Protein AF-A0A537TN59-F1 (afdb_monomer_lite)

Sequence (562 aa):
MRLLLLPARQFPRLALHDITIRAGHGGESPLGGASIAWLDLEPENGGVHLAARGALSLARDVPFELGFDYGRDDRLTGGARFMIPSAPRGRLDSLRVSVDGRVTQARGRGLIELGDSSRVTIGRLPLVLQGSLARAGPHARFALSADGVTPARLLASFPQSVLGTLRDLSLRGSFDYRLSLDLDLSAPERVDFTARVLPHGLALDSARTRLNLLALDQPFTATIHLPGGRLETRELSPANPHFRTLDQIDSMLVHAVVTNEDGGFFRHRGFNVEAVKSAIAENLRAGAYRRGAGTITMQLVRNLYLGHERTLSRKAQEVALAWVLEHLTGISKRRLLEIYLNVIEWGPGIQGADEAARYYFDRDASDLDLGEALFLSTVVPSPSKWRYRFDPLGELKPFARAQMHFIGRAMIAKGWLAPEELPPRDSIRVELRGAARAVISPPPDLTQVGVGGARRLGPRAGAAATTLVPLGASTPSRNGISLEGNRAFCRWTLTGTSRSCRSLESRPPAYECRVASRNAARASVRVESIAGSGDSAFGTRSGISGSAPRTPRRRPLRRAPA

Foldseek 3Di:
DVLVQDFLVPRDFDKDAFDFAAADPDFDDQQHGKTWRIWTWARDPFGIKIWTWTWRPFLHTWTKTWIWTQGNQQWIWTWMWIQCQDPDPRHTDIKIKIKTFGWDQPPVQQKIWGDQAIWIATQQFIKTKIWMDHPPFQKIKIKIKGPFAALVSVVNRDDCSLCPLVVLWDKDFGWMWIWIWIAGLVQLLPIDIDTDIGTGNIATDPVRRPDPLQCLQDWDWFFFADPPRDTDIDTQDVVPVQQDQLLQAALLLLLLLCLLAPVCLQPDQLFDSVLQSVQSSVCSVVVHRDDDGGHLLLVLCCGRGHHPRRDPSNSVNSSVNSNCSRPHRPDDSSSSSSSSQQAAQLADPQGHQQSLCCAFPNDGSHDDALLRSLLSSVCRVPRHCSLVQADLVRWGDLVSLVSSLVSQVSCCVVVNHPPVSRDDSVPRGGDGDHNVVCVRPNPPDPVPPPDDDDDDDDDDDDDDDDDDDDDDDDDDDDDDDDDDDDDDDDDDDDDDDDDDDDDDDDDDDDDDDDDDDDDDDPPPPDPDDPDPDPDDDDDDDDDDDDDDDDDDDDDDDDDDDD

Radius of gyration: 33.45 Å; chains: 1; bounding box: 81×98×113 Å

Secondary structure (DSSP, 8-state):
-GGGGS-GGGPPPEEEEEEE-PPPTT---TTTTEEEEEEEEEEETTEEEEEEEEEEESSSEEEEEEEEEEETTSEEEEEEEEEEEETTTTEEEEEEEEEEEEEEEEGGGTEEEE-TT-EEEETTEEEEEEEEEESSSSEEEEEEEEEEE-HHHHHTTS-HHHHGGGGG--EEEEEEEEEEEEEETTSTT--EEEEEEEEEEEEE-TTT--S--SGGGS-EEEEEE-GGG-EEEEEESTTSTT---GGGS-HHHHHHHHHHH-TTTTTSSS--HHHHHHHHHHHHHHTS-------HHHHHHHHHHS-----HHHHHHHHHHHHHHHHTS---HHHHHHHHHHHSEEETTEESHHHHHHHHHSS-TTS--HHHHHHHHHHTT-GGGGGGGB-TTSPBPHHHHHHHHHHHHHHHTTTSS-TTTS--GGG------STHHHHHSPPP-GGGS--S----PPP------------------------------------------------------PPPP--------------------------------------PPPP---

Structure (mmCIF, N/CA/C/O backbone):
data_AF-A0A537TN59-F1
#
_entry.id   AF-A0A537TN59-F1
#
loop_
_atom_site.group_PDB
_atom_site.id
_atom_site.type_symbol
_atom_site.label_atom_id
_atom_site.label_alt_id
_atom_site.label_comp_id
_atom_site.label_asym_id
_atom_site.label_entity_id
_atom_site.label_seq_id
_atom_site.pdbx_PDB_ins_code
_atom_site.Cartn_x
_atom_site.Cartn_y
_atom_site.Cartn_z
_atom_site.occupancy
_atom_site.B_iso_or_equiv
_atom_site.auth_seq_id
_atom_site.auth_comp_id
_atom_site.auth_asym_id
_atom_site.auth_atom_id
_atom_site.pdbx_PDB_model_num
ATOM 1 N N . MET A 1 1 ? 27.250 8.614 -12.138 1.00 42.84 1 MET A N 1
ATOM 2 C CA . MET A 1 1 ? 26.320 9.372 -13.011 1.00 42.84 1 MET A CA 1
ATOM 3 C C . MET A 1 1 ? 26.962 9.871 -14.305 1.00 42.84 1 MET A C 1
ATOM 5 O O . MET A 1 1 ? 26.536 9.386 -15.336 1.00 42.84 1 MET A O 1
ATOM 9 N N . ARG A 1 2 ? 27.980 10.759 -14.305 1.00 42.16 2 ARG A N 1
ATOM 10 C CA . ARG A 1 2 ? 28.532 11.368 -15.549 1.00 42.16 2 ARG A CA 1
ATOM 11 C C . ARG A 1 2 ? 28.911 10.382 -16.678 1.00 42.16 2 ARG A C 1
ATOM 13 O O . ARG A 1 2 ? 28.724 10.733 -17.834 1.00 42.16 2 ARG A O 1
ATOM 20 N N . LEU A 1 3 ? 29.382 9.172 -16.354 1.00 48.88 3 LEU A N 1
ATOM 21 C CA . LEU A 1 3 ? 29.692 8.112 -17.332 1.00 48.88 3 LEU A CA 1
ATOM 22 C C . LEU A 1 3 ? 28.469 7.645 -18.144 1.00 48.88 3 LEU A C 1
ATOM 24 O O . LEU A 1 3 ? 28.589 7.474 -19.347 1.00 48.88 3 LEU A O 1
ATOM 28 N N . LEU A 1 4 ? 27.283 7.537 -17.530 1.00 48.16 4 LEU A N 1
ATOM 29 C CA . LEU A 1 4 ? 26.032 7.117 -18.193 1.00 48.16 4 LEU A CA 1
ATOM 30 C C . LEU A 1 4 ? 25.511 8.133 -19.234 1.00 48.16 4 LEU A C 1
ATOM 32 O O . LEU A 1 4 ? 24.451 7.931 -19.812 1.00 48.16 4 LEU A O 1
ATOM 36 N N . LEU A 1 5 ? 26.215 9.254 -19.423 1.00 54.59 5 LEU A N 1
ATOM 37 C CA . LEU A 1 5 ? 25.808 10.404 -20.238 1.00 54.59 5 LEU A CA 1
ATOM 38 C C . LEU A 1 5 ? 26.793 10.671 -21.397 1.00 54.59 5 LEU A C 1
ATOM 40 O O . LEU A 1 5 ? 26.778 11.754 -21.989 1.00 54.59 5 LEU A O 1
ATOM 44 N N . LEU A 1 6 ? 27.697 9.725 -21.673 1.00 60.62 6 LEU A N 1
ATOM 45 C CA . LEU A 1 6 ? 28.621 9.761 -22.807 1.00 60.62 6 LEU A CA 1
ATOM 46 C C . LEU A 1 6 ? 27.949 9.162 -24.062 1.00 60.62 6 LEU A C 1
ATOM 48 O O . LEU A 1 6 ? 27.049 8.330 -23.937 1.00 60.62 6 LEU A O 1
ATOM 52 N N . PRO A 1 7 ? 28.355 9.544 -25.290 1.00 63.62 7 PRO A N 1
ATOM 53 C CA . PRO A 1 7 ? 28.063 8.731 -26.471 1.00 63.62 7 PRO A CA 1
ATOM 54 C C . PRO A 1 7 ? 28.741 7.372 -26.344 1.00 63.62 7 PRO A C 1
ATOM 56 O O . PRO A 1 7 ? 29.860 7.302 -25.833 1.00 63.62 7 PRO A O 1
ATOM 59 N N . ALA A 1 8 ? 28.178 6.351 -26.993 1.00 63.25 8 ALA A N 1
ATOM 60 C CA . ALA A 1 8 ? 28.849 5.068 -27.216 1.00 63.25 8 ALA A CA 1
ATOM 61 C C . ALA A 1 8 ? 30.310 5.225 -27.711 1.00 63.25 8 ALA A C 1
ATOM 63 O O . ALA A 1 8 ? 31.209 4.498 -27.315 1.00 63.25 8 ALA A O 1
ATOM 64 N N . ARG A 1 9 ? 30.593 6.258 -28.519 1.00 63.56 9 ARG A N 1
ATOM 65 C CA . ARG A 1 9 ? 31.935 6.558 -29.063 1.00 63.56 9 ARG A CA 1
ATOM 66 C C . ARG A 1 9 ? 32.966 7.099 -28.054 1.00 63.56 9 ARG A C 1
ATOM 68 O O . ARG A 1 9 ? 34.111 7.278 -28.449 1.00 63.56 9 ARG A O 1
ATOM 75 N N . GLN A 1 10 ? 32.578 7.442 -26.823 1.00 68.38 10 GLN A N 1
ATOM 76 C CA . GLN A 1 10 ? 33.465 8.066 -25.821 1.00 68.38 10 GLN A CA 1
ATOM 77 C C . GLN A 1 10 ? 33.473 7.342 -24.469 1.00 68.38 10 GLN A C 1
ATOM 79 O O . GLN A 1 10 ? 34.098 7.840 -23.532 1.00 68.38 10 GLN A O 1
ATOM 84 N N . PHE A 1 11 ? 32.801 6.195 -24.329 1.00 69.38 11 PHE A N 1
ATOM 85 C CA . PHE A 1 11 ? 32.965 5.402 -23.112 1.00 69.38 11 PHE A CA 1
ATOM 86 C C . PHE A 1 11 ? 34.416 4.911 -23.007 1.00 69.38 11 PHE A C 1
ATOM 88 O O . PHE A 1 11 ? 34.941 4.349 -23.972 1.00 69.38 11 PHE A O 1
ATOM 95 N N . PRO A 1 12 ? 35.081 5.112 -21.858 1.00 72.25 12 PRO A N 1
ATOM 96 C CA . PRO A 1 12 ? 36.358 4.469 -21.601 1.00 72.25 12 PRO A CA 1
ATOM 97 C C . PRO A 1 12 ? 36.147 2.963 -21.415 1.00 72.25 12 PRO A C 1
ATOM 99 O O . PRO A 1 12 ? 35.081 2.537 -20.966 1.00 72.25 12 PRO A O 1
ATOM 102 N N . ARG A 1 13 ? 37.199 2.171 -21.658 1.00 81.12 13 ARG A N 1
ATOM 103 C CA . ARG A 1 13 ? 37.293 0.839 -21.044 1.00 81.12 13 ARG A CA 1
ATOM 104 C C . ARG A 1 13 ? 37.270 1.015 -19.532 1.00 81.12 13 ARG A C 1
ATOM 106 O O . ARG A 1 13 ? 38.099 1.753 -18.997 1.00 81.12 13 ARG A O 1
ATOM 113 N N . LEU A 1 14 ? 36.315 0.382 -18.864 1.00 83.00 14 LEU A N 1
ATOM 114 C CA . LEU A 1 14 ? 36.148 0.499 -17.421 1.00 83.00 14 LEU A CA 1
ATOM 115 C C . LEU A 1 14 ? 35.703 -0.842 -16.843 1.00 83.00 14 LEU A C 1
ATOM 117 O O . LEU A 1 14 ? 34.551 -1.226 -17.008 1.00 83.00 14 LEU A O 1
ATOM 121 N N . ALA A 1 15 ? 36.621 -1.500 -16.141 1.00 84.00 15 ALA A N 1
ATOM 122 C CA . ALA A 1 15 ? 36.336 -2.633 -15.272 1.00 84.00 15 ALA A CA 1
ATOM 123 C C . ALA A 1 15 ? 36.254 -2.133 -13.824 1.00 84.00 15 ALA A C 1
ATOM 125 O O . ALA A 1 15 ? 37.131 -1.397 -13.357 1.00 84.00 15 ALA A O 1
ATOM 126 N N . LEU A 1 16 ? 35.189 -2.498 -13.117 1.00 83.62 16 LEU A N 1
ATOM 127 C CA . LEU A 1 16 ? 34.973 -2.193 -11.706 1.00 83.62 16 LEU A CA 1
ATOM 128 C C . LEU A 1 16 ? 34.579 -3.469 -10.969 1.00 83.62 16 LEU A C 1
ATOM 130 O O . LEU A 1 16 ? 33.694 -4.194 -11.413 1.00 83.62 16 LEU A O 1
ATOM 134 N N . HIS A 1 17 ? 35.170 -3.694 -9.799 1.00 86.00 17 HIS A N 1
ATOM 135 C CA . HIS A 1 17 ? 34.888 -4.853 -8.952 1.00 86.00 17 HIS A CA 1
ATOM 136 C C . HIS A 1 17 ? 34.494 -4.411 -7.537 1.00 86.00 17 HIS A C 1
ATOM 138 O O . HIS A 1 17 ? 34.835 -3.304 -7.111 1.00 86.00 17 HIS A O 1
ATOM 144 N N . ASP A 1 18 ? 33.766 -5.270 -6.822 1.00 81.38 18 ASP A N 1
ATOM 145 C CA . ASP A 1 18 ? 33.385 -5.103 -5.408 1.00 81.38 18 ASP A CA 1
ATOM 146 C C . ASP A 1 18 ? 32.676 -3.771 -5.061 1.00 81.38 18 ASP A C 1
ATOM 148 O O . ASP A 1 18 ? 32.818 -3.216 -3.964 1.00 81.38 18 ASP A O 1
ATOM 152 N N . ILE A 1 19 ? 31.862 -3.238 -5.980 1.00 78.88 19 ILE A N 1
ATOM 153 C CA . ILE A 1 19 ? 31.116 -1.997 -5.742 1.00 78.88 19 ILE A CA 1
ATOM 154 C C . ILE A 1 19 ? 29.967 -2.281 -4.769 1.00 78.88 19 ILE A C 1
ATOM 156 O O . ILE A 1 19 ? 29.056 -3.045 -5.075 1.00 78.88 19 ILE A O 1
ATOM 160 N N . THR A 1 20 ? 29.945 -1.615 -3.615 1.00 72.19 20 THR A N 1
ATOM 161 C CA . THR A 1 20 ? 28.793 -1.654 -2.696 1.00 72.19 20 THR A CA 1
ATOM 162 C C . THR A 1 20 ? 28.051 -0.322 -2.716 1.00 72.19 20 THR A C 1
ATOM 164 O O . THR A 1 20 ? 28.573 0.690 -2.245 1.00 72.19 20 THR A O 1
ATOM 167 N N . ILE A 1 21 ? 26.811 -0.315 -3.206 1.00 68.00 21 ILE A N 1
ATOM 168 C CA . ILE A 1 21 ? 25.934 0.858 -3.181 1.00 68.00 21 ILE A CA 1
ATOM 169 C C . ILE A 1 21 ? 25.283 0.944 -1.799 1.00 68.00 21 ILE A C 1
ATOM 171 O O . ILE A 1 21 ? 24.337 0.225 -1.485 1.00 68.00 21 ILE A O 1
ATOM 175 N N . ARG A 1 22 ? 25.788 1.842 -0.952 1.00 59.75 22 ARG A N 1
ATOM 176 C CA . ARG A 1 22 ? 25.180 2.150 0.350 1.00 59.75 22 ARG A CA 1
ATOM 177 C C . ARG A 1 22 ? 24.172 3.287 0.199 1.00 59.75 22 ARG A C 1
ATOM 179 O O . ARG A 1 22 ? 24.479 4.297 -0.429 1.00 59.75 22 ARG A O 1
ATOM 186 N N . ALA A 1 23 ? 22.995 3.146 0.807 1.00 55.19 23 ALA A N 1
ATOM 187 C CA . ALA A 1 23 ? 22.112 4.291 1.018 1.00 55.19 23 ALA A CA 1
ATOM 188 C C . ALA A 1 23 ? 22.781 5.310 1.956 1.00 55.19 23 ALA A C 1
ATOM 190 O O . ALA A 1 23 ? 23.548 4.934 2.847 1.00 55.19 23 ALA A O 1
ATOM 191 N N . GLY A 1 24 ? 22.461 6.595 1.776 1.00 44.62 24 GLY A N 1
ATOM 192 C CA . GLY A 1 24 ? 22.799 7.630 2.753 1.00 44.62 24 GLY A CA 1
ATOM 193 C C . GLY A 1 24 ? 22.156 7.342 4.115 1.00 44.62 24 GLY A C 1
ATOM 194 O O . GLY A 1 24 ? 21.151 6.631 4.202 1.00 44.62 24 GLY A O 1
ATOM 195 N N . HIS A 1 25 ? 22.744 7.874 5.190 1.00 36.84 25 HIS A N 1
ATOM 196 C CA . HIS A 1 25 ? 22.285 7.601 6.554 1.00 36.84 25 HIS A CA 1
ATOM 197 C C . HIS A 1 25 ? 20.785 7.898 6.740 1.00 36.84 25 HIS A C 1
ATOM 199 O O . HIS A 1 25 ? 20.349 9.038 6.610 1.00 36.84 25 HIS A O 1
ATOM 205 N N . GLY A 1 26 ? 20.020 6.866 7.115 1.00 41.66 26 GLY A N 1
ATOM 206 C CA . GLY A 1 26 ? 18.653 7.001 7.628 1.00 41.66 26 GLY A CA 1
ATOM 207 C C . GLY A 1 26 ? 17.497 6.679 6.672 1.00 41.66 26 GLY A C 1
ATOM 208 O O . GLY A 1 26 ? 16.358 6.838 7.097 1.00 41.66 26 GLY A O 1
ATOM 209 N N . GLY A 1 27 ? 17.735 6.223 5.434 1.00 41.38 27 GLY A N 1
ATOM 210 C CA . GLY A 1 27 ? 16.658 5.895 4.481 1.00 41.38 27 GLY A CA 1
ATOM 211 C C . GLY A 1 27 ? 16.693 4.466 3.922 1.00 41.38 27 GLY A C 1
ATOM 212 O O . GLY A 1 27 ? 17.728 4.016 3.433 1.00 41.38 27 GLY A O 1
ATOM 213 N N . GLU A 1 28 ? 15.540 3.786 3.906 1.00 46.12 28 GLU A N 1
ATOM 214 C CA . GLU A 1 28 ? 15.316 2.563 3.113 1.00 46.12 28 GLU A CA 1
ATOM 215 C C . GLU A 1 28 ? 15.258 2.928 1.611 1.00 46.12 28 GLU A C 1
ATOM 217 O O . GLU A 1 28 ? 14.203 3.258 1.076 1.00 46.12 28 GLU A O 1
ATOM 222 N N . SER A 1 29 ? 16.393 2.899 0.904 1.00 45.19 29 SER A N 1
ATOM 223 C CA . SER A 1 29 ? 16.399 2.981 -0.567 1.00 45.19 29 SER A CA 1
ATOM 224 C C . SER A 1 29 ? 16.258 1.577 -1.169 1.00 45.19 29 SER A C 1
ATOM 226 O O . SER A 1 29 ? 17.010 0.697 -0.757 1.00 45.19 29 SER A O 1
ATOM 228 N N . PRO A 1 30 ? 15.407 1.345 -2.189 1.00 43.19 30 PRO A N 1
ATOM 229 C CA . PRO A 1 30 ? 15.309 0.042 -2.861 1.00 43.19 30 PRO A CA 1
ATOM 230 C C . PRO A 1 30 ? 16.574 -0.353 -3.651 1.00 43.19 30 PRO A C 1
ATOM 232 O O . PRO A 1 30 ? 16.675 -1.488 -4.106 1.00 43.19 30 PRO A O 1
ATOM 235 N N . LEU A 1 31 ? 17.537 0.566 -3.810 1.00 43.75 31 LEU A N 1
ATOM 236 C CA . LEU A 1 31 ? 18.887 0.302 -4.334 1.00 43.75 31 LEU A CA 1
ATOM 237 C C . LEU A 1 31 ? 19.976 0.381 -3.243 1.00 43.75 31 LEU A C 1
ATOM 239 O O . LEU A 1 31 ? 21.154 0.153 -3.516 1.00 43.75 31 LEU A O 1
ATOM 243 N N . GLY A 1 32 ? 19.601 0.725 -2.009 1.00 48.34 32 GLY A N 1
ATOM 244 C CA . GLY A 1 32 ? 20.500 0.781 -0.863 1.00 48.34 32 GLY A CA 1
ATOM 245 C C . GLY A 1 32 ? 20.800 -0.619 -0.353 1.00 48.34 32 GLY A C 1
ATOM 246 O O . GLY A 1 32 ? 19.954 -1.221 0.294 1.00 48.34 32 GLY A O 1
ATOM 247 N N . GLY A 1 33 ? 22.003 -1.115 -0.627 1.00 56.84 33 GLY A N 1
ATOM 248 C CA . GLY A 1 33 ? 22.390 -2.505 -0.386 1.00 56.84 33 GLY A CA 1
ATOM 249 C C . GLY A 1 33 ? 22.675 -3.294 -1.666 1.00 56.84 33 GLY A C 1
ATOM 250 O O . GLY A 1 33 ? 23.077 -4.449 -1.576 1.00 56.84 33 GLY A O 1
ATOM 251 N N . ALA A 1 34 ? 22.521 -2.708 -2.858 1.00 64.06 34 ALA A N 1
ATOM 252 C CA . ALA A 1 34 ? 22.965 -3.366 -4.083 1.00 64.06 34 ALA A CA 1
ATOM 253 C C . ALA A 1 34 ? 24.498 -3.523 -4.087 1.00 64.06 34 ALA A C 1
ATOM 255 O O . ALA A 1 34 ? 25.236 -2.539 -3.989 1.00 64.06 34 ALA A O 1
ATOM 256 N N . SER A 1 35 ? 24.978 -4.757 -4.219 1.00 73.31 35 SER A N 1
ATOM 257 C CA . SER A 1 35 ? 26.377 -5.071 -4.493 1.00 73.31 35 SER A CA 1
ATOM 258 C C . SER A 1 35 ? 26.542 -5.411 -5.972 1.00 73.31 35 SER A C 1
ATOM 260 O O . SER A 1 35 ? 25.712 -6.090 -6.574 1.00 73.31 35 SER A O 1
ATOM 262 N N . ILE A 1 36 ? 27.616 -4.920 -6.578 1.00 78.19 36 ILE A N 1
ATOM 263 C CA . ILE A 1 36 ? 28.020 -5.238 -7.943 1.00 78.19 36 ILE A CA 1
ATOM 264 C C . ILE A 1 36 ? 29.385 -5.904 -7.812 1.00 78.19 36 ILE A C 1
ATOM 266 O O . ILE A 1 36 ? 30.369 -5.247 -7.476 1.00 78.19 36 ILE A O 1
ATOM 270 N N . ALA A 1 37 ? 29.417 -7.221 -8.004 1.00 76.25 37 ALA A N 1
ATOM 271 C CA . ALA A 1 37 ? 30.632 -8.019 -7.886 1.00 76.25 37 ALA A CA 1
ATOM 272 C C . ALA A 1 37 ? 31.620 -7.646 -8.997 1.00 76.25 37 ALA A C 1
ATOM 274 O O . ALA A 1 37 ? 32.805 -7.455 -8.737 1.00 76.25 37 ALA A O 1
ATOM 275 N N . TRP A 1 38 ? 31.107 -7.47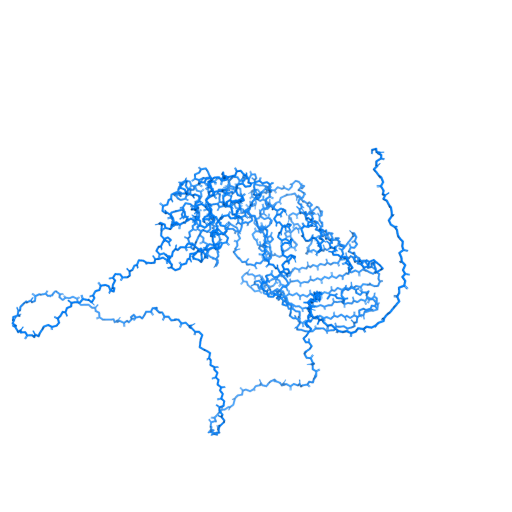0 -10.217 1.00 85.69 38 TRP A N 1
ATOM 276 C CA . TRP A 1 38 ? 31.849 -6.898 -11.333 1.00 85.69 38 TRP A CA 1
ATOM 277 C C . TRP A 1 38 ? 30.923 -6.135 -12.289 1.00 85.69 38 TRP A C 1
ATOM 279 O O . TRP A 1 38 ? 29.745 -6.473 -12.436 1.00 85.69 38 TRP A O 1
ATOM 289 N N . LEU A 1 39 ? 31.464 -5.090 -12.910 1.00 85.75 39 LEU A N 1
ATOM 290 C CA . LEU A 1 39 ? 30.870 -4.321 -13.997 1.00 85.75 39 LEU A CA 1
ATOM 291 C C . LEU A 1 39 ? 31.976 -3.989 -14.986 1.00 85.75 39 LEU A C 1
ATOM 293 O O . LEU A 1 39 ? 32.925 -3.293 -14.626 1.00 85.75 39 LEU A O 1
ATOM 297 N N . ASP A 1 40 ? 31.792 -4.434 -16.221 1.00 83.75 40 ASP A N 1
ATOM 298 C CA . ASP A 1 40 ? 32.706 -4.207 -17.326 1.00 83.75 40 ASP A CA 1
ATOM 299 C C . ASP A 1 40 ? 32.008 -3.388 -18.417 1.00 83.75 40 ASP A C 1
ATOM 301 O O . ASP A 1 40 ? 30.851 -3.616 -18.779 1.00 83.75 40 ASP A O 1
ATOM 305 N N . LEU A 1 41 ? 32.728 -2.385 -18.909 1.00 83.00 41 LEU A N 1
ATOM 306 C CA . LEU A 1 41 ? 32.361 -1.526 -20.027 1.00 83.00 41 LEU A CA 1
ATOM 307 C C . LEU A 1 41 ? 33.441 -1.663 -21.093 1.00 83.00 41 LEU A C 1
ATOM 309 O O . LEU A 1 41 ? 34.552 -1.145 -20.932 1.00 83.00 41 LEU A O 1
ATOM 313 N N . GLU A 1 42 ? 33.104 -2.344 -22.182 1.00 83.69 42 GLU A N 1
ATOM 314 C CA . GLU A 1 42 ? 34.009 -2.631 -23.287 1.00 83.69 42 GLU A CA 1
ATOM 315 C C . GLU A 1 42 ? 33.560 -1.887 -24.555 1.00 83.69 42 GLU A C 1
ATOM 317 O O . GLU A 1 42 ? 32.477 -2.137 -25.083 1.00 83.69 42 GLU A O 1
ATOM 322 N N . PRO A 1 43 ? 34.362 -0.942 -25.079 1.00 80.94 43 PRO A N 1
ATOM 323 C CA . PRO A 1 43 ? 34.126 -0.348 -26.387 1.00 80.94 43 PRO A CA 1
ATOM 324 C C . PRO A 1 43 ? 34.363 -1.387 -27.486 1.00 80.94 43 PRO A C 1
ATOM 326 O O . PRO A 1 43 ? 35.473 -1.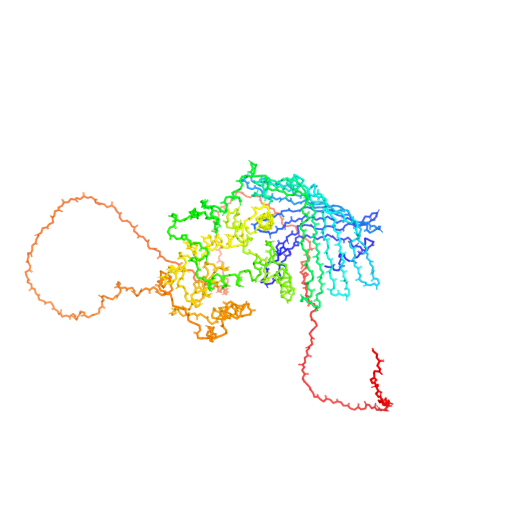912 -27.622 1.00 80.94 43 PRO A O 1
ATOM 329 N N . GLU A 1 44 ? 33.336 -1.624 -28.296 1.00 79.88 44 GLU A N 1
ATOM 330 C CA . GLU A 1 44 ? 33.351 -2.567 -29.415 1.00 79.88 44 GLU A CA 1
ATOM 331 C C . GLU A 1 44 ? 33.333 -1.846 -30.776 1.00 79.88 44 GLU A C 1
ATOM 333 O O . GLU A 1 44 ? 33.103 -0.633 -30.881 1.00 79.88 44 GLU A O 1
ATOM 338 N N . ASN A 1 45 ? 33.527 -2.609 -31.858 1.00 67.00 45 ASN A N 1
ATOM 339 C CA . ASN A 1 45 ? 33.479 -2.140 -33.249 1.00 67.00 45 ASN A CA 1
ATOM 340 C C . ASN A 1 45 ? 32.048 -1.799 -33.715 1.00 67.00 45 ASN A C 1
ATOM 342 O O . ASN A 1 45 ? 31.523 -2.363 -34.668 1.00 67.00 45 ASN A O 1
ATOM 346 N N . GLY A 1 46 ? 31.412 -0.839 -33.047 1.00 73.12 46 GLY A N 1
ATOM 347 C CA . GLY A 1 46 ? 30.028 -0.447 -33.307 1.00 73.12 46 GLY A CA 1
ATOM 348 C C . GLY A 1 46 ? 29.360 0.298 -32.155 1.00 73.12 46 GLY A C 1
ATOM 349 O O . GLY A 1 46 ? 28.356 0.968 -32.387 1.00 73.12 46 GLY A O 1
ATOM 350 N N . GLY A 1 47 ? 29.929 0.265 -30.946 1.00 83.94 47 GLY A N 1
ATOM 351 C CA . GLY A 1 47 ? 29.283 0.806 -29.755 1.00 83.94 47 GLY A CA 1
ATOM 352 C C . GLY A 1 47 ? 30.045 0.493 -28.470 1.00 83.94 47 GLY A C 1
ATOM 353 O O . GLY A 1 47 ? 31.274 0.546 -28.448 1.00 83.94 47 GLY A O 1
ATOM 354 N N . VAL A 1 48 ? 29.300 0.181 -27.413 1.00 86.25 48 VAL A N 1
ATOM 355 C CA . VAL A 1 48 ? 29.810 -0.228 -26.098 1.00 86.25 48 VAL A CA 1
ATOM 356 C C . VAL A 1 48 ? 28.993 -1.410 -25.612 1.00 86.25 48 VAL A C 1
ATOM 358 O O . VAL A 1 48 ? 27.767 -1.306 -25.559 1.00 86.25 48 VAL A O 1
ATOM 361 N N . HIS A 1 49 ? 29.670 -2.476 -25.205 1.00 88.56 49 HIS A N 1
ATOM 362 C CA . HIS A 1 49 ? 29.083 -3.540 -24.413 1.00 88.56 49 HIS A CA 1
ATOM 363 C C . HIS A 1 49 ? 29.216 -3.195 -22.922 1.00 88.56 49 HIS A C 1
ATOM 365 O O . HIS A 1 49 ? 30.293 -2.828 -22.449 1.00 88.56 49 HIS A O 1
ATOM 371 N N . LEU A 1 50 ? 28.117 -3.280 -22.178 1.00 88.75 50 LEU A N 1
ATOM 372 C CA . LEU A 1 50 ? 28.064 -3.136 -20.725 1.00 88.75 50 LEU A CA 1
ATOM 373 C C . LEU A 1 50 ? 27.580 -4.458 -20.145 1.00 88.75 50 LEU A C 1
ATOM 375 O O . LEU A 1 50 ? 26.403 -4.788 -20.277 1.00 88.75 50 LEU A O 1
ATOM 379 N N . ALA A 1 51 ? 28.451 -5.166 -19.437 1.00 90.44 51 ALA A N 1
ATOM 380 C CA . ALA A 1 51 ? 28.091 -6.358 -18.686 1.00 90.44 51 ALA A CA 1
ATOM 381 C C . ALA A 1 51 ? 28.281 -6.121 -17.183 1.00 90.44 51 ALA A C 1
ATOM 383 O O . ALA A 1 51 ? 29.194 -5.413 -16.763 1.00 90.44 51 ALA A O 1
ATOM 384 N N . ALA A 1 52 ? 27.411 -6.685 -16.347 1.00 88.50 52 ALA A N 1
ATOM 385 C CA . ALA A 1 52 ? 27.611 -6.662 -14.900 1.00 88.50 52 ALA A CA 1
ATOM 386 C C . ALA A 1 52 ? 26.948 -7.849 -14.204 1.00 88.50 52 ALA A C 1
ATOM 388 O O . ALA A 1 52 ? 25.903 -8.351 -14.627 1.00 88.50 52 ALA A O 1
ATOM 389 N N . ARG A 1 53 ? 27.507 -8.235 -13.059 1.00 91.44 53 ARG A N 1
ATOM 390 C CA . ARG A 1 53 ? 26.921 -9.218 -12.146 1.00 91.44 53 ARG A CA 1
ATOM 391 C C . ARG A 1 53 ? 26.987 -8.707 -10.717 1.00 91.44 53 ARG A C 1
ATOM 393 O O . ARG A 1 53 ? 27.975 -8.111 -10.291 1.00 91.44 53 ARG A O 1
ATOM 400 N N . GLY A 1 54 ? 25.942 -8.973 -9.949 1.00 88.38 54 GLY A N 1
ATOM 401 C CA . GLY A 1 54 ? 25.839 -8.505 -8.573 1.00 88.38 54 GLY A CA 1
ATOM 402 C C . GLY A 1 54 ? 24.718 -9.179 -7.803 1.00 88.38 54 GLY A C 1
ATOM 403 O O . GLY A 1 54 ? 24.197 -10.213 -8.225 1.00 88.38 54 GLY A O 1
ATOM 404 N N . ALA A 1 55 ? 24.337 -8.580 -6.680 1.00 84.69 55 ALA A N 1
ATOM 405 C CA . ALA A 1 55 ? 23.147 -8.936 -5.928 1.00 84.69 55 ALA A CA 1
ATOM 406 C C . ALA A 1 55 ? 22.427 -7.683 -5.420 1.00 84.69 55 ALA A C 1
ATOM 408 O O . ALA A 1 55 ? 23.037 -6.717 -4.967 1.00 84.69 55 ALA A O 1
ATOM 409 N N . LEU A 1 56 ? 21.099 -7.706 -5.477 1.00 79.38 56 LEU A N 1
ATOM 410 C CA . LEU A 1 56 ? 20.259 -6.731 -4.794 1.00 79.38 56 LEU A CA 1
ATOM 411 C C . LEU A 1 56 ? 20.018 -7.239 -3.374 1.00 79.38 56 LEU A C 1
ATOM 413 O O . LEU A 1 56 ? 19.299 -8.227 -3.203 1.00 79.38 56 LEU A O 1
ATOM 417 N N . SER A 1 57 ? 20.602 -6.585 -2.367 1.00 69.69 57 SER A N 1
ATOM 418 C CA . SER A 1 57 ? 20.314 -6.923 -0.972 1.00 69.69 57 SER A CA 1
ATOM 419 C C . SER A 1 57 ? 18.956 -6.347 -0.571 1.00 69.69 57 SER A C 1
ATOM 421 O O . SER A 1 57 ? 18.808 -5.163 -0.271 1.00 69.69 57 SER A O 1
ATOM 423 N N . LEU A 1 58 ? 17.936 -7.200 -0.673 1.00 66.94 58 LEU A N 1
ATOM 424 C CA . LEU A 1 58 ? 16.568 -6.963 -0.213 1.00 66.94 58 LEU A CA 1
ATOM 425 C C . LEU A 1 58 ? 16.366 -7.749 1.102 1.00 66.94 58 LEU A C 1
ATOM 427 O O . LEU A 1 58 ? 17.323 -8.028 1.815 1.00 66.94 58 LEU A O 1
ATOM 431 N N . ALA A 1 59 ? 15.142 -8.180 1.435 1.00 63.16 59 ALA A N 1
ATOM 432 C CA . ALA A 1 59 ? 14.932 -9.116 2.555 1.00 63.16 59 ALA A CA 1
ATOM 433 C C . ALA A 1 59 ? 15.635 -10.483 2.367 1.00 63.16 59 ALA A C 1
ATOM 435 O O . ALA A 1 59 ? 15.819 -11.226 3.327 1.00 63.16 59 ALA A O 1
ATOM 436 N N . ARG A 1 60 ? 16.008 -10.816 1.127 1.00 70.56 60 ARG A N 1
ATOM 437 C CA . ARG A 1 60 ? 16.965 -11.863 0.751 1.00 70.56 60 ARG A CA 1
ATOM 438 C C . ARG A 1 60 ? 17.802 -11.298 -0.393 1.00 70.56 60 ARG A C 1
ATOM 440 O O . ARG A 1 60 ? 17.263 -10.536 -1.198 1.00 70.56 60 ARG A O 1
ATOM 447 N N . ASP A 1 61 ? 19.068 -11.684 -0.490 1.00 77.38 61 ASP A N 1
ATOM 448 C CA . ASP A 1 61 ? 19.888 -11.299 -1.637 1.00 77.38 61 ASP A CA 1
ATOM 449 C C . ASP A 1 61 ? 19.304 -11.910 -2.919 1.00 77.38 61 ASP A C 1
ATOM 451 O O . ASP A 1 61 ? 19.032 -13.112 -2.990 1.00 77.38 61 ASP A O 1
ATOM 455 N N . VAL A 1 62 ? 19.092 -11.069 -3.931 1.00 83.38 62 VAL A N 1
ATOM 456 C CA . VAL A 1 62 ? 18.643 -11.469 -5.270 1.00 83.38 62 VAL A CA 1
ATOM 457 C C . VAL A 1 62 ? 19.804 -11.238 -6.233 1.00 83.38 62 VAL A C 1
ATOM 459 O O . VAL A 1 62 ? 20.019 -10.096 -6.653 1.00 83.38 62 VAL A O 1
ATOM 462 N N . PRO A 1 63 ? 20.585 -12.279 -6.578 1.00 88.56 63 PRO A N 1
ATOM 463 C CA . PRO A 1 63 ? 21.638 -12.152 -7.570 1.00 88.56 63 PRO A CA 1
ATOM 464 C C . PRO A 1 63 ? 21.074 -11.704 -8.919 1.00 88.56 63 PRO A C 1
ATOM 466 O O . PRO A 1 63 ? 19.949 -12.057 -9.288 1.00 88.56 63 PRO A O 1
ATOM 469 N N . PHE A 1 64 ? 21.869 -10.964 -9.683 1.00 91.25 64 PHE A N 1
ATOM 470 C CA . PHE A 1 64 ? 21.532 -10.565 -11.042 1.00 91.25 64 PHE A CA 1
ATOM 471 C C . PHE A 1 64 ? 22.741 -10.643 -11.971 1.00 91.25 64 PHE A C 1
ATOM 473 O O . PHE A 1 64 ? 23.881 -10.455 -11.551 1.00 91.25 64 PHE A O 1
ATOM 480 N N . GLU A 1 65 ? 22.458 -10.879 -13.245 1.00 92.44 65 GLU A N 1
ATOM 481 C CA . GLU A 1 65 ? 23.384 -10.770 -14.373 1.00 92.44 65 GLU A CA 1
ATOM 482 C C . GLU A 1 65 ? 22.737 -9.855 -15.410 1.00 92.44 65 GLU A C 1
ATOM 484 O O . GLU A 1 65 ? 21.544 -9.993 -15.678 1.00 92.44 65 GLU A O 1
ATOM 489 N N . LEU A 1 66 ? 23.482 -8.919 -15.987 1.00 93.62 66 LEU A N 1
ATOM 490 C CA . LEU A 1 66 ? 22.994 -8.032 -17.038 1.00 93.62 66 LEU A CA 1
ATOM 491 C C . LEU A 1 66 ? 24.038 -7.839 -18.135 1.00 93.62 66 LEU A C 1
ATOM 493 O O . LEU A 1 66 ? 25.236 -7.919 -17.875 1.00 93.62 66 LEU A O 1
ATOM 497 N N . GLY A 1 67 ? 23.552 -7.595 -19.348 1.00 92.06 67 GLY A N 1
ATOM 498 C CA . GLY A 1 67 ? 24.338 -7.327 -20.546 1.00 92.06 67 GLY A CA 1
ATOM 499 C C . GLY A 1 67 ? 23.546 -6.399 -21.461 1.00 92.06 67 GLY A C 1
ATOM 500 O O . GLY A 1 67 ? 22.394 -6.702 -21.781 1.00 92.06 67 GLY A O 1
ATOM 501 N N . PHE A 1 68 ? 24.128 -5.266 -21.842 1.00 90.81 68 PHE A N 1
ATOM 502 C CA . PHE A 1 68 ? 23.511 -4.262 -22.704 1.00 90.81 68 PHE A CA 1
ATOM 503 C C . PHE A 1 68 ? 24.504 -3.730 -23.733 1.00 90.81 68 PHE A C 1
ATOM 505 O O . PHE A 1 68 ? 25.599 -3.302 -23.383 1.00 90.81 68 PHE A O 1
ATOM 512 N N . ASP A 1 69 ? 24.065 -3.668 -24.981 1.00 89.12 69 ASP A N 1
ATOM 513 C CA . ASP A 1 69 ? 24.785 -3.077 -26.098 1.00 89.12 69 ASP A CA 1
ATOM 514 C C . ASP A 1 69 ? 24.220 -1.684 -26.370 1.00 89.12 69 ASP A C 1
ATOM 516 O O . ASP A 1 69 ? 23.015 -1.525 -26.591 1.00 89.12 69 ASP A O 1
ATOM 520 N N . TYR A 1 70 ? 25.081 -0.668 -26.364 1.00 87.50 70 TYR A N 1
ATOM 521 C CA . TYR A 1 70 ? 24.730 0.696 -26.757 1.00 87.50 70 TYR A CA 1
ATOM 522 C C . TYR A 1 70 ? 25.471 1.078 -28.042 1.00 87.50 70 TYR A C 1
ATOM 524 O O . TYR A 1 70 ? 26.682 1.316 -28.043 1.00 87.50 70 TYR A O 1
ATOM 532 N N . GLY A 1 71 ? 24.736 1.099 -29.153 1.00 85.75 71 GLY A N 1
ATOM 533 C CA . GLY A 1 71 ? 25.249 1.305 -30.503 1.00 85.75 71 GLY A CA 1
ATOM 534 C C . GLY A 1 71 ? 25.566 2.762 -30.856 1.00 85.75 71 GLY A C 1
ATOM 535 O O . GLY A 1 71 ? 25.086 3.722 -30.252 1.00 85.75 71 GLY A O 1
ATOM 536 N N . ARG A 1 72 ? 26.375 2.946 -31.906 1.00 81.62 72 ARG A N 1
ATOM 537 C CA . ARG A 1 72 ? 26.692 4.252 -32.523 1.00 81.62 72 ARG A CA 1
ATOM 538 C C . ARG A 1 72 ? 25.507 4.925 -33.230 1.00 81.62 72 ARG A C 1
ATOM 540 O O . ARG A 1 72 ? 25.662 6.078 -33.636 1.00 81.62 72 ARG A O 1
ATOM 547 N N . ASP A 1 73 ? 24.403 4.205 -33.400 1.00 83.12 73 ASP A N 1
ATOM 548 C CA . ASP A 1 73 ? 23.090 4.621 -33.914 1.00 83.12 73 ASP A CA 1
ATOM 549 C C . ASP A 1 73 ? 22.099 4.989 -32.786 1.00 83.12 73 ASP A C 1
ATOM 551 O O . ASP A 1 73 ? 20.891 5.107 -33.014 1.00 83.12 73 ASP A O 1
ATOM 555 N N . ASP A 1 74 ? 22.623 5.142 -31.564 1.00 82.12 74 ASP A N 1
ATOM 556 C CA . ASP A 1 74 ? 21.899 5.401 -30.320 1.00 82.12 74 ASP A CA 1
ATOM 557 C C . ASP A 1 74 ? 20.899 4.296 -29.913 1.00 82.12 74 ASP A C 1
ATOM 559 O O . ASP A 1 74 ? 20.048 4.511 -29.047 1.00 82.12 74 ASP A O 1
ATOM 563 N N . ARG A 1 75 ? 20.993 3.093 -30.493 1.00 87.06 75 ARG A N 1
ATOM 564 C CA . ARG A 1 75 ? 20.172 1.935 -30.114 1.00 87.06 75 ARG A CA 1
ATOM 565 C C . ARG A 1 75 ? 20.723 1.273 -28.850 1.00 87.06 75 ARG A C 1
ATOM 567 O O . ARG A 1 75 ? 21.919 1.016 -28.753 1.00 87.06 75 ARG A O 1
ATOM 574 N N . LEU A 1 76 ? 19.843 1.007 -27.887 1.00 88.00 76 LEU A N 1
ATOM 575 C CA . LEU A 1 76 ? 20.132 0.276 -26.653 1.00 88.00 76 LEU A CA 1
ATOM 576 C C . LEU A 1 76 ? 19.394 -1.064 -26.699 1.00 88.00 76 LEU A C 1
ATOM 578 O O . LEU A 1 76 ? 18.161 -1.092 -26.676 1.00 88.00 76 LEU A O 1
ATOM 582 N N . THR A 1 77 ? 20.141 -2.162 -26.743 1.00 91.62 77 THR A N 1
ATOM 583 C CA . THR A 1 77 ? 19.608 -3.532 -26.725 1.00 91.62 77 THR A CA 1
ATOM 584 C C . THR A 1 77 ? 20.221 -4.344 -25.594 1.00 91.62 77 THR A C 1
ATOM 586 O O . THR A 1 77 ? 21.308 -4.032 -25.128 1.00 91.62 77 THR A O 1
ATOM 589 N N . GLY A 1 78 ? 19.535 -5.388 -25.131 1.00 92.94 78 GLY A N 1
ATOM 590 C CA . GLY A 1 78 ? 20.090 -6.343 -24.169 1.00 92.94 78 GLY A CA 1
ATOM 591 C C . GLY A 1 78 ? 19.093 -6.736 -23.089 1.00 92.94 78 GLY A C 1
ATOM 592 O O . GLY A 1 78 ? 17.881 -6.768 -23.322 1.00 92.94 78 GLY A O 1
ATOM 593 N N . GLY A 1 79 ? 19.579 -7.045 -21.891 1.00 93.94 79 GLY A N 1
ATOM 594 C CA . GLY A 1 79 ? 18.718 -7.403 -20.775 1.00 93.94 79 GLY A CA 1
ATOM 595 C C . GLY A 1 79 ? 19.428 -7.764 -19.478 1.00 93.94 79 GLY A C 1
ATOM 596 O O . GLY A 1 79 ? 20.649 -7.787 -19.372 1.00 93.94 79 GLY A O 1
ATOM 597 N N . ALA A 1 80 ? 18.608 -8.090 -18.486 1.00 93.44 80 ALA A N 1
ATOM 598 C CA . ALA A 1 80 ? 19.000 -8.576 -17.178 1.00 93.44 80 ALA A CA 1
ATOM 599 C C . ALA A 1 80 ? 18.268 -9.883 -16.836 1.00 93.44 80 ALA A C 1
ATOM 601 O O . ALA A 1 80 ? 17.125 -10.123 -17.239 1.00 93.44 80 ALA A O 1
ATOM 602 N N . ARG A 1 81 ? 18.924 -10.727 -16.048 1.00 93.25 81 ARG A N 1
ATOM 603 C CA . ARG A 1 81 ? 18.391 -11.940 -15.437 1.00 93.25 81 ARG A CA 1
ATOM 604 C C . ARG A 1 81 ? 18.537 -11.806 -13.929 1.00 93.25 81 ARG A C 1
ATOM 606 O O . ARG A 1 81 ? 19.647 -11.668 -13.430 1.00 93.25 81 ARG A O 1
ATOM 613 N N . PHE A 1 82 ? 17.422 -11.883 -13.215 1.00 90.00 82 PHE A N 1
ATOM 614 C CA . PHE A 1 82 ? 17.380 -11.875 -11.756 1.00 90.00 82 PHE A CA 1
ATOM 615 C C . PHE A 1 82 ? 17.113 -13.296 -11.261 1.00 90.00 82 PHE A C 1
ATOM 617 O O . PHE A 1 82 ? 16.142 -13.924 -11.690 1.00 90.00 82 PHE A O 1
ATOM 624 N N . MET A 1 83 ? 17.966 -13.803 -10.375 1.00 89.00 83 MET A N 1
ATOM 625 C CA . MET A 1 83 ? 17.843 -15.123 -9.758 1.00 89.00 83 MET A CA 1
ATOM 626 C C . MET A 1 83 ? 17.080 -14.969 -8.442 1.00 89.00 83 MET A C 1
ATOM 628 O O . MET A 1 83 ? 17.640 -14.559 -7.430 1.00 89.00 83 MET A O 1
ATOM 632 N N . ILE A 1 84 ? 15.784 -15.268 -8.462 1.00 83.19 84 ILE A N 1
ATOM 633 C CA . ILE A 1 84 ? 14.864 -15.025 -7.352 1.00 83.19 84 ILE A CA 1
ATOM 634 C C . ILE A 1 84 ? 14.776 -16.286 -6.472 1.00 83.19 84 ILE A C 1
ATOM 636 O O . ILE A 1 84 ? 14.342 -17.338 -6.958 1.00 83.19 84 ILE A O 1
ATOM 640 N N . PRO A 1 85 ? 15.160 -16.215 -5.181 1.00 75.00 85 PRO A N 1
ATOM 641 C CA . PRO A 1 85 ? 15.057 -17.346 -4.262 1.00 75.00 85 PRO A CA 1
ATOM 642 C C . PRO A 1 85 ? 13.613 -17.813 -4.078 1.00 75.00 85 PRO A C 1
ATOM 644 O O . PRO A 1 85 ? 12.737 -17.025 -3.723 1.00 75.00 85 PRO A O 1
ATOM 647 N N . SER A 1 86 ? 13.375 -19.111 -4.265 1.00 69.88 86 SER A N 1
ATOM 648 C CA . SER A 1 86 ? 12.057 -19.728 -4.094 1.00 69.88 86 SER A CA 1
ATOM 649 C C . SER A 1 86 ? 12.048 -20.675 -2.894 1.00 69.88 86 SER A C 1
ATOM 651 O O . SER A 1 86 ? 12.817 -21.639 -2.824 1.00 69.88 86 SER A O 1
ATOM 653 N N . ALA A 1 87 ? 11.152 -20.416 -1.941 1.00 64.81 87 ALA A N 1
ATOM 654 C CA . ALA A 1 87 ? 10.851 -21.348 -0.858 1.00 64.81 87 ALA A CA 1
ATOM 655 C C . ALA A 1 87 ? 9.978 -22.514 -1.383 1.00 64.81 87 ALA A C 1
ATOM 657 O O . ALA A 1 87 ? 9.180 -22.293 -2.296 1.00 64.81 87 ALA A O 1
ATOM 658 N N . PRO A 1 88 ? 10.109 -23.748 -0.851 1.00 52.53 88 PRO A N 1
ATOM 659 C CA . PRO A 1 88 ? 10.912 -24.139 0.311 1.00 52.53 88 PRO A CA 1
ATOM 660 C C . PRO A 1 88 ? 12.251 -24.832 -0.023 1.00 52.53 88 PRO A C 1
ATOM 662 O O . PRO A 1 88 ? 12.974 -25.199 0.894 1.00 52.53 88 PRO A O 1
ATOM 665 N N . ARG A 1 89 ? 12.599 -25.049 -1.302 1.00 56.22 89 ARG A N 1
ATOM 666 C CA . ARG A 1 89 ? 13.686 -25.973 -1.713 1.00 56.22 89 ARG A CA 1
ATOM 667 C C . ARG A 1 89 ? 14.905 -25.315 -2.377 1.00 56.22 89 ARG A C 1
ATOM 669 O O . ARG A 1 89 ? 15.485 -25.894 -3.287 1.00 56.22 89 ARG A O 1
ATOM 676 N N . GLY A 1 90 ? 15.270 -24.095 -1.978 1.00 58.91 90 GLY A N 1
ATOM 677 C CA . GLY A 1 90 ? 16.502 -23.428 -2.440 1.00 58.91 90 GLY A CA 1
ATOM 678 C C . GLY A 1 90 ? 16.603 -23.181 -3.954 1.00 58.91 90 GLY A C 1
ATOM 679 O O . GLY A 1 90 ? 17.669 -22.818 -4.446 1.00 58.91 90 GLY A O 1
ATOM 680 N N . ARG A 1 91 ? 15.514 -23.376 -4.709 1.00 68.50 91 ARG A N 1
ATOM 681 C CA . ARG A 1 91 ? 15.506 -23.230 -6.164 1.00 68.50 91 ARG A CA 1
ATOM 682 C C . ARG A 1 91 ? 15.502 -21.747 -6.518 1.00 68.50 91 ARG A C 1
ATOM 684 O O . ARG A 1 91 ? 14.650 -20.995 -6.045 1.00 68.50 91 ARG A O 1
ATOM 691 N N . LEU A 1 92 ? 16.437 -21.335 -7.365 1.00 73.69 92 LEU A N 1
ATOM 692 C CA . LEU A 1 92 ? 16.435 -20.005 -7.960 1.00 73.69 92 LEU A CA 1
ATOM 693 C C . LEU A 1 92 ? 15.537 -20.046 -9.199 1.00 73.69 92 LEU A C 1
ATOM 695 O O . LEU A 1 92 ? 15.854 -20.723 -10.175 1.00 73.69 92 LEU A O 1
ATOM 699 N N . ASP A 1 93 ? 14.416 -19.333 -9.151 1.00 83.56 93 ASP A N 1
ATOM 700 C CA . ASP A 1 93 ? 13.614 -19.066 -10.344 1.00 83.56 93 ASP A CA 1
ATOM 701 C C . ASP A 1 93 ? 14.216 -17.840 -11.052 1.00 83.56 93 ASP A C 1
ATOM 703 O O . ASP A 1 93 ? 14.647 -16.896 -10.392 1.00 83.56 93 ASP A O 1
ATOM 707 N N . SER A 1 94 ? 14.254 -17.812 -12.386 1.00 86.94 94 SER A N 1
ATOM 708 C CA . SER A 1 94 ? 14.821 -16.673 -13.123 1.00 86.94 94 SER A CA 1
ATOM 709 C C . SER A 1 94 ? 13.742 -15.737 -13.666 1.00 86.94 94 SER A C 1
ATOM 711 O O . SER A 1 94 ? 12.881 -16.177 -14.431 1.00 86.94 94 SER A O 1
ATOM 713 N N . LEU A 1 95 ? 13.843 -14.440 -13.375 1.00 90.19 95 LEU A N 1
ATOM 714 C CA . LEU A 1 95 ? 13.084 -13.393 -14.061 1.00 90.19 95 LEU A CA 1
ATOM 715 C C . LEU A 1 95 ? 13.981 -12.726 -15.109 1.00 90.19 95 LEU A C 1
ATOM 717 O O . LEU A 1 95 ? 15.029 -12.180 -14.769 1.00 90.19 95 LEU A O 1
ATOM 721 N N . ARG A 1 96 ? 13.577 -12.764 -16.382 1.00 92.94 96 ARG A N 1
ATOM 722 C CA . ARG A 1 96 ? 14.265 -12.056 -17.470 1.00 92.94 96 ARG A CA 1
ATOM 723 C C . ARG A 1 96 ? 13.595 -10.708 -17.713 1.00 92.94 96 ARG A C 1
ATOM 725 O O . ARG A 1 96 ? 12.375 -10.650 -17.833 1.00 92.94 96 ARG A O 1
ATOM 732 N N . VAL A 1 97 ? 14.396 -9.662 -17.846 1.00 93.62 97 VAL A N 1
ATOM 733 C CA . VAL A 1 97 ? 13.996 -8.363 -18.389 1.00 93.62 97 VAL A CA 1
ATOM 734 C C . VAL A 1 97 ? 14.853 -8.116 -19.624 1.00 93.62 97 VAL A C 1
ATOM 736 O O . VAL A 1 97 ? 16.061 -8.300 -19.551 1.00 93.62 97 VAL A O 1
ATOM 739 N N . SER A 1 98 ? 14.274 -7.722 -20.751 1.00 94.44 98 SER A N 1
ATOM 740 C CA . SER A 1 98 ? 15.031 -7.293 -21.933 1.00 94.44 98 SER A CA 1
ATOM 741 C C . SER A 1 98 ? 14.600 -5.906 -22.384 1.00 94.44 98 SER A C 1
ATOM 743 O O . SER A 1 98 ? 13.448 -5.522 -22.189 1.00 94.44 98 SER A O 1
ATOM 745 N N . VAL A 1 99 ? 15.526 -5.166 -22.982 1.00 92.62 99 VAL A N 1
ATOM 746 C CA . VAL A 1 99 ? 15.321 -3.810 -23.497 1.00 92.62 99 VAL A CA 1
ATOM 747 C C . VAL A 1 99 ? 15.710 -3.789 -24.971 1.00 92.62 99 VAL A C 1
ATOM 749 O O . VAL A 1 99 ? 16.720 -4.376 -25.355 1.00 92.62 99 VAL A O 1
ATOM 752 N N . ASP A 1 100 ? 14.898 -3.122 -25.781 1.00 92.44 100 ASP A N 1
ATOM 753 C CA . ASP A 1 100 ? 15.186 -2.755 -27.165 1.00 92.44 100 ASP A CA 1
ATOM 754 C C . ASP A 1 100 ? 14.596 -1.358 -27.405 1.00 92.44 100 ASP A C 1
ATOM 756 O O . ASP A 1 100 ? 13.377 -1.196 -27.460 1.00 92.44 100 ASP A O 1
ATOM 760 N N . GLY A 1 101 ? 15.446 -0.337 -27.499 1.00 89.25 101 GLY A N 1
ATOM 761 C CA . GLY A 1 101 ? 15.010 1.045 -27.681 1.00 89.25 101 GLY A CA 1
ATOM 762 C C . GLY A 1 101 ? 16.075 1.949 -28.285 1.00 89.25 101 GLY A C 1
ATOM 763 O O . GLY A 1 101 ? 17.154 1.498 -28.671 1.00 89.25 101 GLY A O 1
ATOM 764 N N . ARG A 1 102 ? 15.773 3.247 -28.365 1.00 85.81 102 ARG A N 1
ATOM 765 C CA . ARG A 1 102 ? 16.707 4.284 -28.830 1.00 85.81 102 ARG A CA 1
ATOM 766 C C . ARG A 1 102 ? 16.847 5.369 -27.765 1.00 85.81 102 ARG A C 1
ATOM 768 O O . ARG A 1 102 ? 15.846 5.837 -27.233 1.00 85.81 102 ARG A O 1
ATOM 775 N N . VAL A 1 103 ? 18.084 5.767 -27.478 1.00 83.19 103 VAL A N 1
ATOM 776 C CA . VAL A 1 103 ? 18.449 6.745 -26.443 1.00 83.19 103 VAL A CA 1
ATOM 777 C C . VAL A 1 103 ? 19.033 7.993 -27.105 1.00 83.19 103 VAL A C 1
ATOM 779 O O . VAL A 1 103 ? 20.242 8.095 -27.310 1.00 83.19 103 VAL A O 1
ATOM 782 N N . THR A 1 104 ? 18.189 8.957 -27.462 1.00 78.81 104 THR A N 1
ATOM 783 C CA . THR A 1 104 ? 18.630 10.197 -28.113 1.00 78.81 104 THR A CA 1
ATOM 784 C C . THR A 1 104 ? 19.246 11.168 -27.102 1.00 78.81 104 THR A C 1
ATOM 786 O O . THR A 1 104 ? 18.648 11.502 -26.080 1.00 78.81 104 THR A O 1
ATOM 789 N N . GLN A 1 105 ? 20.460 11.655 -27.387 1.00 72.38 105 GLN A N 1
ATOM 790 C CA . GLN A 1 105 ? 21.180 12.611 -26.532 1.00 72.38 105 GLN A CA 1
ATOM 791 C C . GLN A 1 105 ? 21.285 13.999 -27.192 1.00 72.38 105 GLN A C 1
ATOM 793 O O . GLN A 1 105 ? 22.265 14.310 -27.876 1.00 72.38 105 GLN A O 1
ATOM 798 N N . ALA A 1 106 ? 20.325 14.889 -26.937 1.00 69.44 106 ALA A N 1
ATOM 799 C CA . ALA A 1 106 ? 20.351 16.274 -27.412 1.00 69.44 106 ALA A CA 1
ATOM 800 C C . ALA A 1 106 ? 21.332 17.141 -26.588 1.00 69.44 106 ALA A C 1
ATOM 802 O O . ALA A 1 106 ? 20.947 17.957 -25.745 1.00 69.44 106 ALA A O 1
ATOM 803 N N . ARG A 1 107 ? 22.642 16.968 -26.827 1.00 59.59 107 ARG A N 1
ATOM 804 C CA . ARG A 1 107 ? 23.720 17.543 -25.992 1.00 59.59 107 ARG A CA 1
ATOM 805 C C . ARG A 1 107 ? 23.712 19.064 -25.873 1.00 59.59 107 ARG A C 1
ATOM 807 O O . ARG A 1 107 ? 23.954 19.554 -24.777 1.00 59.59 107 ARG A O 1
ATOM 814 N N . GLY A 1 108 ? 23.399 19.793 -26.946 1.00 61.03 108 GLY A N 1
ATOM 815 C CA . GLY A 1 108 ? 23.328 21.263 -26.924 1.00 61.03 108 GLY A CA 1
ATOM 816 C C . GLY A 1 108 ? 22.218 21.822 -26.023 1.00 61.03 108 GLY A C 1
ATOM 817 O O . GLY A 1 108 ? 22.308 22.959 -25.579 1.00 61.03 108 GLY A O 1
ATOM 818 N N . ARG A 1 109 ? 21.198 21.010 -25.712 1.00 64.69 109 ARG A N 1
ATOM 819 C CA . ARG A 1 109 ? 20.130 21.323 -24.744 1.00 64.69 109 ARG A CA 1
ATOM 820 C C . ARG A 1 109 ? 20.315 20.601 -23.408 1.00 64.69 109 ARG A C 1
ATOM 822 O O . ARG A 1 109 ? 19.525 20.793 -22.493 1.00 64.69 109 ARG A O 1
ATOM 829 N N . GLY A 1 110 ? 21.336 19.746 -23.306 1.00 69.00 110 GLY A N 1
ATOM 830 C CA . GLY A 1 110 ? 21.534 18.852 -22.176 1.00 69.00 110 GLY A CA 1
ATOM 831 C C . GLY A 1 110 ? 20.293 18.008 -21.889 1.00 69.00 110 GLY A C 1
ATOM 832 O O . GLY A 1 110 ? 19.810 18.042 -20.768 1.00 69.00 110 GLY A O 1
ATOM 833 N N . LEU A 1 111 ? 19.760 17.284 -22.872 1.00 75.81 111 LEU A N 1
ATOM 834 C CA . LEU A 1 111 ? 18.576 16.436 -22.698 1.00 75.81 111 LEU A CA 1
ATOM 835 C C . LEU A 1 111 ? 18.877 15.008 -23.170 1.00 75.81 111 LEU A C 1
ATOM 837 O O . LEU A 1 111 ? 19.552 14.824 -24.185 1.00 75.81 111 LEU A O 1
ATOM 841 N N . ILE A 1 112 ? 18.416 14.014 -22.413 1.00 78.19 112 ILE A N 1
ATOM 842 C CA . ILE A 1 112 ? 18.451 12.594 -22.783 1.00 78.19 112 ILE A CA 1
ATOM 843 C C . ILE A 1 112 ? 17.014 12.106 -22.871 1.00 78.19 112 ILE A C 1
ATOM 845 O O . ILE A 1 112 ? 16.254 12.307 -21.928 1.00 78.19 112 ILE A O 1
ATOM 849 N N . GLU A 1 113 ? 16.661 11.451 -23.968 1.00 81.69 113 GLU A N 1
ATOM 850 C CA . GLU A 1 113 ? 15.323 10.924 -24.226 1.00 81.69 113 GLU A CA 1
ATOM 851 C C . GLU A 1 113 ? 15.402 9.428 -24.544 1.00 81.69 113 GLU A C 1
ATOM 853 O O . GLU A 1 113 ? 16.230 8.979 -25.336 1.00 81.69 113 GLU A O 1
ATOM 858 N N . LEU A 1 114 ? 14.528 8.651 -23.910 1.00 80.94 114 LEU A N 1
ATOM 859 C CA . LEU A 1 114 ? 14.174 7.297 -24.318 1.00 80.94 114 LEU A CA 1
ATOM 860 C C . LEU A 1 114 ? 13.063 7.441 -25.355 1.00 80.94 114 LEU A C 1
ATOM 862 O O . LEU A 1 114 ? 11.937 7.793 -25.001 1.00 80.94 114 LEU A O 1
ATOM 866 N N . GLY A 1 115 ? 13.409 7.219 -26.623 1.00 69.12 115 GLY A N 1
ATOM 867 C CA . GLY A 1 115 ? 12.525 7.472 -27.755 1.00 69.12 115 GLY A CA 1
ATOM 868 C C . GLY A 1 115 ? 11.258 6.617 -27.728 1.00 69.12 115 GLY A C 1
ATOM 869 O O . GLY A 1 115 ? 11.252 5.513 -27.175 1.00 69.12 115 GLY A O 1
ATOM 870 N N . ASP A 1 116 ? 10.215 7.131 -28.381 1.00 65.75 116 ASP A N 1
ATOM 871 C CA . ASP A 1 116 ? 8.798 6.750 -28.245 1.00 65.75 116 ASP A CA 1
ATOM 872 C C . ASP A 1 116 ? 8.470 5.254 -28.386 1.00 65.75 116 ASP A C 1
ATOM 874 O O . ASP A 1 116 ? 7.416 4.804 -27.934 1.00 65.75 116 ASP A O 1
ATOM 878 N N . SER A 1 117 ? 9.356 4.482 -29.016 1.00 67.50 117 SER A N 1
ATOM 879 C CA . SER A 1 117 ? 9.204 3.059 -29.321 1.00 67.50 117 SER A CA 1
ATOM 880 C C . SER A 1 117 ? 10.088 2.131 -28.479 1.00 67.50 117 SER A C 1
ATOM 882 O O . SER A 1 117 ? 10.202 0.951 -28.811 1.00 67.50 117 SER A O 1
ATOM 884 N N . SER A 1 118 ? 10.704 2.619 -27.396 1.00 86.62 118 SER A N 1
ATOM 885 C CA . SER A 1 118 ? 11.579 1.801 -26.546 1.00 86.62 118 SER A CA 1
ATOM 886 C C . SER A 1 118 ? 10.784 0.715 -25.811 1.00 86.62 118 SER A C 1
ATOM 888 O O . SER A 1 118 ? 9.951 0.983 -24.944 1.00 86.62 118 SER A O 1
ATOM 890 N N . ARG A 1 119 ? 11.025 -0.545 -26.175 1.00 90.81 119 ARG A N 1
ATOM 891 C CA . ARG A 1 119 ? 10.332 -1.726 -25.657 1.00 90.81 119 ARG A CA 1
ATOM 892 C C . ARG A 1 119 ? 11.111 -2.333 -24.501 1.00 90.81 119 ARG A C 1
ATOM 894 O O . ARG A 1 119 ? 12.298 -2.627 -24.617 1.00 90.81 119 ARG A O 1
ATOM 901 N N . VAL A 1 120 ? 10.411 -2.599 -23.406 1.00 92.00 120 VAL A N 1
ATOM 902 C CA . VAL A 1 120 ? 10.910 -3.382 -22.274 1.00 92.00 120 VAL A CA 1
ATOM 903 C C . VAL A 1 120 ? 10.047 -4.630 -22.166 1.00 92.00 120 VAL A C 1
ATOM 905 O O . VAL A 1 120 ? 8.832 -4.528 -22.060 1.00 92.00 120 VAL A O 1
ATOM 908 N N . THR A 1 121 ? 10.639 -5.819 -22.195 1.00 93.56 121 THR A N 1
ATOM 909 C CA . THR A 1 121 ? 9.895 -7.073 -21.997 1.00 93.56 121 THR A CA 1
ATOM 910 C C . THR A 1 121 ? 10.270 -7.679 -20.658 1.00 93.56 121 THR A C 1
ATOM 912 O O . THR A 1 121 ? 11.437 -7.981 -20.426 1.00 93.56 121 THR A O 1
ATOM 915 N N . ILE A 1 122 ? 9.287 -7.883 -19.781 1.00 92.56 122 ILE A N 1
ATOM 916 C CA . ILE A 1 122 ? 9.469 -8.587 -18.507 1.00 92.56 122 ILE A CA 1
ATOM 917 C C . ILE A 1 122 ? 8.878 -9.987 -18.666 1.00 92.56 122 ILE A C 1
ATOM 919 O O . ILE A 1 122 ? 7.668 -10.140 -18.808 1.00 92.56 122 ILE A O 1
ATOM 923 N N . GLY A 1 123 ? 9.723 -11.016 -18.702 1.00 92.00 123 GLY A N 1
ATOM 924 C CA . GLY A 1 123 ? 9.320 -12.393 -18.993 1.00 92.00 123 GLY A CA 1
ATOM 925 C C . GLY A 1 123 ? 8.709 -12.538 -20.390 1.00 92.00 123 GLY A C 1
ATOM 926 O O . GLY A 1 123 ? 9.433 -12.720 -21.366 1.00 92.00 123 GLY A O 1
ATOM 927 N N . ARG A 1 124 ? 7.374 -12.477 -20.477 1.00 92.19 124 ARG A N 1
ATOM 928 C CA . ARG A 1 124 ? 6.578 -12.503 -21.722 1.00 92.19 124 ARG A CA 1
ATOM 929 C C . ARG A 1 124 ? 5.640 -11.291 -21.850 1.00 92.19 124 ARG A C 1
ATOM 931 O O . ARG A 1 124 ? 4.758 -11.288 -22.710 1.00 92.19 124 ARG A O 1
ATOM 938 N N . LEU A 1 125 ? 5.794 -10.288 -20.986 1.00 93.69 125 LEU A N 1
ATOM 939 C CA . LEU A 1 125 ? 4.970 -9.086 -20.926 1.00 93.69 125 LEU A CA 1
ATOM 940 C C . LEU A 1 125 ? 5.693 -7.938 -21.647 1.00 93.69 125 LEU A C 1
ATOM 942 O O . LEU A 1 125 ? 6.663 -7.415 -21.092 1.00 93.69 125 LEU A O 1
ATOM 946 N N . PRO A 1 126 ? 5.262 -7.551 -22.862 1.00 93.38 126 PRO A N 1
ATOM 947 C CA . PRO A 1 126 ? 5.795 -6.377 -23.534 1.00 93.38 126 PRO A CA 1
ATOM 948 C C . PRO A 1 126 ? 5.253 -5.105 -22.874 1.00 93.38 126 PRO A C 1
ATOM 950 O O . PRO A 1 126 ? 4.057 -4.986 -22.610 1.00 93.38 126 PRO A O 1
ATOM 953 N N . LEU A 1 127 ? 6.149 -4.157 -22.637 1.00 93.31 127 LEU A N 1
ATOM 954 C CA . LEU A 1 127 ? 5.889 -2.819 -22.125 1.00 93.31 127 LEU A CA 1
ATOM 955 C C . LEU A 1 127 ? 6.532 -1.814 -23.089 1.00 93.31 127 LEU A C 1
ATOM 957 O O . LEU A 1 127 ? 7.608 -2.073 -23.633 1.00 93.31 127 LEU A O 1
ATOM 961 N N . VAL A 1 128 ? 5.911 -0.654 -23.266 1.00 93.06 128 VAL A N 1
ATOM 962 C CA . VAL A 1 128 ? 6.531 0.510 -23.907 1.00 93.06 128 VAL A CA 1
ATOM 963 C C . VAL A 1 128 ? 6.961 1.471 -22.808 1.00 93.06 128 VAL A C 1
ATOM 965 O O . VAL A 1 128 ? 6.156 1.855 -21.955 1.00 93.06 128 VAL A O 1
ATOM 968 N N . LEU A 1 129 ? 8.241 1.828 -22.822 1.00 90.38 129 LEU A N 1
ATOM 969 C CA . LEU A 1 129 ? 8.867 2.768 -21.906 1.00 90.38 129 LEU A CA 1
ATOM 970 C C . LEU A 1 129 ? 9.238 4.037 -22.674 1.00 90.38 129 LEU A C 1
ATOM 972 O O . LEU A 1 129 ? 9.876 3.973 -23.718 1.00 90.38 129 LEU A O 1
ATOM 976 N N . GLN A 1 130 ? 8.883 5.185 -22.120 1.00 90.38 130 GLN A N 1
ATOM 977 C CA . GLN A 1 130 ? 9.256 6.503 -22.618 1.00 90.38 130 GLN A CA 1
ATOM 978 C C . GLN A 1 130 ? 9.778 7.331 -21.445 1.00 90.38 130 GLN A C 1
ATOM 980 O O . GLN A 1 130 ? 9.416 7.102 -20.287 1.00 90.38 130 GLN A O 1
ATOM 985 N N . GLY A 1 131 ? 10.633 8.308 -21.714 1.00 87.44 131 GLY A N 1
ATOM 986 C CA . GLY A 1 131 ? 11.116 9.188 -20.659 1.00 87.44 131 GLY A CA 1
ATOM 987 C C . GLY A 1 131 ? 12.132 10.201 -21.144 1.00 87.44 131 GLY A C 1
ATOM 988 O O . GLY A 1 131 ? 12.779 10.007 -22.168 1.00 87.44 131 GLY A O 1
ATOM 989 N N . SER A 1 132 ? 12.292 11.276 -20.383 1.00 85.56 132 SER A N 1
ATOM 990 C CA . SER A 1 132 ? 13.258 12.331 -20.676 1.00 85.56 132 SER A CA 1
ATOM 991 C C . SER A 1 132 ? 13.918 12.818 -19.394 1.00 85.56 132 SER A C 1
ATOM 993 O O . SER A 1 132 ? 13.221 13.111 -18.423 1.00 85.56 132 SER A O 1
ATOM 995 N N . LEU A 1 133 ? 15.239 12.965 -19.392 1.00 83.06 133 LEU A N 1
ATOM 996 C CA . LEU A 1 133 ? 16.007 13.506 -18.275 1.00 83.06 133 LEU A CA 1
ATOM 997 C C . LEU A 1 133 ? 16.808 14.723 -18.736 1.00 83.06 133 LEU A C 1
ATOM 999 O O . LEU A 1 133 ? 17.703 14.612 -19.581 1.00 83.06 133 LEU A O 1
ATOM 1003 N N . ALA A 1 134 ? 16.509 15.885 -18.157 1.00 77.56 134 ALA A N 1
ATOM 1004 C CA . ALA A 1 134 ? 17.314 17.079 -18.352 1.00 77.56 134 ALA A CA 1
ATOM 1005 C C . ALA A 1 134 ? 18.617 17.000 -17.527 1.00 77.56 134 ALA A C 1
ATOM 1007 O O . ALA A 1 134 ? 18.654 16.534 -16.393 1.00 77.56 134 ALA A O 1
ATOM 1008 N N . ARG A 1 135 ? 19.715 17.459 -18.129 1.00 63.88 135 ARG A N 1
ATOM 1009 C CA . ARG A 1 135 ? 21.086 17.490 -17.585 1.00 63.88 135 ARG A CA 1
ATOM 1010 C C . ARG A 1 135 ? 21.435 18.849 -16.979 1.00 63.88 135 ARG A C 1
ATOM 1012 O O . ARG A 1 135 ? 22.268 18.911 -16.081 1.00 63.88 135 ARG A O 1
ATOM 1019 N N . ALA A 1 136 ? 20.847 19.918 -17.516 1.00 59.47 136 ALA A N 1
ATOM 1020 C CA . ALA A 1 136 ? 20.988 21.293 -17.028 1.00 59.47 136 ALA A CA 1
ATOM 1021 C C . ALA A 1 136 ? 19.724 21.803 -16.313 1.00 59.47 136 ALA A C 1
ATOM 1023 O O . ALA A 1 136 ? 19.756 22.863 -15.698 1.00 59.47 136 ALA A O 1
ATOM 1024 N N . GLY A 1 137 ? 18.619 21.060 -16.413 1.00 59.94 137 GLY A N 1
ATOM 1025 C CA . GLY A 1 137 ? 17.344 21.390 -15.792 1.00 59.94 137 GLY A CA 1
ATOM 1026 C C . GLY A 1 137 ? 16.946 20.345 -14.749 1.00 59.94 137 GLY A C 1
ATOM 1027 O O . GLY A 1 137 ? 17.371 19.195 -14.848 1.00 59.94 137 GLY A O 1
ATOM 1028 N N . PRO A 1 138 ? 16.102 20.717 -13.781 1.00 72.25 138 PRO A N 1
ATOM 1029 C CA . PRO A 1 138 ? 15.635 19.839 -12.711 1.00 72.25 138 PRO A CA 1
ATOM 1030 C C . PRO A 1 138 ? 14.606 18.786 -13.165 1.00 72.25 138 PRO A C 1
ATOM 1032 O O . PRO A 1 138 ? 14.090 18.055 -12.327 1.00 72.25 138 PRO A O 1
ATOM 1035 N N . HIS A 1 139 ? 14.264 18.712 -14.454 1.00 85.12 139 HIS A N 1
ATOM 1036 C CA . HIS A 1 139 ? 13.106 17.950 -14.919 1.00 85.12 139 HIS A CA 1
ATOM 1037 C C . HIS A 1 139 ? 13.428 16.507 -15.325 1.00 85.12 139 HIS A C 1
ATOM 1039 O O . HIS A 1 139 ? 14.337 16.254 -16.124 1.00 85.12 139 HIS A O 1
ATOM 1045 N N . ALA A 1 140 ? 12.617 15.575 -14.827 1.00 88.00 140 ALA A N 1
ATOM 1046 C CA . ALA A 1 140 ? 12.632 14.166 -15.196 1.00 88.00 140 ALA A CA 1
ATOM 1047 C C . ALA A 1 140 ? 11.208 13.674 -15.496 1.00 88.00 140 ALA A C 1
ATOM 1049 O O . ALA A 1 140 ? 10.314 13.793 -14.663 1.00 88.00 140 ALA A O 1
ATOM 1050 N N . ARG A 1 141 ? 11.017 13.073 -16.673 1.00 90.19 141 ARG A N 1
ATOM 1051 C CA . ARG A 1 141 ? 9.764 12.442 -17.102 1.00 90.19 141 ARG A CA 1
ATOM 1052 C C . ARG A 1 141 ? 9.955 10.958 -17.323 1.00 90.19 141 ARG A C 1
ATOM 1054 O O . ARG A 1 141 ? 10.965 10.535 -17.885 1.00 90.19 141 ARG A O 1
ATOM 1061 N N . PHE A 1 142 ? 8.949 10.189 -16.944 1.00 91.19 142 PHE A N 1
ATOM 1062 C CA . PHE A 1 142 ? 8.886 8.747 -17.123 1.00 91.19 142 PHE A CA 1
ATOM 1063 C C . PHE A 1 142 ? 7.448 8.349 -17.451 1.00 91.19 142 PHE A C 1
ATOM 1065 O O . PHE A 1 142 ? 6.518 8.738 -16.744 1.00 91.19 142 PHE A O 1
ATOM 1072 N N . ALA A 1 143 ? 7.258 7.558 -18.501 1.00 92.56 143 ALA A N 1
ATOM 1073 C CA . ALA A 1 143 ? 5.973 6.967 -18.837 1.00 92.56 143 ALA A CA 1
ATOM 1074 C C . ALA A 1 143 ? 6.146 5.488 -19.191 1.00 92.56 143 ALA A C 1
ATOM 1076 O O . ALA A 1 143 ? 7.040 5.109 -19.943 1.00 92.56 143 ALA A O 1
ATOM 1077 N N . LEU A 1 144 ? 5.275 4.648 -18.640 1.00 93.38 144 LEU A N 1
ATOM 1078 C CA . LEU A 1 144 ? 5.247 3.210 -18.873 1.00 93.38 144 LEU A CA 1
ATOM 1079 C C . LEU A 1 144 ? 3.845 2.813 -19.324 1.00 93.38 144 LEU A C 1
ATOM 1081 O O . LEU A 1 144 ? 2.850 3.200 -18.709 1.00 93.38 144 LEU A O 1
ATOM 1085 N N . SER A 1 145 ? 3.755 2.014 -20.380 1.00 95.31 145 SER A N 1
ATOM 1086 C CA . SER A 1 145 ? 2.478 1.545 -20.910 1.00 95.31 145 SER A CA 1
ATOM 1087 C C . SER A 1 145 ? 2.533 0.090 -21.362 1.00 95.31 145 SER A C 1
ATOM 1089 O O . SER A 1 145 ? 3.597 -0.443 -21.673 1.00 95.31 145 SER A O 1
ATOM 1091 N N . ALA A 1 146 ? 1.380 -0.569 -21.349 1.00 95.38 146 ALA A N 1
ATOM 1092 C CA . ALA A 1 146 ? 1.194 -1.925 -21.850 1.00 95.38 146 ALA A CA 1
ATOM 1093 C C . ALA A 1 146 ? -0.235 -2.066 -22.376 1.00 95.38 146 ALA A C 1
ATOM 1095 O O . ALA A 1 146 ? -1.152 -1.555 -21.736 1.00 95.38 146 ALA A O 1
ATOM 1096 N N . ASP A 1 147 ? -0.417 -2.772 -23.490 1.00 95.19 147 ASP A N 1
ATOM 1097 C CA . ASP A 1 147 ? -1.716 -2.926 -24.153 1.00 95.19 147 ASP A CA 1
ATOM 1098 C C . ASP A 1 147 ? -2.137 -4.394 -24.236 1.00 95.19 147 ASP A C 1
ATOM 1100 O O . ASP A 1 147 ? -1.303 -5.291 -24.415 1.00 95.19 147 ASP A O 1
ATOM 1104 N N . GLY A 1 148 ? -3.441 -4.646 -24.105 1.00 95.81 148 GLY A N 1
ATOM 1105 C CA . GLY A 1 148 ? -4.029 -5.978 -24.227 1.00 95.81 148 GLY A CA 1
ATOM 1106 C C . GLY A 1 148 ? -3.419 -6.999 -23.260 1.00 95.81 148 GLY A C 1
ATOM 1107 O O . GLY A 1 148 ? -3.217 -8.164 -23.622 1.00 95.81 148 GLY A O 1
ATOM 1108 N N . VAL A 1 149 ? -3.075 -6.579 -22.039 1.00 96.31 149 VAL A N 1
ATOM 1109 C CA . VAL A 1 149 ? -2.484 -7.454 -21.024 1.00 96.31 149 VAL A CA 1
ATOM 1110 C C . VAL A 1 149 ? -3.544 -8.439 -20.548 1.00 96.31 149 VAL A C 1
ATOM 1112 O O . VAL A 1 149 ? -4.533 -8.065 -19.924 1.00 96.31 149 VAL A O 1
ATOM 1115 N N . THR A 1 150 ? -3.344 -9.724 -20.839 1.00 95.94 150 THR A N 1
ATOM 1116 C CA . THR A 1 150 ? -4.203 -10.791 -20.317 1.00 95.94 150 THR A CA 1
ATOM 1117 C C . THR A 1 150 ? -3.660 -11.307 -18.981 1.00 95.94 150 THR A C 1
ATOM 1119 O O . THR A 1 150 ? -2.437 -11.407 -18.816 1.00 95.94 150 THR A O 1
ATOM 1122 N N . PRO A 1 151 ? -4.527 -11.725 -18.040 1.00 93.25 151 PRO A N 1
ATOM 1123 C CA . PRO A 1 151 ? -4.100 -12.369 -16.797 1.00 93.25 151 PRO A CA 1
ATOM 1124 C C . PRO A 1 151 ? -3.186 -13.577 -17.039 1.00 93.25 151 PRO A C 1
ATOM 1126 O O . PRO A 1 151 ? -2.167 -13.724 -16.373 1.00 93.25 151 PRO A O 1
ATOM 1129 N N . ALA A 1 152 ? -3.478 -14.389 -18.061 1.00 92.75 152 ALA A N 1
ATOM 1130 C CA . ALA A 1 152 ? -2.638 -15.520 -18.451 1.00 92.75 152 ALA A CA 1
ATOM 1131 C C . ALA A 1 152 ? -1.223 -15.095 -18.897 1.00 92.75 152 ALA A C 1
ATOM 1133 O O . ALA A 1 152 ? -0.246 -15.724 -18.493 1.00 92.75 152 ALA A O 1
ATOM 1134 N N . ARG A 1 153 ? -1.081 -14.012 -19.682 1.00 94.50 153 ARG A N 1
ATOM 1135 C CA . ARG A 1 153 ? 0.237 -13.481 -20.077 1.00 94.50 153 ARG A CA 1
ATOM 1136 C C . ARG A 1 153 ? 0.994 -12.928 -18.871 1.00 94.50 153 ARG A C 1
ATOM 1138 O O . ARG A 1 153 ? 2.192 -13.178 -18.762 1.00 94.50 153 ARG A O 1
ATOM 1145 N N . LEU A 1 154 ? 0.313 -12.227 -17.963 1.00 92.69 154 LEU A N 1
ATOM 1146 C CA . LEU A 1 154 ? 0.911 -11.705 -16.732 1.00 92.69 154 LEU A CA 1
ATOM 1147 C C . LEU A 1 154 ? 1.424 -12.849 -15.844 1.00 92.69 154 LEU A C 1
ATOM 1149 O O . LEU A 1 154 ? 2.606 -12.873 -15.509 1.00 92.69 154 LEU A O 1
ATOM 1153 N N . LEU A 1 155 ? 0.588 -13.847 -15.545 1.00 91.81 155 LEU A N 1
ATOM 1154 C CA . LEU A 1 155 ? 0.978 -15.018 -14.749 1.00 91.81 155 LEU A CA 1
ATOM 1155 C C . LEU A 1 155 ? 2.097 -15.843 -15.414 1.00 91.81 155 LEU A C 1
ATOM 1157 O O . LEU A 1 155 ? 2.945 -16.392 -14.721 1.00 91.81 155 LEU A O 1
ATOM 1161 N N . ALA A 1 156 ? 2.154 -15.904 -16.748 1.00 92.00 156 ALA A N 1
ATOM 1162 C CA . ALA A 1 156 ? 3.235 -16.574 -17.480 1.00 92.00 156 ALA A CA 1
ATOM 1163 C C . ALA A 1 156 ? 4.537 -15.749 -17.593 1.00 92.00 156 ALA A C 1
ATOM 1165 O O . ALA A 1 156 ? 5.519 -16.243 -18.152 1.00 92.00 156 ALA A O 1
ATOM 1166 N N . SER A 1 157 ? 4.550 -14.499 -17.117 1.00 92.69 157 SER A N 1
ATOM 1167 C CA . SER A 1 157 ? 5.698 -13.582 -17.220 1.00 92.69 157 SER A CA 1
ATOM 1168 C C . SER A 1 157 ? 6.530 -13.475 -15.944 1.00 92.69 157 SER A C 1
ATOM 1170 O O . SER A 1 157 ? 7.685 -13.059 -16.010 1.00 92.69 157 SER A O 1
ATOM 1172 N N . PHE A 1 158 ? 5.974 -13.862 -14.796 1.00 91.50 158 PHE A N 1
ATOM 1173 C CA . PHE A 1 158 ? 6.633 -13.767 -13.495 1.00 91.50 158 PHE A CA 1
ATOM 1174 C C . PHE A 1 158 ? 6.744 -15.149 -12.832 1.00 91.50 158 PHE A C 1
ATOM 1176 O O . PHE A 1 158 ? 5.832 -15.965 -12.967 1.00 91.50 158 PHE A O 1
ATOM 1183 N N . PRO A 1 159 ? 7.835 -15.437 -12.101 1.00 89.25 159 PRO A N 1
ATOM 1184 C CA . PRO A 1 159 ? 7.979 -16.699 -11.384 1.00 89.25 159 PRO A CA 1
ATOM 1185 C C . PRO A 1 159 ? 7.040 -16.784 -10.173 1.00 89.25 159 PRO A C 1
ATOM 1187 O O . PRO A 1 159 ? 6.545 -15.773 -9.665 1.00 89.25 159 PRO A O 1
ATOM 1190 N N . GLN A 1 160 ? 6.824 -18.000 -9.664 1.00 84.94 160 GLN A N 1
ATOM 1191 C CA . GLN A 1 160 ? 5.897 -18.239 -8.552 1.00 84.94 160 GLN A CA 1
ATOM 1192 C C . GLN A 1 160 ? 6.308 -17.487 -7.277 1.00 84.94 160 GLN A C 1
ATOM 1194 O O . GLN A 1 160 ? 5.441 -16.981 -6.569 1.00 84.94 160 GLN A O 1
ATOM 1199 N N . SER A 1 161 ? 7.611 -17.351 -7.024 1.00 81.38 161 SER A N 1
ATOM 1200 C CA . SER A 1 161 ? 8.178 -16.570 -5.914 1.00 81.38 161 SER A CA 1
ATOM 1201 C C . SER A 1 161 ? 7.875 -15.064 -5.981 1.00 81.38 161 SER A C 1
ATOM 1203 O O . SER A 1 161 ? 7.896 -14.390 -4.953 1.00 81.38 161 SER A O 1
ATOM 1205 N N . VAL A 1 162 ? 7.549 -14.526 -7.163 1.00 85.06 162 VAL A N 1
ATOM 1206 C CA . VAL A 1 162 ? 7.103 -13.131 -7.334 1.00 85.06 162 VAL A CA 1
ATOM 1207 C C . VAL A 1 162 ? 5.585 -13.013 -7.264 1.00 85.06 162 VAL A C 1
ATOM 1209 O O . VAL A 1 162 ? 5.083 -12.086 -6.630 1.00 85.06 162 VAL A O 1
ATOM 1212 N N . LEU A 1 163 ? 4.860 -13.938 -7.898 1.00 88.00 163 LEU A N 1
ATOM 1213 C CA . LEU A 1 163 ? 3.397 -13.903 -7.970 1.00 88.00 163 LEU A CA 1
ATOM 1214 C C . LEU A 1 163 ? 2.724 -14.215 -6.632 1.00 88.00 163 LEU A C 1
ATOM 1216 O O . LEU A 1 163 ? 1.713 -13.592 -6.317 1.00 88.00 163 LEU A O 1
ATOM 1220 N N . GLY A 1 164 ? 3.269 -15.167 -5.865 1.00 87.81 164 GLY A N 1
ATOM 1221 C CA . GLY A 1 164 ? 2.704 -15.611 -4.591 1.00 87.81 164 GLY A CA 1
ATOM 1222 C C . GLY A 1 164 ? 1.202 -15.880 -4.688 1.00 87.81 164 GLY A C 1
ATOM 1223 O O . GLY A 1 164 ? 0.745 -16.603 -5.578 1.00 87.81 164 GLY A O 1
ATOM 1224 N N . THR A 1 165 ? 0.449 -15.229 -3.804 1.00 88.75 165 THR A N 1
ATOM 1225 C CA . THR A 1 165 ? -1.005 -15.356 -3.652 1.00 88.75 165 THR A CA 1
ATOM 1226 C C . THR A 1 165 ? -1.791 -14.940 -4.910 1.00 88.75 165 THR A C 1
ATOM 1228 O O . THR A 1 165 ? -2.917 -15.385 -5.110 1.00 88.75 165 THR A O 1
ATOM 1231 N N . LEU A 1 166 ? -1.207 -14.164 -5.837 1.00 90.44 166 LEU A N 1
ATOM 1232 C CA . LEU A 1 166 ? -1.874 -13.798 -7.101 1.00 90.44 166 LEU A CA 1
ATOM 1233 C C . LEU A 1 166 ? -2.162 -14.998 -8.016 1.00 90.44 166 LEU A C 1
ATOM 1235 O O . LEU A 1 166 ? -2.986 -14.876 -8.918 1.00 90.44 166 LEU A O 1
ATOM 1239 N N . ARG A 1 167 ? -1.510 -16.152 -7.811 1.00 90.19 167 ARG A N 1
ATOM 1240 C CA . ARG A 1 167 ? -1.815 -17.380 -8.570 1.00 90.19 167 ARG A CA 1
ATOM 1241 C C . ARG A 1 167 ? -3.159 -18.009 -8.204 1.00 90.19 167 ARG A C 1
ATOM 1243 O O . ARG A 1 167 ? -3.669 -18.806 -8.987 1.00 90.19 167 ARG A O 1
ATOM 1250 N N . ASP A 1 168 ? -3.706 -17.659 -7.046 1.00 91.25 168 ASP A N 1
ATOM 1251 C CA . ASP A 1 168 ? -4.992 -18.147 -6.550 1.00 91.25 168 ASP A CA 1
ATOM 1252 C C . ASP A 1 168 ? -6.164 -17.226 -6.957 1.00 91.25 168 ASP A C 1
ATOM 1254 O O . ASP A 1 168 ? -7.325 -17.524 -6.669 1.00 91.25 168 ASP A O 1
ATOM 1258 N N . LEU A 1 169 ? -5.871 -16.146 -7.698 1.00 91.75 169 LEU A N 1
ATOM 1259 C CA . LEU A 1 169 ? -6.841 -15.367 -8.469 1.00 91.75 169 LEU A CA 1
ATOM 1260 C C . LEU A 1 169 ? -7.066 -15.988 -9.848 1.00 91.75 169 LEU A C 1
ATOM 1262 O O . LEU A 1 169 ? -6.117 -16.203 -10.605 1.00 91.75 169 LEU A O 1
ATOM 1266 N N . SER A 1 170 ? -8.330 -16.157 -10.232 1.00 92.88 170 SER A N 1
ATOM 1267 C CA . SER A 1 170 ? -8.702 -16.422 -11.619 1.00 92.88 170 SER A CA 1
ATOM 1268 C C . SER A 1 170 ? -9.393 -15.192 -12.202 1.00 92.88 170 SER A C 1
ATOM 1270 O O . SER A 1 170 ? -10.450 -14.779 -11.736 1.00 92.88 170 SER A O 1
ATOM 1272 N N . LEU A 1 171 ? -8.774 -14.575 -13.209 1.00 93.75 171 LEU A N 1
ATOM 1273 C CA . LEU A 1 171 ? -9.294 -13.394 -13.900 1.00 93.75 171 LEU A CA 1
ATOM 1274 C C . LEU A 1 171 ? -9.510 -13.715 -15.385 1.00 93.75 171 LEU A C 1
ATOM 1276 O O . LEU A 1 171 ? -8.671 -14.370 -16.012 1.00 93.75 171 LEU A O 1
ATOM 1280 N N . ARG A 1 172 ? -10.601 -13.203 -15.960 1.00 95.06 172 ARG A N 1
ATOM 1281 C CA . ARG A 1 172 ? -10.919 -13.262 -17.400 1.00 95.06 172 ARG A CA 1
ATOM 1282 C C . ARG A 1 172 ? -10.905 -11.863 -18.017 1.00 95.06 172 ARG A C 1
ATOM 1284 O O . ARG A 1 172 ? -11.072 -10.897 -17.286 1.00 95.06 172 ARG A O 1
ATOM 1291 N N . GLY A 1 173 ? -10.746 -11.765 -19.338 1.00 96.12 173 GLY A N 1
ATOM 1292 C CA . GLY A 1 173 ? -10.629 -10.492 -20.067 1.00 96.12 173 GLY A CA 1
ATOM 1293 C C . GLY A 1 173 ? -9.178 -10.019 -20.225 1.00 96.12 173 GLY A C 1
ATOM 1294 O O . GLY A 1 173 ? -8.236 -10.809 -20.098 1.00 96.12 173 GLY A O 1
ATOM 1295 N N . SER A 1 174 ? -8.995 -8.733 -20.510 1.00 96.94 174 SER A N 1
ATOM 1296 C CA . SER A 1 174 ? -7.685 -8.075 -20.607 1.00 96.94 174 SER A CA 1
ATOM 1297 C C . SER A 1 174 ? -7.733 -6.661 -20.023 1.00 96.94 174 SER A C 1
ATOM 1299 O O . SER A 1 174 ? -8.778 -6.203 -19.563 1.00 96.94 174 SER A O 1
ATOM 1301 N N . PHE A 1 175 ? -6.599 -5.969 -19.985 1.00 96.88 175 PHE A N 1
ATOM 1302 C CA . PHE A 1 175 ? -6.530 -4.557 -19.620 1.00 96.88 175 PHE A CA 1
ATOM 1303 C C . PHE A 1 175 ? -5.336 -3.871 -20.277 1.00 96.88 175 PHE A C 1
ATOM 1305 O O . PHE A 1 175 ? -4.325 -4.516 -20.561 1.00 96.88 175 PHE A O 1
ATOM 1312 N N . ASP A 1 176 ? -5.427 -2.556 -20.436 1.00 97.06 176 ASP A N 1
ATOM 1313 C CA . ASP A 1 176 ? -4.260 -1.724 -20.712 1.00 97.06 176 ASP A CA 1
ATOM 1314 C C . ASP A 1 176 ? -3.751 -1.107 -19.407 1.00 97.06 176 ASP A C 1
ATOM 1316 O O . ASP A 1 176 ? -4.512 -0.830 -18.474 1.00 97.06 176 ASP A O 1
ATOM 1320 N N . TYR A 1 177 ? -2.447 -0.873 -19.336 1.00 95.00 177 TYR A N 1
ATOM 1321 C CA . TYR A 1 177 ? -1.801 -0.178 -18.233 1.00 95.00 177 TYR A CA 1
ATOM 1322 C C . TYR A 1 177 ? -1.176 1.122 -18.726 1.00 95.00 177 TYR A C 1
ATOM 1324 O O . TYR A 1 177 ? -0.578 1.168 -19.806 1.00 95.00 177 TYR A O 1
ATOM 1332 N N . ARG A 1 178 ? -1.306 2.183 -17.931 1.00 95.25 178 ARG A N 1
ATOM 1333 C CA . ARG A 1 178 ? -0.668 3.483 -18.154 1.00 95.25 178 ARG A CA 1
ATOM 1334 C C . ARG A 1 178 ? -0.133 4.002 -16.827 1.00 95.25 178 ARG A C 1
ATOM 1336 O O . ARG A 1 178 ? -0.886 4.097 -15.862 1.00 95.25 178 ARG A O 1
ATOM 1343 N N . LEU A 1 179 ? 1.137 4.374 -16.789 1.00 94.38 179 LEU A N 1
ATOM 1344 C CA . LEU A 1 179 ? 1.754 5.096 -15.685 1.00 94.38 179 LEU A CA 1
ATOM 1345 C C . LEU A 1 179 ? 2.537 6.276 -16.254 1.00 94.38 179 LEU A C 1
ATOM 1347 O O . LEU A 1 179 ? 3.273 6.110 -17.223 1.00 94.38 179 LEU A O 1
ATOM 1351 N N . SER A 1 180 ? 2.392 7.449 -15.644 1.00 94.62 180 SER A N 1
ATOM 1352 C CA . SER A 1 180 ? 3.189 8.641 -15.937 1.00 94.62 180 SER A CA 1
ATOM 1353 C C . SER A 1 180 ? 3.718 9.262 -14.650 1.00 94.62 180 SER A C 1
ATOM 1355 O O . SER A 1 180 ? 3.079 9.186 -13.600 1.00 94.62 180 SER A O 1
ATOM 1357 N N . LEU A 1 181 ? 4.891 9.877 -14.742 1.00 94.00 181 LEU A N 1
ATOM 1358 C CA . LEU A 1 181 ? 5.552 10.615 -13.677 1.00 94.00 181 LEU A CA 1
ATOM 1359 C C . LEU A 1 181 ? 6.309 11.789 -14.314 1.00 94.00 181 LEU A C 1
ATOM 1361 O O . LEU A 1 181 ? 7.197 11.560 -15.136 1.00 94.00 181 LEU A O 1
ATOM 1365 N N . ASP A 1 182 ? 5.958 13.020 -13.947 1.00 92.44 182 ASP A N 1
ATOM 1366 C CA . ASP A 1 182 ? 6.708 14.241 -14.269 1.00 92.44 182 ASP A CA 1
ATOM 1367 C C . ASP A 1 182 ? 7.192 14.856 -12.950 1.00 92.44 182 ASP A C 1
ATOM 1369 O O . ASP A 1 182 ? 6.422 15.019 -11.997 1.00 92.44 182 ASP A O 1
ATOM 1373 N N . LEU A 1 183 ? 8.492 15.125 -12.875 1.00 90.00 183 LEU A N 1
ATOM 1374 C CA . LEU A 1 183 ? 9.185 15.601 -11.687 1.00 90.00 183 LEU A CA 1
ATOM 1375 C C . LEU A 1 183 ? 9.988 16.847 -12.010 1.00 90.00 183 LEU A C 1
ATOM 1377 O O . LEU A 1 183 ? 10.904 16.798 -12.825 1.00 90.00 183 LEU A O 1
ATOM 1381 N N . ASP A 1 184 ? 9.716 17.923 -11.281 1.00 86.81 184 ASP A N 1
ATOM 1382 C CA . ASP A 1 184 ? 10.600 19.076 -11.157 1.00 86.81 184 ASP A CA 1
ATOM 1383 C C . ASP A 1 184 ? 11.384 18.973 -9.838 1.00 86.81 184 ASP A C 1
ATOM 1385 O O . ASP A 1 184 ? 10.854 19.200 -8.752 1.00 86.81 184 ASP A O 1
ATOM 1389 N N . LEU A 1 185 ? 12.669 18.625 -9.919 1.00 80.75 185 LEU A N 1
ATOM 1390 C CA . LEU A 1 185 ? 13.573 18.554 -8.766 1.00 80.75 185 LEU A CA 1
ATOM 1391 C C . LEU A 1 185 ? 13.853 19.925 -8.112 1.00 80.75 185 LEU A C 1
ATOM 1393 O O . LEU A 1 185 ? 14.383 19.952 -7.003 1.00 80.75 185 LEU A O 1
ATOM 1397 N N . SER A 1 186 ? 13.519 21.050 -8.760 1.00 82.81 186 SER A N 1
ATOM 1398 C CA . SER A 1 186 ? 13.615 22.399 -8.180 1.00 82.81 186 SER A CA 1
ATOM 1399 C C . SER A 1 186 ? 12.330 22.839 -7.483 1.00 82.81 186 SER A C 1
ATOM 1401 O O . SER A 1 186 ? 12.391 23.655 -6.565 1.00 82.81 186 SER A O 1
ATOM 1403 N N . ALA A 1 187 ? 11.197 22.240 -7.855 1.00 85.75 187 ALA A N 1
ATOM 1404 C CA . ALA A 1 187 ? 9.901 22.415 -7.214 1.00 85.75 187 ALA A CA 1
ATOM 1405 C C . ALA A 1 187 ? 9.310 21.048 -6.806 1.00 85.75 187 ALA A C 1
ATOM 1407 O O . ALA A 1 187 ? 8.334 20.604 -7.417 1.00 85.75 187 ALA A O 1
ATOM 1408 N N . PRO A 1 188 ? 9.862 20.344 -5.788 1.00 82.00 188 PRO A N 1
ATOM 1409 C CA . PRO A 1 188 ? 9.478 18.962 -5.478 1.00 82.00 188 PRO A CA 1
ATOM 1410 C C . PRO A 1 188 ? 8.008 18.758 -5.086 1.00 82.00 188 PRO A C 1
ATOM 1412 O O . PRO A 1 188 ? 7.557 17.625 -5.028 1.00 82.00 188 PRO A O 1
ATOM 1415 N N . GLU A 1 189 ? 7.248 19.816 -4.792 1.00 85.19 189 GLU A N 1
ATOM 1416 C CA . GLU A 1 189 ? 5.779 19.795 -4.657 1.00 85.19 189 GLU A CA 1
ATOM 1417 C C . GLU A 1 189 ? 5.042 19.545 -5.977 1.00 85.19 189 GLU A C 1
ATOM 1419 O O . GLU A 1 189 ? 3.928 19.026 -5.955 1.00 85.19 189 GLU A O 1
ATOM 1424 N N . ARG A 1 190 ? 5.638 19.888 -7.122 1.00 87.94 190 ARG A N 1
ATOM 1425 C CA . ARG A 1 190 ? 5.040 19.767 -8.458 1.00 87.94 190 ARG A CA 1
ATOM 1426 C C . ARG A 1 190 ? 5.261 18.375 -9.053 1.00 87.94 190 ARG A C 1
ATOM 1428 O O . ARG A 1 190 ? 5.715 18.240 -10.184 1.00 87.94 190 ARG A O 1
ATOM 1435 N N . VAL A 1 191 ? 4.940 17.338 -8.280 1.00 89.44 191 VAL A N 1
ATOM 1436 C CA . VAL A 1 191 ? 4.897 15.958 -8.781 1.00 89.44 191 VAL A CA 1
ATOM 1437 C C . VAL A 1 191 ? 3.591 15.761 -9.540 1.00 89.44 191 VAL A C 1
ATOM 1439 O O . VAL A 1 191 ? 2.526 15.709 -8.918 1.00 89.44 191 VAL A O 1
ATOM 1442 N N . ASP A 1 192 ? 3.660 15.585 -10.859 1.00 92.25 192 ASP A N 1
ATOM 1443 C CA . ASP A 1 192 ? 2.560 14.936 -11.568 1.00 92.25 192 ASP A CA 1
ATOM 1444 C C . ASP A 1 192 ? 2.810 13.429 -11.615 1.00 92.25 192 ASP A C 1
ATOM 1446 O O . ASP A 1 192 ? 3.907 12.960 -11.911 1.00 92.25 192 ASP A O 1
ATOM 1450 N N . PHE A 1 193 ? 1.784 12.661 -11.280 1.00 93.38 193 PHE A N 1
ATOM 1451 C CA . PHE A 1 193 ? 1.843 11.211 -11.235 1.00 93.38 193 PHE A CA 1
ATOM 1452 C C . PHE A 1 193 ? 0.467 10.648 -11.549 1.00 93.38 193 PHE A C 1
ATOM 1454 O O . PHE A 1 193 ? -0.523 10.994 -10.896 1.00 93.38 193 PHE A O 1
ATOM 1461 N N . THR A 1 194 ? 0.414 9.728 -12.507 1.00 92.94 194 THR A N 1
ATOM 1462 C CA . THR A 1 194 ? -0.785 8.944 -12.787 1.00 92.94 194 THR A CA 1
ATOM 1463 C C . THR A 1 194 ? -0.436 7.467 -12.890 1.00 92.94 194 THR A C 1
ATOM 1465 O O . THR A 1 194 ? 0.618 7.093 -13.396 1.00 92.94 194 THR A O 1
ATOM 1468 N N . ALA A 1 195 ? -1.342 6.614 -12.422 1.00 91.94 195 ALA A N 1
ATOM 1469 C CA . ALA A 1 195 ? -1.315 5.180 -12.666 1.00 91.94 195 ALA A CA 1
ATOM 1470 C C . ALA A 1 195 ? -2.755 4.724 -12.918 1.00 91.94 195 ALA A C 1
ATOM 1472 O O . ALA A 1 195 ? -3.647 5.003 -12.115 1.00 91.94 195 ALA A O 1
ATOM 1473 N N . ARG A 1 196 ? -2.999 4.076 -14.057 1.00 92.12 196 ARG A N 1
ATOM 1474 C CA . ARG A 1 196 ? -4.327 3.665 -14.522 1.00 92.12 196 ARG A CA 1
ATOM 1475 C C . ARG A 1 196 ? -4.276 2.246 -15.078 1.00 92.12 196 ARG A C 1
ATOM 1477 O O . ARG A 1 196 ? -3.390 1.902 -15.858 1.00 92.12 196 ARG A O 1
ATOM 1484 N N . VAL A 1 197 ? -5.274 1.460 -14.694 1.00 93.94 197 VAL A N 1
ATOM 1485 C CA . VAL A 1 197 ? -5.644 0.191 -15.325 1.00 93.94 197 VAL A CA 1
ATOM 1486 C C . VAL A 1 197 ? -6.926 0.468 -16.102 1.00 93.94 197 VAL A C 1
ATOM 1488 O O . VAL A 1 197 ? -7.882 0.984 -15.524 1.00 93.94 197 VAL A O 1
ATOM 1491 N N . LEU A 1 198 ? -6.936 0.168 -17.398 1.00 95.44 198 LEU A N 1
ATOM 1492 C CA . LEU A 1 198 ? -8.082 0.340 -18.290 1.00 95.44 198 LEU A CA 1
ATOM 1493 C C . LEU A 1 198 ? -8.631 -1.060 -18.617 1.00 95.44 198 LEU A C 1
ATOM 1495 O O . LEU A 1 198 ? -8.043 -1.752 -19.448 1.00 95.44 198 LEU A O 1
ATOM 1499 N N . PRO A 1 199 ? -9.670 -1.543 -17.910 1.00 95.69 199 PRO A N 1
ATOM 1500 C CA . PRO A 1 199 ? -10.148 -2.914 -18.051 1.00 95.69 199 PRO A CA 1
ATOM 1501 C C . PRO A 1 199 ? -10.974 -3.121 -19.327 1.00 95.69 199 PRO A C 1
ATOM 1503 O O . PRO A 1 199 ? -11.925 -2.389 -19.590 1.00 95.69 199 PRO A O 1
ATOM 1506 N N . HIS A 1 200 ? -10.678 -4.202 -20.047 1.00 96.62 200 HIS A N 1
ATOM 1507 C CA . HIS A 1 200 ? -11.377 -4.653 -21.253 1.00 96.62 200 HIS A CA 1
ATOM 1508 C C . HIS A 1 200 ? -12.069 -5.986 -20.962 1.00 96.62 200 HIS A C 1
ATOM 1510 O O . HIS A 1 200 ? -11.485 -7.066 -21.092 1.00 96.62 200 HIS A O 1
ATOM 1516 N N . GLY A 1 201 ? -13.302 -5.910 -20.453 1.00 94.75 201 GLY A N 1
ATOM 1517 C CA . GLY A 1 201 ? -14.041 -7.085 -19.971 1.00 94.75 201 GLY A CA 1
ATOM 1518 C C . GLY A 1 201 ? -13.363 -7.809 -18.797 1.00 94.75 201 GLY A C 1
ATOM 1519 O O . GLY A 1 201 ? -13.637 -8.989 -18.571 1.00 94.75 201 GLY A O 1
ATOM 1520 N N . LEU A 1 202 ? -12.456 -7.130 -18.079 1.00 95.06 202 LEU A N 1
ATOM 1521 C CA . LEU A 1 202 ? -11.723 -7.706 -16.954 1.00 95.06 202 LEU A CA 1
ATOM 1522 C C . LEU A 1 202 ? -12.685 -8.012 -15.802 1.00 95.06 202 LEU A C 1
ATOM 1524 O O . LEU A 1 202 ? -13.335 -7.109 -15.281 1.00 95.06 202 LEU A O 1
ATOM 1528 N N . ALA A 1 203 ? -12.761 -9.276 -15.396 1.00 94.00 203 ALA A N 1
ATOM 1529 C CA . ALA A 1 203 ? -13.650 -9.724 -14.329 1.00 94.00 203 ALA A CA 1
ATOM 1530 C C . ALA A 1 203 ? -13.032 -10.872 -13.524 1.00 94.00 203 ALA A C 1
ATOM 1532 O O . ALA A 1 203 ? -12.240 -11.659 -14.053 1.00 94.00 203 ALA A O 1
ATOM 1533 N N . LEU A 1 204 ? -13.434 -10.981 -12.256 1.00 92.88 204 LEU A N 1
ATOM 1534 C CA . LEU A 1 204 ? -13.110 -12.122 -11.407 1.00 92.88 204 LEU A CA 1
ATOM 1535 C C . LEU A 1 204 ? -13.932 -13.344 -11.838 1.00 92.88 204 LEU A C 1
ATOM 1537 O O . LEU A 1 204 ? -15.137 -13.251 -12.067 1.00 92.88 204 LEU A O 1
ATOM 1541 N N . ASP A 1 205 ? -13.272 -14.489 -11.955 1.00 91.50 205 ASP A N 1
ATOM 1542 C CA . ASP A 1 205 ? -13.913 -15.788 -12.121 1.00 91.50 205 ASP A CA 1
ATOM 1543 C C . ASP A 1 205 ? -14.077 -16.406 -10.729 1.00 91.50 205 ASP A C 1
ATOM 1545 O O . ASP A 1 205 ? -13.116 -16.893 -10.126 1.00 91.50 205 ASP A O 1
ATOM 1549 N N . SER A 1 206 ? -15.292 -16.306 -10.189 1.00 83.94 206 SER A N 1
ATOM 1550 C CA . SER A 1 206 ? -15.633 -16.743 -8.832 1.00 83.94 206 SER A CA 1
ATOM 1551 C C . SER A 1 206 ? -15.489 -18.251 -8.634 1.00 83.94 206 SER A C 1
ATOM 1553 O O . SER A 1 206 ? -15.094 -18.679 -7.556 1.00 83.94 206 SER A O 1
ATOM 1555 N N . ALA A 1 207 ? -15.756 -19.053 -9.668 1.00 85.50 207 ALA A N 1
ATOM 1556 C CA . ALA A 1 207 ? -15.706 -20.512 -9.595 1.00 85.50 207 ALA A CA 1
ATOM 1557 C C . ALA A 1 207 ? -14.269 -21.063 -9.592 1.00 85.50 207 ALA A C 1
ATOM 1559 O O . ALA A 1 207 ? -14.030 -22.162 -9.093 1.00 85.50 207 ALA A O 1
ATOM 1560 N N . ARG A 1 208 ? -13.306 -20.322 -10.160 1.00 88.19 208 ARG A N 1
ATOM 1561 C CA . ARG A 1 208 ? -11.889 -20.732 -10.231 1.00 88.19 208 ARG A CA 1
ATOM 1562 C C . ARG A 1 208 ? -10.956 -19.963 -9.295 1.00 88.19 208 ARG A C 1
ATOM 1564 O O . ARG A 1 208 ? -9.811 -20.378 -9.120 1.00 88.19 208 ARG A O 1
ATOM 1571 N N . THR A 1 209 ? -11.409 -18.859 -8.708 1.00 88.06 209 THR A N 1
ATOM 1572 C CA . THR A 1 209 ? -10.653 -18.118 -7.689 1.00 88.06 209 THR A CA 1
ATOM 1573 C C . THR A 1 209 ? -10.691 -18.871 -6.363 1.00 88.06 209 THR A C 1
ATOM 1575 O O . THR A 1 209 ? -11.759 -19.213 -5.870 1.00 88.06 209 THR A O 1
ATOM 1578 N N . ARG A 1 210 ? -9.521 -19.119 -5.767 1.00 87.44 210 ARG A N 1
ATOM 1579 C CA . ARG A 1 210 ? -9.389 -19.812 -4.470 1.00 87.44 210 ARG A CA 1
ATOM 1580 C C . ARG A 1 210 ? -9.263 -18.856 -3.288 1.00 87.44 210 ARG A C 1
ATOM 1582 O O . ARG A 1 210 ? -9.365 -19.281 -2.142 1.00 87.44 210 ARG A O 1
ATOM 1589 N N . LEU A 1 211 ? -9.010 -17.576 -3.552 1.00 85.44 211 LEU A N 1
ATOM 1590 C CA . LEU A 1 211 ? -9.007 -16.546 -2.520 1.00 85.44 211 LEU A CA 1
ATOM 1591 C C . LEU A 1 211 ? -10.431 -16.166 -2.150 1.00 85.44 211 LEU A C 1
ATOM 1593 O O . LEU A 1 211 ? -11.254 -15.886 -3.022 1.00 85.44 211 LEU A O 1
ATOM 1597 N N . ASN A 1 212 ? -10.688 -16.060 -0.850 1.00 83.62 212 ASN A N 1
ATOM 1598 C CA . ASN A 1 212 ? -11.985 -15.654 -0.334 1.00 83.62 212 ASN A CA 1
ATOM 1599 C C . ASN A 1 212 ? -12.209 -14.131 -0.460 1.00 83.62 212 ASN A C 1
ATOM 1601 O O . ASN A 1 212 ? -12.419 -13.446 0.535 1.00 83.62 212 ASN A O 1
ATOM 1605 N N . LEU A 1 213 ? -12.084 -13.585 -1.676 1.00 82.50 213 LEU A N 1
ATOM 1606 C CA . LEU A 1 213 ? -12.305 -12.164 -1.961 1.00 82.50 213 LEU A CA 1
ATOM 1607 C C . LEU A 1 213 ? -13.789 -11.795 -2.006 1.00 82.50 213 LEU A C 1
ATOM 1609 O O . LEU A 1 213 ? -14.118 -10.640 -1.776 1.00 82.50 213 LEU A O 1
ATOM 1613 N N . LEU A 1 214 ? -14.667 -12.741 -2.352 1.00 75.88 214 LEU A N 1
ATOM 1614 C CA . LEU A 1 214 ? -16.085 -12.466 -2.603 1.00 75.88 214 LEU A CA 1
ATOM 1615 C C . LEU A 1 214 ? -16.967 -12.639 -1.361 1.00 75.88 214 LEU A C 1
ATOM 1617 O O . LEU A 1 214 ? -17.923 -11.887 -1.213 1.00 75.88 214 LEU A O 1
ATOM 1621 N N . ALA A 1 215 ? -16.645 -13.554 -0.436 1.00 78.12 215 ALA A N 1
ATOM 1622 C CA . ALA A 1 215 ? -17.433 -13.701 0.795 1.00 78.12 215 ALA A CA 1
ATOM 1623 C C . ALA A 1 215 ? -17.092 -12.657 1.873 1.00 78.12 215 ALA A C 1
ATOM 1625 O O . ALA A 1 215 ? -17.678 -12.685 2.948 1.00 78.12 215 ALA A O 1
ATOM 1626 N N . LEU A 1 216 ? -16.189 -11.707 1.595 1.00 87.88 216 LEU A N 1
ATOM 1627 C CA . LEU A 1 216 ? -15.907 -10.582 2.494 1.00 87.88 216 LEU A CA 1
ATOM 1628 C C . LEU A 1 216 ? -17.152 -9.727 2.783 1.00 87.88 216 LEU A C 1
ATOM 1630 O O . LEU A 1 216 ? -17.207 -9.085 3.827 1.00 87.88 216 LEU A O 1
ATOM 1634 N N . ASP A 1 217 ? -18.149 -9.717 1.895 1.00 86.44 217 ASP A N 1
ATOM 1635 C CA . ASP A 1 217 ? -19.421 -9.001 2.090 1.00 86.44 217 ASP A CA 1
ATOM 1636 C C . ASP A 1 217 ? -20.410 -9.744 3.015 1.00 86.44 217 ASP A C 1
ATOM 1638 O O . ASP A 1 217 ? -21.461 -9.220 3.360 1.00 86.44 217 ASP A O 1
ATOM 1642 N N . GLN A 1 218 ? -20.072 -10.966 3.437 1.00 88.50 218 GLN A N 1
ATOM 1643 C CA . GLN A 1 218 ? -20.868 -11.820 4.323 1.00 88.50 218 GLN A CA 1
ATOM 1644 C C . GLN A 1 218 ? -20.078 -12.157 5.600 1.00 88.50 218 GLN A C 1
ATOM 1646 O O . GLN A 1 218 ? -18.883 -11.863 5.670 1.00 88.50 218 GLN A O 1
ATOM 1651 N N . PRO A 1 219 ? -20.697 -12.747 6.639 1.00 92.56 219 PRO A N 1
ATOM 1652 C CA . PRO A 1 219 ? -19.962 -13.290 7.778 1.00 92.56 219 PRO A CA 1
ATOM 1653 C C . PRO A 1 219 ? -18.944 -14.354 7.342 1.00 92.56 219 PRO A C 1
ATOM 1655 O O . PRO A 1 219 ? -19.277 -15.258 6.576 1.00 92.56 219 PRO A O 1
ATOM 1658 N N . PHE A 1 220 ? -17.700 -14.254 7.817 1.00 93.81 220 PHE A N 1
ATOM 1659 C CA . PHE A 1 220 ? -16.634 -15.196 7.457 1.00 93.81 220 PHE A CA 1
ATOM 1660 C C . PHE A 1 220 ? -15.568 -15.318 8.549 1.00 93.81 220 PHE A C 1
ATOM 1662 O O . PHE A 1 220 ? -15.391 -14.423 9.374 1.00 93.81 220 PHE A O 1
ATOM 1669 N N . THR A 1 221 ? -14.809 -16.412 8.520 1.00 93.38 221 THR A N 1
ATOM 1670 C CA . THR A 1 221 ? -13.601 -16.573 9.336 1.00 93.38 221 THR A CA 1
ATOM 1671 C C . THR A 1 221 ? -12.379 -16.097 8.550 1.00 93.38 221 THR A C 1
ATOM 1673 O O . THR A 1 221 ? -12.083 -16.614 7.471 1.00 93.38 221 THR A O 1
ATOM 1676 N N . ALA A 1 222 ? -11.668 -15.106 9.080 1.00 92.19 222 ALA A N 1
ATOM 1677 C CA . ALA A 1 222 ? -10.423 -14.587 8.531 1.00 92.19 222 ALA A CA 1
ATOM 1678 C C . ALA A 1 222 ? -9.208 -15.316 9.123 1.00 92.19 222 ALA A C 1
ATOM 1680 O O . ALA A 1 222 ? -9.132 -15.514 10.336 1.00 92.19 222 ALA A O 1
ATOM 1681 N N . THR A 1 223 ? -8.219 -15.619 8.281 1.00 92.44 223 THR A N 1
ATOM 1682 C CA . THR A 1 223 ? -6.852 -15.922 8.727 1.00 92.44 223 THR A CA 1
ATOM 1683 C C . THR A 1 223 ? -6.026 -14.649 8.602 1.00 92.44 223 THR A C 1
ATOM 1685 O O . THR A 1 223 ? -5.785 -14.159 7.500 1.00 92.44 223 THR A O 1
ATOM 1688 N N . ILE A 1 224 ? -5.616 -14.095 9.735 1.00 92.50 224 ILE A N 1
ATOM 1689 C CA . ILE A 1 224 ? -4.909 -12.823 9.840 1.00 92.50 224 ILE A CA 1
ATOM 1690 C C . ILE A 1 224 ? -3.410 -13.104 9.926 1.00 92.50 224 ILE A C 1
ATOM 1692 O O . ILE A 1 224 ? -2.916 -13.748 10.853 1.00 92.50 224 ILE A O 1
ATOM 1696 N N . HIS A 1 225 ? -2.675 -12.609 8.937 1.00 91.50 225 HIS A N 1
ATOM 1697 C CA . HIS A 1 225 ? -1.225 -12.678 8.861 1.00 91.50 225 HIS A CA 1
ATOM 1698 C C . HIS A 1 225 ? -0.601 -11.536 9.664 1.00 91.50 225 HIS A C 1
ATOM 1700 O O . HIS A 1 225 ? -0.706 -10.369 9.288 1.00 91.50 225 HIS A O 1
ATOM 1706 N N . LEU A 1 226 ? 0.122 -11.864 10.732 1.00 87.81 226 LEU A N 1
ATOM 1707 C CA . LEU A 1 226 ? 0.734 -10.898 11.643 1.00 87.81 226 LEU A CA 1
ATOM 1708 C C . LEU A 1 226 ? 2.257 -10.752 11.440 1.00 87.81 226 LEU A C 1
ATOM 1710 O O . LEU A 1 226 ? 2.902 -11.572 10.769 1.00 87.81 226 LEU A O 1
ATOM 1714 N N . PRO A 1 227 ? 2.882 -9.717 12.036 1.00 83.00 227 PRO A N 1
ATOM 1715 C CA . PRO A 1 227 ? 4.334 -9.610 12.124 1.00 83.00 227 PRO A CA 1
ATOM 1716 C C . PRO A 1 227 ? 4.984 -10.858 12.745 1.00 83.00 227 PRO A C 1
ATOM 1718 O O . PRO A 1 227 ? 4.446 -11.489 13.653 1.00 83.00 227 PRO A O 1
ATOM 1721 N N . GLY A 1 228 ? 6.173 -11.216 12.251 1.00 81.75 228 GLY A N 1
ATOM 1722 C CA . GLY A 1 228 ? 6.911 -12.401 12.710 1.00 81.75 228 GLY A CA 1
ATOM 1723 C C . GLY A 1 228 ? 6.400 -13.739 12.160 1.00 81.75 228 GLY A C 1
ATOM 1724 O O . GLY A 1 228 ? 6.893 -14.777 12.581 1.00 81.75 228 GLY A O 1
ATOM 1725 N N . GLY A 1 229 ? 5.437 -13.737 11.229 1.00 83.50 229 GLY A N 1
ATOM 1726 C CA . GLY A 1 229 ? 4.884 -14.966 10.644 1.00 83.50 229 GLY A CA 1
ATOM 1727 C C . GLY A 1 229 ? 3.830 -15.656 11.515 1.00 83.50 229 GLY A C 1
ATOM 1728 O O . GLY A 1 229 ? 3.370 -16.738 11.160 1.00 83.50 229 GLY A O 1
ATOM 1729 N N . ARG A 1 230 ? 3.426 -15.022 12.625 1.00 87.75 230 ARG A N 1
ATOM 1730 C CA . ARG A 1 230 ? 2.242 -15.401 13.404 1.00 87.75 230 ARG A CA 1
ATOM 1731 C C . ARG A 1 230 ? 1.010 -15.398 12.489 1.00 87.75 230 ARG A C 1
ATOM 1733 O O . ARG A 1 230 ? 0.845 -14.488 11.676 1.00 87.75 230 ARG A O 1
ATOM 1740 N N . LEU A 1 231 ? 0.154 -16.400 12.652 1.00 91.81 231 LEU A N 1
ATOM 1741 C CA . LEU A 1 231 ? -1.178 -16.457 12.058 1.00 91.81 231 LEU A CA 1
ATOM 1742 C C . LEU A 1 231 ? -2.190 -16.479 13.198 1.00 91.81 231 LEU A C 1
ATOM 1744 O O . LEU A 1 231 ? -1.958 -17.151 14.202 1.00 91.81 231 LEU A O 1
ATOM 1748 N N . GLU A 1 232 ? -3.293 -15.766 13.034 1.00 91.62 232 GLU A N 1
ATOM 1749 C CA . GLU A 1 232 ? -4.397 -15.755 13.990 1.00 91.62 232 GLU A CA 1
ATOM 1750 C C . GLU A 1 232 ? -5.710 -15.943 13.233 1.00 91.62 232 GLU A C 1
ATOM 1752 O O . GLU A 1 232 ? -5.864 -15.429 12.127 1.00 91.62 232 GLU A O 1
ATOM 1757 N N . THR A 1 233 ? -6.644 -16.702 13.795 1.00 93.12 233 THR A N 1
ATOM 1758 C CA . THR A 1 233 ? -7.927 -16.993 13.149 1.00 93.12 233 THR A CA 1
ATOM 1759 C C . THR A 1 233 ? -9.017 -16.227 13.879 1.00 93.12 233 THR A C 1
ATOM 1761 O O . THR A 1 233 ? -9.190 -16.418 15.080 1.00 93.12 233 THR A O 1
ATOM 1764 N N . ARG A 1 234 ? -9.754 -15.371 13.167 1.00 91.94 234 ARG A N 1
ATOM 1765 C CA . ARG A 1 234 ? -10.781 -14.496 13.745 1.00 91.94 234 ARG A CA 1
ATOM 1766 C C . ARG A 1 234 ? -12.092 -14.635 12.992 1.00 91.94 234 ARG A C 1
ATOM 1768 O O . ARG A 1 234 ? -12.125 -14.505 11.771 1.00 91.94 234 ARG A O 1
ATOM 1775 N N . GLU A 1 235 ? -13.182 -14.861 13.712 1.00 94.31 235 GLU A N 1
ATOM 1776 C CA . GLU A 1 235 ? -14.515 -14.813 13.118 1.00 94.31 235 GLU A CA 1
ATOM 1777 C C . GLU A 1 235 ? -15.007 -13.363 13.015 1.00 94.31 235 GLU A C 1
ATOM 1779 O O . GLU A 1 235 ? -14.917 -12.589 13.971 1.00 94.31 235 GLU A O 1
ATOM 1784 N N . LEU A 1 236 ? -15.503 -12.991 11.835 1.00 94.75 236 LEU A N 1
ATOM 1785 C CA . LEU A 1 236 ? -16.052 -11.675 11.514 1.00 94.75 236 LEU A CA 1
ATOM 1786 C C . LEU A 1 236 ? -17.558 -11.807 11.294 1.00 94.75 236 LEU A C 1
ATOM 1788 O O . LEU A 1 236 ? -18.076 -11.666 10.183 1.00 94.75 236 LEU A O 1
ATOM 1792 N N . SER A 1 237 ? -18.234 -12.150 12.385 1.00 94.38 237 SER A N 1
ATOM 1793 C CA . SER A 1 237 ? -19.674 -12.343 12.494 1.00 94.38 237 SER A CA 1
ATOM 1794 C C . SER A 1 237 ? -20.146 -11.859 13.874 1.00 94.38 237 SER A C 1
ATOM 1796 O O . SER A 1 237 ? -19.326 -11.755 14.789 1.00 94.38 237 SER A O 1
ATOM 1798 N N . PRO A 1 238 ? -21.459 -11.649 14.080 1.00 93.75 238 PRO A N 1
ATOM 1799 C CA . PRO A 1 238 ? -22.024 -11.399 15.408 1.00 93.75 238 PRO A CA 1
ATOM 1800 C C . PRO A 1 238 ? -21.815 -12.524 16.442 1.00 93.75 238 PRO A C 1
ATOM 1802 O O . PRO A 1 238 ? -22.104 -12.305 17.614 1.00 93.75 238 PRO A O 1
ATOM 1805 N N . ALA A 1 239 ? -21.340 -13.715 16.049 1.00 94.38 239 ALA A N 1
ATOM 1806 C CA . ALA A 1 239 ? -20.998 -14.784 16.994 1.00 94.38 239 ALA A CA 1
ATOM 1807 C C . ALA A 1 239 ? -19.675 -14.515 17.736 1.00 94.38 239 ALA A C 1
ATOM 1809 O O . ALA A 1 239 ? -19.457 -15.051 18.822 1.00 94.38 239 ALA A O 1
ATOM 1810 N N . ASN A 1 240 ? -18.809 -13.653 17.190 1.00 95.69 240 ASN A N 1
ATOM 1811 C CA . ASN A 1 240 ? -17.659 -13.120 17.909 1.00 95.69 240 ASN A CA 1
ATOM 1812 C C . ASN A 1 240 ? -18.110 -11.923 18.776 1.00 95.69 240 ASN A C 1
ATOM 1814 O O . ASN A 1 240 ? -18.483 -10.890 18.215 1.00 95.69 240 ASN A O 1
ATOM 1818 N N . PRO A 1 241 ? -18.033 -11.991 20.121 1.00 95.44 241 PRO A N 1
ATOM 1819 C CA . PRO A 1 241 ? -18.482 -10.904 20.999 1.00 95.44 241 PRO A CA 1
ATOM 1820 C C . PRO A 1 241 ? -17.669 -9.607 20.845 1.00 95.44 241 PRO A C 1
ATOM 1822 O O . PRO A 1 241 ? -18.142 -8.540 21.239 1.00 95.44 241 PRO A O 1
ATOM 1825 N N . HIS A 1 242 ? -16.477 -9.680 20.241 1.00 96.25 242 HIS A N 1
ATOM 1826 C CA . HIS A 1 242 ? -15.595 -8.548 19.939 1.00 96.25 242 HIS A CA 1
ATOM 1827 C C . HIS A 1 242 ? -15.629 -8.121 18.462 1.00 96.25 242 HIS A C 1
ATOM 1829 O O . HIS A 1 242 ? -14.797 -7.320 18.026 1.00 96.25 242 HIS A O 1
ATOM 1835 N N . PHE A 1 243 ? -16.561 -8.652 17.665 1.00 97.00 243 PHE A N 1
ATOM 1836 C CA . PHE A 1 243 ? -16.871 -8.095 16.352 1.00 97.00 243 PHE A CA 1
ATOM 1837 C C . PHE A 1 243 ? -17.798 -6.884 16.508 1.00 97.00 243 PHE A C 1
ATOM 1839 O O . PHE A 1 243 ? -18.760 -6.910 17.280 1.00 97.00 243 PHE A O 1
ATOM 1846 N N . ARG A 1 244 ? -17.519 -5.810 15.770 1.00 97.25 244 ARG A N 1
ATOM 1847 C CA . ARG A 1 244 ? -18.373 -4.616 15.691 1.00 97.25 244 ARG A CA 1
ATOM 1848 C C . ARG A 1 244 ? -18.615 -4.277 14.228 1.00 97.25 244 ARG A C 1
ATOM 1850 O O . ARG A 1 244 ? -17.657 -4.194 13.455 1.00 97.25 244 ARG A O 1
ATOM 1857 N N . THR A 1 245 ? -19.868 -4.053 13.841 1.00 97.12 245 THR A N 1
ATOM 1858 C CA . THR A 1 245 ? -20.150 -3.396 12.557 1.00 97.12 245 THR A CA 1
ATOM 1859 C C . THR A 1 245 ? -19.664 -1.946 12.602 1.00 97.12 245 THR A C 1
ATOM 1861 O O . THR A 1 245 ? -19.413 -1.400 13.676 1.00 97.12 245 THR A O 1
ATOM 1864 N N . LEU A 1 246 ? -19.505 -1.296 11.449 1.00 97.19 246 LEU A N 1
ATOM 1865 C CA . LEU A 1 246 ? -18.912 0.043 11.377 1.00 97.19 246 LEU A CA 1
ATOM 1866 C C . LEU A 1 246 ? -19.716 1.086 12.166 1.00 97.19 246 LEU A C 1
ATOM 1868 O O . LEU A 1 246 ? -19.129 2.018 12.701 1.00 97.19 246 LEU A O 1
ATOM 1872 N N . ASP A 1 247 ? -21.035 0.907 12.256 1.00 96.94 247 ASP A N 1
ATOM 1873 C CA . ASP A 1 247 ? -21.943 1.784 13.007 1.00 96.94 247 ASP A CA 1
ATOM 1874 C C . ASP A 1 247 ? -22.000 1.449 14.514 1.00 96.94 247 ASP A C 1
ATOM 1876 O O . ASP A 1 247 ? -22.649 2.155 15.279 1.00 96.94 247 ASP A O 1
ATOM 1880 N N . GLN A 1 248 ? -21.313 0.384 14.947 1.00 97.25 248 GLN A N 1
ATOM 1881 C CA . GLN A 1 248 ? -21.072 0.023 16.352 1.00 97.25 248 GLN A CA 1
ATOM 1882 C C . GLN A 1 248 ? -19.645 0.384 16.811 1.00 97.25 248 GLN A C 1
ATOM 1884 O O . GLN A 1 248 ? -19.227 -0.004 17.899 1.00 97.25 248 GLN A O 1
ATOM 1889 N N . ILE A 1 249 ? -18.876 1.091 15.981 1.00 98.12 249 ILE A N 1
ATOM 1890 C CA . ILE A 1 249 ? -17.579 1.668 16.343 1.00 98.12 249 ILE A CA 1
ATOM 1891 C C . ILE A 1 249 ? -17.777 3.178 16.417 1.00 98.12 249 ILE A C 1
ATOM 1893 O O . ILE A 1 249 ? -18.410 3.756 15.533 1.00 98.12 249 ILE A O 1
ATOM 1897 N N . ASP A 1 250 ? -17.231 3.821 17.448 1.00 97.62 250 ASP A N 1
ATOM 1898 C CA . ASP A 1 250 ? -17.315 5.269 17.595 1.00 97.62 250 ASP A CA 1
ATOM 1899 C C . ASP A 1 250 ? -16.832 5.987 16.318 1.00 97.62 250 ASP A C 1
ATOM 1901 O O . ASP A 1 250 ? -15.754 5.726 15.766 1.00 97.62 250 ASP A O 1
ATOM 1905 N N . SER A 1 251 ? -17.656 6.925 15.852 1.00 96.62 251 SER A N 1
ATOM 1906 C CA . SER A 1 251 ? -17.411 7.673 14.622 1.00 96.62 251 SER A CA 1
ATOM 1907 C C . SER A 1 251 ? -16.124 8.498 14.686 1.00 96.62 251 SER A C 1
ATOM 1909 O O . SER A 1 251 ? -15.459 8.682 13.662 1.00 96.62 251 SER A O 1
ATOM 1911 N N . MET A 1 252 ? -15.723 8.952 15.876 1.00 96.50 252 MET A N 1
ATOM 1912 C CA . MET A 1 252 ? -14.523 9.754 16.077 1.00 96.50 252 MET A CA 1
ATOM 1913 C C . MET A 1 252 ? -13.260 8.891 15.943 1.00 96.50 252 MET A C 1
ATOM 1915 O O . MET A 1 252 ? -12.314 9.315 15.272 1.00 96.50 252 MET A O 1
ATOM 1919 N N . LEU A 1 253 ? -13.272 7.642 16.429 1.00 98.25 253 LEU A N 1
ATOM 1920 C CA . LEU A 1 253 ? -12.243 6.636 16.141 1.00 98.25 253 LEU A CA 1
ATOM 1921 C C . LEU A 1 253 ? -12.165 6.332 14.639 1.00 98.25 253 LEU A C 1
ATOM 1923 O O . LEU A 1 253 ? -11.071 6.357 14.067 1.00 98.25 253 LEU A O 1
ATOM 1927 N N . VAL A 1 254 ? -13.303 6.092 13.978 1.00 98.12 254 VAL A N 1
ATOM 1928 C CA . VAL A 1 254 ? -13.351 5.829 12.526 1.00 98.12 254 VAL A CA 1
ATOM 1929 C C . VAL A 1 254 ? -12.728 6.998 11.744 1.00 98.12 254 VAL A C 1
ATOM 1931 O O . VAL A 1 254 ? -11.849 6.793 10.900 1.00 98.12 254 VAL A O 1
ATOM 1934 N N . HIS A 1 255 ? -13.119 8.236 12.055 1.00 97.69 255 HIS A N 1
ATOM 1935 C CA . HIS A 1 255 ? -12.587 9.450 11.431 1.00 97.69 255 HIS A CA 1
ATOM 1936 C C . HIS A 1 255 ? -11.101 9.691 11.736 1.00 97.69 255 HIS A C 1
ATOM 1938 O O . HIS A 1 255 ? -10.363 10.131 10.844 1.00 97.69 255 HIS A O 1
ATOM 1944 N N . ALA A 1 256 ? -10.638 9.385 12.950 1.00 97.81 256 ALA A N 1
ATOM 1945 C CA . ALA A 1 256 ? -9.239 9.515 13.347 1.00 97.81 256 ALA A CA 1
ATOM 1946 C C . ALA A 1 256 ? -8.346 8.500 12.614 1.00 97.81 256 ALA A C 1
ATOM 1948 O O . ALA A 1 256 ? -7.340 8.892 12.017 1.00 97.81 256 ALA A O 1
ATOM 1949 N N . VAL A 1 257 ? -8.744 7.221 12.560 1.00 97.94 257 VAL A N 1
ATOM 1950 C CA . VAL A 1 257 ? -8.024 6.164 11.821 1.00 97.94 257 VAL A CA 1
ATOM 1951 C C . VAL A 1 257 ? -7.965 6.484 10.334 1.00 97.94 257 VAL A C 1
ATOM 1953 O O . VAL A 1 257 ? -6.877 6.499 9.759 1.00 97.94 257 VAL A O 1
ATOM 1956 N N . VAL A 1 258 ? -9.100 6.819 9.707 1.00 97.31 258 VAL A N 1
ATOM 1957 C CA . VAL A 1 258 ? -9.112 7.223 8.292 1.00 97.31 258 VAL A CA 1
ATOM 1958 C C . VAL A 1 258 ? -8.244 8.463 8.082 1.00 97.31 258 VAL A C 1
ATOM 1960 O O . VAL A 1 258 ? -7.558 8.563 7.074 1.00 97.31 258 VAL A O 1
ATOM 1963 N N . THR A 1 259 ? -8.200 9.412 9.018 1.00 95.75 259 THR A N 1
ATOM 1964 C CA . THR A 1 259 ? -7.341 10.598 8.883 1.00 95.75 259 THR A CA 1
ATOM 1965 C C . THR A 1 259 ? -5.850 10.291 8.993 1.00 95.75 259 THR A C 1
ATOM 1967 O O . THR A 1 259 ? -5.084 10.864 8.216 1.00 95.75 259 THR A O 1
ATOM 1970 N N . ASN A 1 260 ? -5.444 9.404 9.902 1.00 94.88 260 ASN A N 1
ATOM 1971 C CA . ASN A 1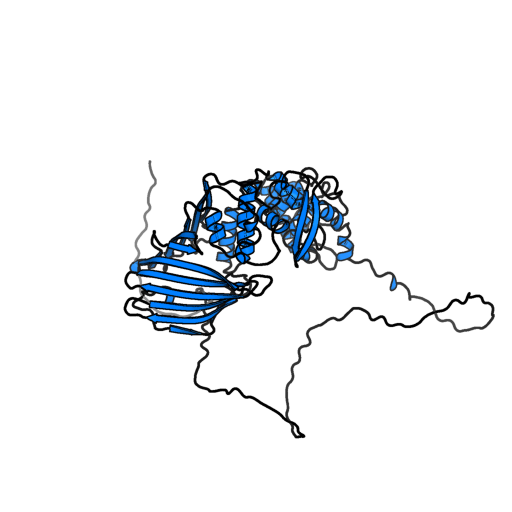 260 ? -4.041 9.052 10.113 1.00 94.88 260 ASN A CA 1
ATOM 1972 C C . ASN A 1 260 ? -3.498 8.086 9.043 1.00 94.88 260 ASN A C 1
ATOM 1974 O O . ASN A 1 260 ? -2.409 8.314 8.519 1.00 94.88 260 ASN A O 1
ATOM 1978 N N . GLU A 1 261 ? -4.255 7.040 8.696 1.00 94.44 261 GLU A N 1
ATOM 1979 C CA . GLU A 1 261 ? -3.804 5.981 7.781 1.00 94.44 261 GLU A CA 1
ATOM 1980 C C . GLU A 1 261 ? -4.023 6.324 6.305 1.00 94.44 261 GLU A C 1
ATOM 1982 O O . GLU A 1 261 ? -3.153 6.065 5.474 1.00 94.44 261 GLU A O 1
ATOM 1987 N N . ASP A 1 262 ? -5.186 6.883 5.954 1.00 95.06 262 ASP A N 1
ATOM 1988 C CA . ASP A 1 262 ? -5.575 7.084 4.557 1.00 95.06 262 ASP A CA 1
ATOM 1989 C C . ASP A 1 262 ? -6.624 8.195 4.402 1.00 95.06 262 ASP A C 1
ATOM 1991 O O . ASP A 1 262 ? -7.807 7.963 4.142 1.00 95.06 262 ASP A O 1
ATOM 1995 N N . GLY A 1 263 ? -6.191 9.450 4.557 1.00 92.38 263 GLY A N 1
ATOM 1996 C CA . GLY A 1 263 ? -7.087 10.615 4.594 1.00 92.38 263 GLY A CA 1
ATOM 1997 C C . GLY A 1 263 ? -7.909 10.876 3.319 1.00 92.38 263 GLY A C 1
ATOM 1998 O O . GLY A 1 263 ? -8.699 11.828 3.285 1.00 92.38 263 GLY A O 1
ATOM 1999 N N . GLY A 1 264 ? -7.714 10.064 2.275 1.00 92.06 264 GLY A N 1
ATOM 2000 C CA . GLY A 1 264 ? -8.486 10.042 1.036 1.00 92.06 264 GLY A CA 1
ATOM 2001 C C . GLY A 1 264 ? -9.328 8.783 0.818 1.00 92.06 264 GLY A C 1
ATOM 2002 O O . GLY A 1 264 ? -9.939 8.697 -0.244 1.00 92.06 264 GLY A O 1
ATOM 2003 N N . PHE A 1 265 ? -9.398 7.856 1.782 1.00 96.19 265 PHE A N 1
ATOM 2004 C CA . PHE A 1 265 ? -9.941 6.499 1.631 1.00 96.19 265 PHE A CA 1
ATOM 2005 C C . PHE A 1 265 ? -11.253 6.409 0.840 1.00 96.19 265 PHE A C 1
ATOM 2007 O O . PHE A 1 265 ? -11.356 5.627 -0.102 1.00 96.19 265 PHE A O 1
ATOM 2014 N N . PHE A 1 266 ? -12.252 7.230 1.179 1.00 95.25 266 PHE A N 1
ATOM 2015 C CA . PHE A 1 266 ? -13.565 7.220 0.520 1.00 95.25 266 PHE A CA 1
ATOM 2016 C C . PHE A 1 266 ? -13.580 7.842 -0.891 1.00 95.25 266 PHE A C 1
ATOM 2018 O O . PHE A 1 266 ? -14.546 7.652 -1.623 1.00 95.25 266 PHE A O 1
ATOM 2025 N N . ARG A 1 267 ? -12.532 8.580 -1.292 1.00 94.06 267 ARG A N 1
ATOM 2026 C CA . ARG A 1 267 ? -12.446 9.290 -2.585 1.00 94.06 267 ARG A CA 1
ATOM 2027 C C . ARG A 1 267 ? -11.702 8.519 -3.679 1.00 94.06 267 ARG A C 1
ATOM 2029 O O . ARG A 1 267 ? -11.907 8.811 -4.852 1.00 94.06 267 ARG A O 1
ATOM 2036 N N . HIS A 1 268 ? -10.840 7.562 -3.332 1.00 94.25 268 HIS A N 1
ATOM 2037 C CA . HIS A 1 268 ? -10.103 6.750 -4.311 1.00 94.25 268 HIS A CA 1
ATOM 2038 C C . HIS A 1 268 ? -10.537 5.285 -4.298 1.00 94.25 268 HIS A C 1
ATOM 2040 O O . HIS A 1 268 ? -11.162 4.821 -3.352 1.00 94.25 268 HIS A O 1
ATOM 2046 N N . ARG A 1 269 ? -10.126 4.518 -5.312 1.00 92.00 269 ARG A N 1
ATOM 2047 C CA . ARG A 1 269 ? -10.344 3.066 -5.406 1.00 92.00 269 ARG A CA 1
ATOM 2048 C C . ARG A 1 269 ? -8.998 2.347 -5.306 1.00 92.00 269 ARG A C 1
ATOM 2050 O O . ARG A 1 269 ? -8.239 2.305 -6.268 1.00 92.00 269 ARG A O 1
ATOM 2057 N N . GLY A 1 270 ? -8.630 1.897 -4.109 1.00 88.69 270 GLY A N 1
ATOM 2058 C CA . GLY A 1 270 ? -7.382 1.173 -3.827 1.00 88.69 270 GLY A CA 1
ATOM 2059 C C . GLY A 1 270 ? -6.117 2.033 -3.723 1.00 88.69 270 GLY A C 1
ATOM 2060 O O . GLY A 1 270 ? -5.308 1.786 -2.832 1.00 88.69 270 GLY A O 1
ATOM 2061 N N . PHE A 1 271 ? -5.955 3.067 -4.560 1.00 89.88 271 PHE A N 1
ATOM 2062 C CA . PHE A 1 271 ? -4.732 3.886 -4.614 1.00 89.88 271 PHE A CA 1
ATOM 2063 C C . PHE A 1 271 ? -4.963 5.377 -4.390 1.00 89.88 271 PHE A C 1
ATOM 2065 O O . PHE A 1 271 ? -5.685 6.029 -5.141 1.00 89.88 271 PHE A O 1
ATOM 2072 N N . ASN A 1 272 ? -4.253 5.941 -3.417 1.00 91.38 272 ASN A N 1
ATOM 2073 C CA . ASN A 1 272 ? -4.288 7.362 -3.111 1.00 91.38 272 ASN A CA 1
ATOM 2074 C C . ASN A 1 272 ? -3.179 8.104 -3.885 1.00 91.38 272 ASN A C 1
ATOM 2076 O O . ASN A 1 272 ? -2.046 8.221 -3.420 1.00 91.38 272 ASN A O 1
ATOM 2080 N N . VAL A 1 273 ? -3.502 8.577 -5.095 1.00 89.88 273 VAL A N 1
ATOM 2081 C CA . VAL A 1 273 ? -2.562 9.269 -6.006 1.00 89.88 273 VAL A CA 1
ATOM 2082 C C . VAL A 1 273 ? -1.908 10.483 -5.344 1.00 89.88 273 VAL A C 1
ATOM 2084 O O . VAL A 1 273 ? -0.698 10.668 -5.465 1.00 89.88 273 VAL A O 1
ATOM 2087 N N . GLU A 1 274 ? -2.672 11.269 -4.587 1.00 90.12 274 GLU A N 1
ATOM 2088 C CA . GLU A 1 274 ? -2.147 12.452 -3.900 1.00 90.12 274 GLU A CA 1
ATOM 2089 C C . GLU A 1 274 ? -1.218 12.075 -2.736 1.00 90.12 274 GLU A C 1
ATOM 2091 O O . GLU A 1 274 ? -0.211 12.750 -2.513 1.00 90.12 274 GLU A O 1
ATOM 2096 N N . ALA A 1 275 ? -1.458 10.947 -2.054 1.00 90.12 275 ALA A N 1
ATOM 2097 C CA . ALA A 1 275 ? -0.503 10.408 -1.084 1.00 90.12 275 ALA A CA 1
ATOM 2098 C C . ALA A 1 275 ? 0.797 9.927 -1.755 1.00 90.12 275 ALA A C 1
ATOM 2100 O O . ALA A 1 275 ? 1.871 10.128 -1.191 1.00 90.12 275 ALA A O 1
ATOM 2101 N N . VAL A 1 276 ? 0.730 9.348 -2.964 1.00 90.56 276 VAL A N 1
ATOM 2102 C CA . VAL A 1 276 ? 1.925 8.966 -3.744 1.00 90.56 276 VAL A CA 1
ATOM 2103 C C . VAL A 1 276 ? 2.731 10.203 -4.140 1.00 90.56 276 VAL A C 1
ATOM 2105 O O . VAL A 1 276 ? 3.923 10.256 -3.842 1.00 90.56 276 VAL A O 1
ATOM 2108 N N . LYS A 1 277 ? 2.090 11.223 -4.727 1.00 91.56 277 LYS A N 1
ATOM 2109 C CA . LYS A 1 277 ? 2.727 12.516 -5.038 1.00 91.56 277 LYS A CA 1
ATOM 2110 C C . LYS A 1 277 ? 3.375 13.142 -3.802 1.00 91.56 277 LYS A C 1
ATOM 2112 O O . LYS A 1 277 ? 4.555 13.482 -3.841 1.00 91.56 277 LYS A O 1
ATOM 2117 N N . SER A 1 278 ? 2.644 13.214 -2.687 1.00 90.06 278 SER A N 1
ATOM 2118 C CA . SER A 1 278 ? 3.154 13.762 -1.420 1.00 90.06 278 SER A CA 1
ATOM 2119 C C . SER A 1 278 ? 4.362 12.983 -0.899 1.00 90.06 278 SER A C 1
ATOM 2121 O O . SER A 1 278 ? 5.366 13.584 -0.524 1.00 90.06 278 SER A O 1
ATOM 2123 N N . ALA A 1 279 ? 4.311 11.648 -0.926 1.00 89.94 279 ALA A N 1
ATOM 2124 C CA . ALA A 1 279 ? 5.422 10.811 -0.488 1.00 89.94 279 ALA A CA 1
ATOM 2125 C C . ALA A 1 279 ? 6.662 10.980 -1.381 1.00 89.94 279 ALA A C 1
ATOM 2127 O O . ALA A 1 279 ? 7.776 11.062 -0.866 1.00 89.94 279 ALA A O 1
ATOM 2128 N N . ILE A 1 280 ? 6.489 11.085 -2.705 1.00 88.50 280 ILE A N 1
ATOM 2129 C CA . ILE A 1 280 ? 7.589 11.381 -3.634 1.00 88.50 280 ILE A CA 1
ATOM 2130 C C . ILE A 1 280 ? 8.192 12.756 -3.310 1.00 88.50 280 ILE A C 1
ATOM 2132 O O . ILE A 1 280 ? 9.401 12.855 -3.108 1.00 88.50 280 ILE A O 1
ATOM 2136 N N . ALA A 1 281 ? 7.358 13.789 -3.169 1.00 89.00 281 ALA A N 1
ATOM 2137 C CA . ALA A 1 281 ? 7.770 15.150 -2.833 1.00 89.00 281 ALA A CA 1
ATOM 2138 C C . ALA A 1 281 ? 8.553 15.233 -1.507 1.00 89.00 281 ALA A C 1
ATOM 2140 O O . ALA A 1 281 ? 9.589 15.896 -1.420 1.00 89.00 281 ALA A O 1
ATOM 2141 N N . GLU A 1 282 ? 8.076 14.566 -0.453 1.00 86.94 282 GLU A N 1
ATOM 2142 C CA . GLU A 1 282 ? 8.756 14.498 0.846 1.00 86.94 282 GLU A CA 1
ATOM 2143 C C . GLU A 1 282 ? 10.096 13.755 0.761 1.00 86.94 282 GLU A C 1
ATOM 2145 O O . GLU A 1 282 ? 11.101 14.250 1.274 1.00 86.94 282 GLU A O 1
ATOM 2150 N N . ASN A 1 283 ? 10.138 12.604 0.081 1.00 84.50 283 ASN A N 1
ATOM 2151 C CA . ASN A 1 283 ? 11.355 11.802 -0.066 1.00 84.50 283 ASN A CA 1
ATOM 2152 C C . ASN A 1 283 ? 12.427 12.520 -0.908 1.00 84.50 283 ASN A C 1
ATOM 2154 O O . ASN A 1 283 ? 13.612 12.445 -0.578 1.00 84.50 283 ASN A O 1
ATOM 2158 N N . LEU A 1 284 ? 12.021 13.260 -1.949 1.00 84.00 284 LEU A N 1
ATOM 2159 C CA . LEU A 1 284 ? 12.918 14.098 -2.753 1.00 84.00 284 LEU A CA 1
ATOM 2160 C C . LEU A 1 284 ? 13.528 15.230 -1.917 1.00 84.00 284 LEU A C 1
ATOM 2162 O O . LEU A 1 284 ? 14.750 15.359 -1.885 1.00 84.00 284 LEU A O 1
ATOM 2166 N N . ARG A 1 285 ? 12.714 15.995 -1.169 1.00 85.06 285 ARG A N 1
ATOM 2167 C CA . ARG A 1 285 ? 13.224 17.051 -0.265 1.00 85.06 285 ARG A CA 1
ATOM 2168 C C . ARG A 1 285 ? 14.129 16.508 0.837 1.00 85.06 285 ARG A C 1
ATOM 2170 O O . ARG A 1 285 ? 15.059 17.184 1.261 1.00 85.06 285 ARG A O 1
ATOM 2177 N N . ALA A 1 286 ? 13.846 15.303 1.323 1.00 83.44 286 ALA A N 1
ATOM 2178 C CA . ALA A 1 286 ? 14.637 14.651 2.355 1.00 83.44 286 ALA A CA 1
ATOM 2179 C C . ALA A 1 286 ? 15.961 14.055 1.849 1.00 83.44 286 ALA A C 1
ATOM 2181 O O . ALA A 1 286 ? 16.802 13.706 2.678 1.00 83.44 286 ALA A O 1
ATOM 2182 N N . GLY A 1 287 ? 16.120 13.859 0.532 1.00 78.38 287 GLY A N 1
ATOM 2183 C CA . GLY A 1 287 ? 17.218 13.082 -0.058 1.00 78.38 287 GLY A CA 1
ATOM 2184 C C . GLY A 1 287 ? 17.241 11.603 0.363 1.00 78.38 287 GLY A C 1
ATOM 2185 O O . GLY A 1 287 ? 18.229 10.907 0.135 1.00 78.38 287 GLY A O 1
ATOM 2186 N N . ALA A 1 288 ? 16.179 11.125 1.016 1.00 74.38 288 ALA A N 1
ATOM 2187 C CA . ALA A 1 288 ? 16.096 9.827 1.673 1.00 74.38 288 ALA A CA 1
ATOM 2188 C C . ALA A 1 288 ? 14.631 9.401 1.828 1.00 74.38 288 ALA A C 1
ATOM 2190 O O . ALA A 1 288 ? 13.736 10.238 1.949 1.00 74.38 288 ALA A O 1
ATOM 2191 N N . TYR A 1 289 ? 14.384 8.092 1.880 1.00 74.31 289 TYR A N 1
ATOM 2192 C CA . TYR A 1 289 ? 13.052 7.559 2.150 1.00 74.31 289 TYR A CA 1
ATOM 2193 C C . TYR A 1 289 ? 12.616 7.880 3.587 1.00 74.31 289 TYR A C 1
ATOM 2195 O O . TYR A 1 289 ? 13.185 7.356 4.545 1.00 74.31 289 TYR A O 1
ATOM 2203 N N . ARG A 1 290 ? 11.603 8.742 3.722 1.00 75.94 290 ARG A N 1
ATOM 2204 C CA . ARG A 1 290 ? 10.932 9.097 4.982 1.00 75.94 290 ARG A CA 1
ATOM 2205 C C . ARG A 1 290 ? 9.477 8.642 5.031 1.00 75.94 290 ARG A C 1
ATOM 2207 O O . ARG A 1 290 ? 8.992 8.322 6.113 1.00 75.94 290 ARG A O 1
ATOM 2214 N N . ARG A 1 291 ? 8.780 8.628 3.889 1.00 77.81 291 ARG A N 1
ATOM 2215 C CA . ARG A 1 291 ? 7.336 8.369 3.815 1.00 77.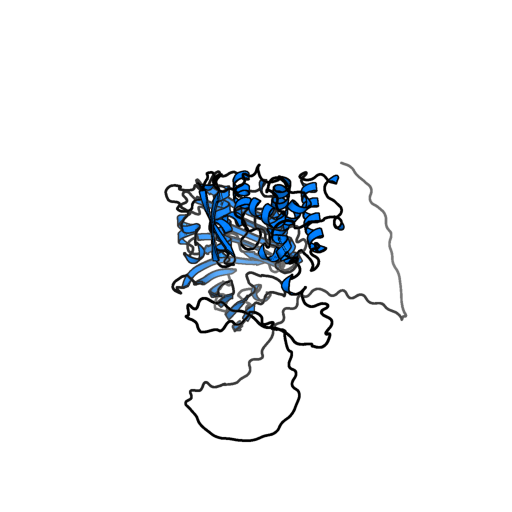81 291 ARG A CA 1
ATOM 2216 C C . ARG A 1 291 ? 6.975 7.444 2.655 1.00 77.81 291 ARG A C 1
ATOM 2218 O O . ARG A 1 291 ? 7.517 7.554 1.558 1.00 77.81 291 ARG A O 1
ATOM 2225 N N . GLY A 1 292 ? 6.021 6.550 2.905 1.00 82.12 292 GLY A N 1
ATOM 2226 C CA . GLY A 1 292 ? 5.362 5.726 1.891 1.00 82.12 292 GLY A CA 1
ATOM 2227 C C . GLY A 1 292 ? 3.909 6.152 1.659 1.00 82.12 292 GLY A C 1
ATOM 2228 O O . GLY A 1 292 ? 3.359 6.951 2.412 1.00 82.12 292 GLY A O 1
ATOM 2229 N N . ALA A 1 293 ? 3.280 5.576 0.635 1.00 85.81 293 ALA A N 1
ATOM 2230 C CA . ALA A 1 293 ? 1.901 5.862 0.230 1.00 85.81 293 ALA A CA 1
ATOM 2231 C C . ALA A 1 293 ? 1.037 4.585 0.233 1.00 85.81 293 ALA A C 1
ATOM 2233 O O . ALA A 1 293 ? 0.539 4.141 -0.800 1.00 85.81 293 ALA A O 1
ATOM 2234 N N . GLY A 1 294 ? 0.941 3.930 1.394 1.00 90.62 294 GLY A N 1
ATOM 2235 C CA . GLY A 1 294 ? -0.013 2.837 1.599 1.00 90.62 294 GLY A CA 1
ATOM 2236 C C . GLY A 1 294 ? -1.433 3.369 1.803 1.00 90.62 294 GLY A C 1
ATOM 2237 O O . GLY A 1 294 ? -1.603 4.480 2.288 1.00 90.62 294 GLY A O 1
ATOM 2238 N N . THR A 1 295 ? -2.431 2.565 1.446 1.00 95.19 295 THR A N 1
ATOM 2239 C CA . THR A 1 295 ? -3.861 2.835 1.676 1.00 95.19 295 THR A CA 1
ATOM 2240 C C . THR A 1 295 ? -4.450 1.793 2.617 1.00 95.19 295 THR A C 1
ATOM 2242 O O . THR A 1 295 ? -3.897 0.694 2.731 1.00 95.19 295 THR A O 1
ATOM 2245 N N . ILE A 1 296 ? -5.590 2.085 3.250 1.00 97.25 296 ILE A N 1
ATOM 2246 C CA . ILE A 1 296 ? -6.277 1.129 4.144 1.00 97.25 296 ILE A CA 1
ATOM 2247 C C . ILE A 1 296 ? -6.524 -0.210 3.431 1.00 97.25 296 ILE A C 1
ATOM 2249 O O . ILE A 1 296 ? -6.208 -1.264 3.977 1.00 97.25 296 ILE A O 1
ATOM 2253 N N . THR A 1 297 ? -6.953 -0.187 2.167 1.00 97.12 297 THR A N 1
ATOM 2254 C CA . THR A 1 297 ? -7.178 -1.406 1.373 1.00 97.12 297 THR A CA 1
ATOM 2255 C C . THR A 1 297 ? -5.893 -2.204 1.130 1.00 97.12 297 THR A C 1
ATOM 2257 O O . THR A 1 297 ? -5.910 -3.430 1.223 1.00 97.12 297 THR A O 1
ATOM 2260 N N . MET A 1 298 ? -4.755 -1.545 0.874 1.00 95.56 298 MET A N 1
ATOM 2261 C CA . MET A 1 298 ? -3.458 -2.232 0.751 1.00 95.56 298 MET A CA 1
ATOM 2262 C C . MET A 1 298 ? -3.014 -2.880 2.069 1.00 95.56 298 MET A C 1
ATOM 2264 O O . MET A 1 298 ? -2.371 -3.929 2.057 1.00 95.56 298 MET A O 1
ATOM 2268 N N . GLN A 1 299 ? -3.351 -2.270 3.207 1.00 94.69 299 GLN A N 1
ATOM 2269 C CA . GLN A 1 299 ? -3.087 -2.847 4.525 1.00 94.69 299 GLN A CA 1
ATOM 2270 C C . GLN A 1 299 ? -4.030 -4.014 4.838 1.00 94.69 299 GLN A C 1
ATOM 2272 O O . GLN A 1 299 ? -3.585 -5.029 5.365 1.00 94.69 299 GLN A O 1
ATOM 2277 N N . LEU A 1 300 ? -5.300 -3.910 4.445 1.00 95.69 300 LEU A N 1
ATOM 2278 C CA . LEU A 1 300 ? -6.291 -4.972 4.576 1.00 95.69 300 LEU A CA 1
ATOM 2279 C C . LEU A 1 300 ? -5.884 -6.228 3.793 1.00 95.69 300 LEU A C 1
ATOM 2281 O O . LEU A 1 300 ? -5.817 -7.309 4.373 1.00 95.69 300 LEU A O 1
ATOM 2285 N N . VAL A 1 301 ? -5.534 -6.101 2.504 1.00 95.50 301 VAL A N 1
ATOM 2286 C CA . VAL A 1 301 ? -5.081 -7.266 1.715 1.00 95.50 301 VAL A CA 1
ATOM 2287 C C . VAL A 1 301 ? -3.748 -7.820 2.210 1.00 95.50 301 VAL A C 1
ATOM 2289 O O . VAL A 1 301 ? -3.516 -9.021 2.096 1.00 95.50 301 VAL A O 1
ATOM 2292 N N . ARG A 1 302 ? -2.889 -6.974 2.802 1.00 93.31 302 ARG A N 1
ATOM 2293 C CA . ARG A 1 302 ? -1.686 -7.447 3.490 1.00 93.31 302 ARG A CA 1
ATOM 2294 C C . ARG A 1 302 ? -2.064 -8.344 4.664 1.00 93.31 302 ARG A C 1
ATOM 2296 O O . ARG A 1 302 ? -1.556 -9.448 4.736 1.00 93.31 302 ARG A O 1
ATOM 2303 N N . ASN A 1 303 ? -2.965 -7.907 5.537 1.00 93.44 303 ASN A N 1
ATOM 2304 C CA . ASN A 1 303 ? -3.325 -8.671 6.730 1.00 93.44 303 ASN A CA 1
ATOM 2305 C C . ASN A 1 303 ? -4.145 -9.937 6.412 1.00 93.44 303 ASN A C 1
ATOM 2307 O O . ASN A 1 303 ? -3.979 -10.930 7.108 1.00 93.44 303 ASN A O 1
ATOM 2311 N N . LEU A 1 304 ? -4.994 -9.935 5.378 1.00 93.25 304 LEU A N 1
ATOM 2312 C CA . LEU A 1 304 ? -5.867 -11.076 5.050 1.00 93.25 304 LEU A CA 1
ATOM 2313 C C . LEU A 1 304 ? -5.254 -12.130 4.112 1.00 93.25 304 LEU A C 1
ATOM 2315 O O . LEU A 1 304 ? -5.718 -13.267 4.114 1.00 93.25 304 LEU A O 1
ATOM 2319 N N . TYR A 1 305 ? -4.274 -11.770 3.273 1.00 92.25 305 TYR A N 1
ATOM 2320 C CA . TYR A 1 305 ? -3.837 -12.640 2.164 1.00 92.25 305 TYR A CA 1
ATOM 2321 C C . TYR A 1 305 ? -2.316 -12.735 1.959 1.00 92.25 305 TYR A C 1
ATOM 2323 O O . TYR A 1 305 ? -1.869 -13.498 1.096 1.00 92.25 305 TYR A O 1
ATOM 2331 N N . LEU A 1 306 ? -1.505 -11.946 2.676 1.00 89.62 306 LEU A N 1
ATOM 2332 C CA . LEU A 1 306 ? -0.063 -11.835 2.430 1.00 89.62 306 LEU A CA 1
ATOM 2333 C C . LEU A 1 306 ? 0.747 -11.924 3.732 1.00 89.62 306 LEU A C 1
ATOM 2335 O O . LEU A 1 306 ? 0.363 -11.423 4.779 1.00 89.62 306 LEU A O 1
ATOM 2339 N N . GLY A 1 307 ? 1.946 -12.500 3.667 1.00 80.56 307 GLY A N 1
ATOM 2340 C CA . GLY A 1 307 ? 2.877 -12.451 4.798 1.00 80.56 307 GLY A CA 1
ATOM 2341 C C . GLY A 1 307 ? 3.437 -11.042 5.036 1.00 80.56 307 GLY A C 1
ATOM 2342 O O . GLY A 1 307 ? 3.532 -10.230 4.120 1.00 80.56 307 GLY A O 1
ATOM 2343 N N . HIS A 1 308 ? 3.927 -10.765 6.245 1.00 76.56 308 HIS A N 1
ATOM 2344 C CA . HIS A 1 308 ? 4.574 -9.487 6.584 1.00 76.56 308 HIS A CA 1
ATOM 2345 C C . HIS A 1 308 ? 6.021 -9.322 6.032 1.00 76.56 308 HIS A C 1
ATOM 2347 O O . HIS A 1 308 ? 6.714 -8.361 6.376 1.00 76.56 308 HIS A O 1
ATOM 2353 N N . GLU A 1 309 ? 6.487 -10.207 5.137 1.00 74.88 309 GLU A N 1
ATOM 2354 C CA . GLU A 1 309 ? 7.841 -10.190 4.547 1.00 74.88 309 GLU A CA 1
ATOM 2355 C C . GLU A 1 309 ? 8.130 -8.902 3.758 1.00 74.88 309 GLU A C 1
ATOM 2357 O O . GLU A 1 309 ? 7.390 -8.560 2.838 1.00 74.88 309 GLU A O 1
ATOM 2362 N N . ARG A 1 310 ? 9.209 -8.171 4.068 1.00 72.88 310 ARG A N 1
ATOM 2363 C CA . ARG A 1 310 ? 9.538 -6.883 3.419 1.00 72.88 310 ARG A CA 1
ATOM 2364 C C . ARG A 1 310 ? 10.165 -7.055 2.024 1.00 72.88 310 ARG A C 1
ATOM 2366 O O . ARG A 1 310 ? 11.341 -6.768 1.826 1.00 72.88 310 ARG A O 1
ATOM 2373 N N . THR A 1 311 ? 9.383 -7.517 1.051 1.00 76.81 311 THR A N 1
ATOM 2374 C CA . THR A 1 311 ? 9.821 -7.712 -0.343 1.00 76.81 311 THR A CA 1
ATOM 2375 C C . THR A 1 311 ? 9.074 -6.806 -1.325 1.00 76.81 311 THR A C 1
ATOM 2377 O O . THR A 1 311 ? 7.904 -6.465 -1.137 1.00 76.81 311 THR A O 1
ATOM 2380 N N . LEU A 1 312 ? 9.746 -6.439 -2.424 1.00 78.25 312 LEU A N 1
ATOM 2381 C CA . LEU A 1 312 ? 9.124 -5.703 -3.533 1.00 78.25 312 LEU A CA 1
ATOM 2382 C C . LEU A 1 312 ? 8.026 -6.533 -4.222 1.00 78.25 312 LEU A C 1
ATOM 2384 O O . LEU A 1 312 ? 7.011 -5.975 -4.633 1.00 78.25 312 LEU A O 1
ATOM 2388 N N . SER A 1 313 ? 8.184 -7.862 -4.288 1.00 81.88 313 SER A N 1
ATOM 2389 C CA . SER A 1 313 ? 7.155 -8.774 -4.802 1.00 81.88 313 SER A CA 1
ATOM 2390 C C . SER A 1 313 ? 5.892 -8.744 -3.944 1.00 81.88 313 SER A C 1
ATOM 2392 O O . SER A 1 313 ? 4.818 -8.509 -4.491 1.00 81.88 313 SER A O 1
ATOM 2394 N N . ARG A 1 314 ? 5.996 -8.860 -2.609 1.00 86.88 314 ARG A N 1
ATOM 2395 C CA . ARG A 1 314 ? 4.836 -8.689 -1.714 1.00 86.88 314 ARG A CA 1
ATOM 2396 C C . ARG A 1 314 ? 4.182 -7.324 -1.923 1.00 86.88 314 ARG A C 1
ATOM 2398 O O . ARG A 1 314 ? 2.960 -7.247 -2.005 1.00 86.88 314 ARG A O 1
ATOM 2405 N N . LYS A 1 315 ? 4.965 -6.249 -2.074 1.00 88.00 315 LYS A N 1
ATOM 2406 C CA . LYS A 1 315 ? 4.395 -4.913 -2.310 1.00 88.00 315 LYS A CA 1
ATOM 2407 C C . LYS A 1 315 ? 3.634 -4.817 -3.639 1.00 88.00 315 LYS A C 1
ATOM 2409 O O . LYS A 1 315 ? 2.588 -4.178 -3.681 1.00 88.00 315 LYS A O 1
ATOM 2414 N N . ALA A 1 316 ? 4.099 -5.483 -4.696 1.00 88.00 316 ALA A N 1
ATOM 2415 C CA . ALA A 1 316 ? 3.359 -5.598 -5.954 1.00 88.00 316 ALA A CA 1
ATOM 2416 C C . ALA A 1 316 ? 2.076 -6.445 -5.809 1.00 88.00 316 ALA A C 1
ATOM 2418 O O . ALA A 1 316 ? 1.054 -6.105 -6.404 1.00 88.00 316 ALA A O 1
ATOM 2419 N N . GLN A 1 317 ? 2.094 -7.494 -4.978 1.00 92.06 317 GLN A N 1
ATOM 2420 C CA . GLN A 1 317 ? 0.896 -8.279 -4.648 1.00 92.06 317 GLN A CA 1
ATOM 2421 C C . GLN A 1 317 ? -0.128 -7.456 -3.847 1.00 92.06 317 GLN A C 1
ATOM 2423 O O . GLN A 1 317 ? -1.308 -7.509 -4.180 1.00 92.06 317 GLN A O 1
ATOM 2428 N N . GLU A 1 318 ? 0.298 -6.634 -2.872 1.00 93.25 318 GLU A N 1
ATOM 2429 C CA . GLU A 1 318 ? -0.582 -5.676 -2.167 1.00 93.25 318 GLU A CA 1
ATOM 2430 C C . GLU A 1 318 ? -1.287 -4.740 -3.157 1.00 93.25 318 GLU A C 1
ATOM 2432 O O . GLU A 1 318 ? -2.493 -4.533 -3.068 1.00 93.25 318 GLU A O 1
ATOM 2437 N N . VAL A 1 319 ? -0.529 -4.179 -4.108 1.00 92.19 319 VAL A N 1
ATOM 2438 C CA . VAL A 1 319 ? -1.044 -3.289 -5.160 1.00 92.19 319 VAL A CA 1
ATOM 2439 C C . VAL A 1 319 ? -2.092 -4.020 -6.004 1.00 92.19 319 VAL A C 1
ATOM 2441 O O . VAL A 1 319 ? -3.230 -3.564 -6.108 1.00 92.19 319 VAL A O 1
ATOM 2444 N N . ALA A 1 320 ? -1.747 -5.177 -6.570 1.00 93.06 320 ALA A N 1
ATOM 2445 C CA . ALA A 1 320 ? -2.646 -5.925 -7.445 1.00 93.06 320 ALA A CA 1
ATOM 2446 C C . ALA A 1 320 ? -3.921 -6.407 -6.723 1.00 93.06 320 ALA A C 1
ATOM 2448 O O . ALA A 1 320 ? -5.019 -6.224 -7.250 1.00 93.06 320 ALA A O 1
ATOM 2449 N N . LEU A 1 321 ? -3.803 -6.958 -5.508 1.00 94.75 321 LEU A N 1
ATOM 2450 C CA . LEU A 1 321 ? -4.956 -7.405 -4.717 1.00 94.75 321 LEU A CA 1
ATOM 2451 C C . LEU A 1 321 ? -5.848 -6.240 -4.287 1.00 94.75 321 LEU A C 1
ATOM 2453 O O . LEU A 1 321 ? -7.064 -6.361 -4.392 1.00 94.75 321 LEU A O 1
ATOM 2457 N N . ALA A 1 322 ? -5.283 -5.105 -3.861 1.00 95.62 322 ALA A N 1
ATOM 2458 C CA . ALA A 1 322 ? -6.080 -3.930 -3.508 1.00 95.62 322 ALA A CA 1
ATOM 2459 C C . ALA A 1 322 ? -6.847 -3.378 -4.721 1.00 95.62 322 ALA A C 1
ATOM 2461 O O . ALA A 1 322 ? -8.003 -2.983 -4.584 1.00 95.62 322 ALA A O 1
ATOM 2462 N N . TRP A 1 323 ? -6.248 -3.398 -5.919 1.00 94.81 323 TRP A N 1
ATOM 2463 C CA . TRP A 1 323 ? -6.955 -3.004 -7.139 1.00 94.81 323 TRP A CA 1
ATOM 2464 C C . TRP A 1 323 ? -8.114 -3.954 -7.464 1.00 94.81 323 TRP A C 1
ATOM 2466 O O . TRP A 1 323 ? -9.228 -3.481 -7.684 1.00 94.81 323 TRP A O 1
ATOM 2476 N N . VAL A 1 324 ? -7.882 -5.274 -7.437 1.00 94.38 324 VAL A N 1
ATOM 2477 C CA . VAL A 1 324 ? -8.929 -6.292 -7.661 1.00 94.38 324 VAL A CA 1
ATOM 2478 C C . VAL A 1 324 ? -10.058 -6.145 -6.640 1.00 94.38 324 VAL A C 1
ATOM 2480 O O . VAL A 1 324 ? -11.227 -6.121 -7.025 1.00 94.38 324 VAL A O 1
ATOM 2483 N N . LEU A 1 325 ? -9.718 -5.983 -5.359 1.00 94.81 325 LEU A N 1
ATOM 2484 C CA . LEU A 1 325 ? -10.678 -5.836 -4.268 1.00 94.81 325 LEU A CA 1
ATOM 2485 C C . LEU A 1 325 ? -11.583 -4.607 -4.457 1.00 94.81 325 LEU A C 1
ATOM 2487 O O . LEU A 1 325 ? -12.780 -4.705 -4.223 1.00 94.81 325 LEU A O 1
ATOM 2491 N N . GLU A 1 326 ? -11.051 -3.487 -4.950 1.00 95.19 326 GLU A N 1
ATOM 2492 C CA . GLU A 1 326 ? -11.793 -2.221 -5.109 1.00 95.19 326 GLU A CA 1
ATOM 2493 C C . GLU A 1 326 ? -12.533 -2.046 -6.446 1.00 95.19 326 GLU A C 1
ATOM 2495 O O . GLU A 1 326 ? -13.340 -1.121 -6.583 1.00 95.19 326 GLU A O 1
ATOM 2500 N N . HIS A 1 327 ? -12.253 -2.892 -7.444 1.00 94.19 327 HIS A N 1
ATOM 2501 C CA . HIS A 1 327 ? -12.820 -2.753 -8.793 1.00 94.19 327 HIS A CA 1
ATOM 2502 C C . HIS A 1 327 ? -13.603 -3.977 -9.279 1.00 94.19 327 HIS A C 1
ATOM 2504 O O . HIS A 1 327 ? -14.499 -3.804 -10.100 1.00 94.19 327 HIS A O 1
ATOM 2510 N N . LEU A 1 328 ? -13.285 -5.193 -8.814 1.00 93.44 328 LEU A N 1
ATOM 2511 C CA . LEU A 1 328 ? -13.830 -6.440 -9.377 1.00 93.44 328 LEU A CA 1
ATOM 2512 C C . LEU A 1 328 ? -14.727 -7.248 -8.424 1.00 93.44 328 LEU A C 1
ATOM 2514 O O . LEU A 1 328 ? -15.315 -8.232 -8.865 1.00 93.44 328 LEU A O 1
ATOM 2518 N N . THR A 1 329 ? -14.826 -6.879 -7.142 1.00 92.06 329 THR A N 1
ATOM 2519 C CA . THR A 1 329 ? -15.627 -7.625 -6.145 1.00 92.06 329 THR A CA 1
ATOM 2520 C C . THR A 1 329 ? -17.010 -7.027 -5.881 1.00 92.06 329 THR A C 1
ATOM 2522 O O . THR A 1 329 ? -17.917 -7.755 -5.500 1.00 92.06 329 THR A O 1
ATOM 2525 N N . GLY A 1 330 ? -17.170 -5.710 -6.060 1.00 90.88 330 GLY A N 1
ATOM 2526 C CA . GLY A 1 330 ? -18.379 -4.969 -5.679 1.00 90.88 330 GLY A CA 1
ATOM 2527 C C . GLY A 1 330 ? -18.452 -4.538 -4.205 1.00 90.88 330 GLY A C 1
ATOM 2528 O O . GLY A 1 330 ? -19.391 -3.833 -3.844 1.00 90.88 330 GLY A O 1
ATOM 2529 N N . ILE A 1 331 ? -17.475 -4.896 -3.363 1.00 93.81 331 ILE A N 1
ATOM 2530 C CA . ILE A 1 331 ? -17.525 -4.636 -1.913 1.00 93.81 331 ILE A CA 1
ATOM 2531 C C . ILE A 1 331 ? -17.472 -3.134 -1.610 1.00 93.81 331 ILE A C 1
ATOM 2533 O O . ILE A 1 331 ? -16.660 -2.384 -2.161 1.00 93.81 331 ILE A O 1
ATOM 2537 N N . SER A 1 332 ? -18.332 -2.689 -0.692 1.00 95.75 332 SER A N 1
ATOM 2538 C CA . SER A 1 332 ? -18.431 -1.277 -0.323 1.00 95.75 332 SER A CA 1
ATOM 2539 C C . SER A 1 332 ? -17.228 -0.784 0.493 1.00 95.75 332 SER A C 1
ATOM 2541 O O . SER A 1 332 ? -16.659 -1.500 1.319 1.00 95.75 332 SER A O 1
ATOM 2543 N N . LYS A 1 333 ? -16.889 0.504 0.348 1.00 96.44 333 LYS A N 1
ATOM 2544 C CA . LYS A 1 333 ? -15.867 1.174 1.175 1.00 96.44 333 LYS A CA 1
ATOM 2545 C C . LYS A 1 333 ? -16.116 1.037 2.675 1.00 96.44 333 LYS A C 1
ATOM 2547 O O . LYS A 1 333 ? -15.164 0.869 3.430 1.00 96.44 333 LYS A O 1
ATOM 2552 N N . ARG A 1 334 ? -17.385 1.101 3.094 1.00 97.00 334 ARG A N 1
ATOM 2553 C CA . ARG A 1 334 ? -17.791 0.928 4.494 1.00 97.00 334 ARG A CA 1
ATOM 2554 C C . ARG A 1 334 ? -17.440 -0.475 4.987 1.00 97.00 334 ARG A C 1
ATOM 2556 O O . ARG A 1 334 ? -16.749 -0.589 5.990 1.00 97.00 334 ARG A O 1
ATOM 2563 N N . ARG A 1 335 ? -17.788 -1.522 4.232 1.00 96.81 335 ARG A N 1
ATOM 2564 C CA . ARG A 1 335 ? -17.459 -2.911 4.586 1.00 96.81 335 ARG A CA 1
ATOM 2565 C C . ARG A 1 335 ? -15.948 -3.185 4.566 1.00 96.81 335 ARG A C 1
ATOM 2567 O O . ARG A 1 335 ? -15.450 -3.852 5.465 1.00 96.81 335 ARG A O 1
ATOM 2574 N N . LEU A 1 336 ? -15.185 -2.614 3.626 1.00 97.31 336 LEU A N 1
ATOM 2575 C CA . LEU A 1 336 ? -13.713 -2.705 3.654 1.00 97.31 336 LEU A CA 1
ATOM 2576 C C . LEU A 1 336 ? -13.113 -2.082 4.928 1.00 97.31 336 LEU A C 1
ATOM 2578 O O . LEU A 1 336 ? -12.201 -2.659 5.521 1.00 97.31 336 LEU A O 1
ATOM 2582 N N . LEU A 1 337 ? -13.622 -0.923 5.357 1.00 98.00 337 LEU A N 1
ATOM 2583 C CA . LEU A 1 337 ? -13.171 -0.248 6.576 1.00 98.00 337 LEU A CA 1
ATOM 2584 C C . LEU A 1 337 ? -13.596 -0.992 7.848 1.00 98.00 337 LEU A C 1
ATOM 2586 O O . LEU A 1 337 ? -12.805 -1.104 8.777 1.00 98.00 337 LEU A O 1
ATOM 2590 N N . GLU A 1 338 ? -14.808 -1.543 7.866 1.00 98.12 338 GLU A N 1
ATOM 2591 C CA . GLU A 1 338 ? -15.321 -2.388 8.945 1.00 98.12 338 GLU A CA 1
ATOM 2592 C C . GLU A 1 338 ? -14.431 -3.612 9.170 1.00 98.12 338 GLU A C 1
ATOM 2594 O O . GLU A 1 338 ? -13.938 -3.822 10.277 1.00 98.12 338 GLU A O 1
ATOM 2599 N N . ILE A 1 339 ? -14.153 -4.383 8.110 1.00 97.50 339 ILE A N 1
ATOM 2600 C CA . ILE A 1 339 ? -13.253 -5.538 8.193 1.00 97.50 339 ILE A CA 1
ATOM 2601 C C . ILE A 1 339 ? -11.877 -5.074 8.676 1.00 97.50 339 ILE A C 1
ATOM 2603 O O . ILE A 1 339 ? -11.350 -5.649 9.620 1.00 97.50 339 ILE A O 1
ATOM 2607 N N . TYR A 1 340 ? -11.317 -4.008 8.091 1.00 97.75 340 TYR A N 1
ATOM 2608 C CA . TYR A 1 340 ? -10.021 -3.456 8.497 1.00 97.75 340 TYR A CA 1
ATOM 2609 C C . TYR A 1 340 ? -9.958 -3.147 10.001 1.00 97.75 340 TYR A C 1
ATOM 2611 O O . TYR A 1 340 ? -9.075 -3.660 10.687 1.00 97.75 340 TYR A O 1
ATOM 2619 N N . LEU A 1 341 ? -10.923 -2.393 10.533 1.00 98.19 341 LEU A N 1
ATOM 2620 C CA . LEU A 1 341 ? -10.980 -2.039 11.953 1.00 98.19 341 LEU A CA 1
ATOM 2621 C C . LEU A 1 341 ? -11.153 -3.255 12.873 1.00 98.19 341 LEU A C 1
ATOM 2623 O O . LEU A 1 341 ? -10.732 -3.178 14.024 1.00 98.19 341 LEU A O 1
ATOM 2627 N N . ASN A 1 342 ? -11.708 -4.369 12.379 1.00 97.62 342 ASN A N 1
ATOM 2628 C CA . ASN A 1 342 ? -11.858 -5.628 13.116 1.00 97.62 342 ASN A CA 1
ATOM 2629 C C . ASN A 1 342 ? -10.667 -6.604 12.977 1.00 97.62 342 ASN A C 1
ATOM 2631 O O . ASN A 1 342 ? -10.609 -7.552 13.755 1.00 97.62 342 ASN A O 1
ATOM 2635 N N . VAL A 1 343 ? -9.733 -6.412 12.028 1.00 95.50 343 VAL A N 1
ATOM 2636 C CA . VAL A 1 343 ? -8.609 -7.354 11.773 1.00 95.50 343 VAL A CA 1
ATOM 2637 C C . VAL A 1 343 ? -7.205 -6.776 11.951 1.00 95.50 343 VAL A C 1
ATOM 2639 O O . VAL A 1 343 ? -6.226 -7.519 11.874 1.00 95.50 343 VAL A O 1
ATOM 2642 N N . ILE A 1 344 ? -7.048 -5.461 12.120 1.00 95.19 344 ILE A N 1
ATOM 2643 C CA . ILE A 1 344 ? -5.725 -4.895 12.414 1.00 95.19 344 ILE A CA 1
ATOM 2644 C C . ILE A 1 344 ? -5.282 -5.205 13.847 1.00 95.19 344 ILE A C 1
ATOM 2646 O O . ILE A 1 344 ? -6.088 -5.236 14.777 1.00 95.19 344 ILE A O 1
ATOM 2650 N N . GLU A 1 345 ? -3.973 -5.408 14.009 1.00 93.81 345 GLU A N 1
ATOM 2651 C CA . GLU A 1 345 ? -3.321 -5.488 15.316 1.00 93.81 345 GLU A CA 1
ATOM 2652 C C . GLU A 1 345 ? -3.230 -4.065 15.896 1.00 93.81 345 GLU A C 1
ATOM 2654 O O . GLU A 1 345 ? -2.621 -3.185 15.288 1.00 93.81 345 GLU A O 1
ATOM 2659 N N . TRP A 1 346 ? -3.835 -3.831 17.062 1.00 94.88 346 TRP A N 1
ATOM 2660 C CA . TRP A 1 346 ? -3.787 -2.548 17.786 1.00 94.88 346 TRP A CA 1
ATOM 2661 C C . TRP A 1 346 ? -2.746 -2.544 18.907 1.00 94.88 346 TRP A C 1
ATOM 2663 O O . TRP A 1 346 ? -2.433 -1.508 19.472 1.00 94.88 346 TRP A O 1
ATOM 2673 N N . GLY A 1 347 ? -2.154 -3.695 19.201 1.00 92.69 347 GLY A N 1
ATOM 2674 C CA . GLY A 1 347 ? -1.039 -3.885 20.119 1.00 92.69 347 GLY A CA 1
ATOM 2675 C C . GLY A 1 347 ? -0.627 -5.359 20.079 1.00 92.69 347 GLY A C 1
ATOM 2676 O O . GLY A 1 347 ? -1.339 -6.149 19.467 1.00 92.69 347 GLY A O 1
ATOM 2677 N N . PRO A 1 348 ? 0.506 -5.769 20.676 1.00 88.62 348 PRO A N 1
ATOM 2678 C CA . PRO A 1 348 ? 0.975 -7.154 20.585 1.00 88.62 348 PRO A CA 1
ATOM 2679 C C . PRO A 1 348 ? -0.087 -8.172 21.038 1.00 88.62 348 PRO A C 1
ATOM 2681 O O . PRO A 1 348 ? -0.327 -8.309 22.234 1.00 88.62 348 PRO A O 1
ATOM 2684 N N . GLY A 1 349 ? -0.708 -8.878 20.084 1.00 88.06 349 GLY A N 1
ATOM 2685 C CA . GLY A 1 349 ? -1.793 -9.832 20.368 1.00 88.06 349 GLY A CA 1
ATOM 2686 C C . GLY A 1 349 ? -3.150 -9.214 20.733 1.00 88.06 349 GLY A C 1
ATOM 2687 O O . GLY A 1 349 ? -3.912 -9.851 21.445 1.00 88.06 349 GLY A O 1
ATOM 2688 N N . ILE A 1 350 ? -3.442 -7.990 20.280 1.00 93.81 350 ILE A N 1
ATOM 2689 C CA . ILE A 1 350 ? -4.737 -7.308 20.462 1.00 93.81 350 ILE A CA 1
ATOM 2690 C C . ILE A 1 350 ? -5.303 -7.009 19.074 1.00 93.81 350 ILE A C 1
ATOM 2692 O O . ILE A 1 350 ? -4.662 -6.270 18.315 1.00 93.81 350 ILE A O 1
ATOM 2696 N N . GLN A 1 351 ? -6.468 -7.567 18.727 1.00 93.25 351 GLN A N 1
ATOM 2697 C CA . GLN A 1 351 ? -7.009 -7.494 17.369 1.00 93.25 351 GLN A CA 1
ATOM 2698 C C . GLN A 1 351 ? -8.423 -6.927 17.306 1.00 93.25 351 GLN A C 1
ATOM 2700 O O . GLN A 1 351 ? -9.348 -7.385 17.966 1.00 93.25 351 GLN A O 1
ATOM 2705 N N . GLY A 1 352 ? -8.623 -5.973 16.404 1.00 96.44 352 GLY A N 1
ATOM 2706 C CA . GLY A 1 352 ? -9.919 -5.327 16.254 1.00 96.44 352 GLY A CA 1
ATOM 2707 C C . GLY A 1 352 ? -10.184 -4.209 17.271 1.00 96.44 352 GLY A C 1
ATOM 2708 O O . GLY A 1 352 ? -9.594 -4.151 18.350 1.00 96.44 352 GLY A O 1
ATOM 2709 N N . ALA A 1 353 ? -11.052 -3.273 16.882 1.00 97.88 353 ALA A N 1
ATOM 2710 C CA . ALA A 1 353 ? -11.278 -2.026 17.610 1.00 97.88 353 ALA A CA 1
ATOM 2711 C C . ALA A 1 353 ? -11.860 -2.224 19.024 1.00 97.88 353 ALA A C 1
ATOM 2713 O O . ALA A 1 353 ? -11.473 -1.495 19.931 1.00 97.88 353 ALA A O 1
ATOM 2714 N N . ASP A 1 354 ? -12.738 -3.213 19.233 1.00 98.19 354 ASP A N 1
ATOM 2715 C CA . ASP A 1 354 ? -13.342 -3.483 20.551 1.00 98.19 354 ASP A CA 1
ATOM 2716 C C . ASP A 1 354 ? -12.338 -4.070 21.551 1.00 98.19 354 ASP A C 1
ATOM 2718 O O . ASP A 1 354 ? -12.247 -3.601 22.682 1.00 98.19 354 ASP A O 1
ATOM 2722 N N . GLU A 1 355 ? -11.496 -5.019 21.130 1.00 97.44 355 GLU A N 1
ATOM 2723 C CA . GLU A 1 355 ? -10.411 -5.519 21.988 1.00 97.44 355 GLU A CA 1
ATOM 2724 C C . GLU A 1 355 ? -9.412 -4.415 22.328 1.00 97.44 355 GLU A C 1
ATOM 2726 O O . GLU A 1 355 ? -8.909 -4.365 23.448 1.00 97.44 355 GLU A O 1
ATOM 2731 N N . ALA A 1 356 ? -9.150 -3.498 21.391 1.00 97.69 356 ALA A N 1
ATOM 2732 C CA . ALA A 1 356 ? -8.314 -2.334 21.642 1.00 97.69 356 ALA A CA 1
ATOM 2733 C C . ALA A 1 356 ? -8.954 -1.377 22.663 1.00 97.69 356 ALA A C 1
ATOM 2735 O O . ALA A 1 356 ? -8.300 -1.015 23.642 1.00 97.69 356 ALA A O 1
ATOM 2736 N N . ALA A 1 357 ? -10.224 -1.003 22.479 1.00 98.25 357 ALA A N 1
ATOM 2737 C CA . ALA A 1 357 ? -10.966 -0.146 23.406 1.00 98.25 357 ALA A CA 1
ATOM 2738 C C . ALA A 1 357 ? -10.960 -0.721 24.834 1.00 98.25 357 ALA A C 1
ATOM 2740 O O . ALA A 1 357 ? -10.595 -0.027 25.786 1.00 98.25 357 ALA A O 1
ATOM 2741 N N . ARG A 1 358 ? -11.222 -2.026 24.972 1.00 97.88 358 ARG A N 1
ATOM 2742 C CA . ARG A 1 358 ? -11.182 -2.746 26.254 1.00 97.88 358 ARG A CA 1
ATOM 2743 C C . ARG A 1 358 ? -9.770 -2.811 26.836 1.00 97.88 358 ARG A C 1
ATOM 2745 O O . ARG A 1 358 ? -9.562 -2.473 27.998 1.00 97.88 358 ARG A O 1
ATOM 2752 N N . TYR A 1 359 ? -8.773 -3.180 26.032 1.00 97.62 359 TYR A N 1
ATOM 2753 C CA . TYR A 1 359 ? -7.387 -3.308 26.489 1.00 97.62 359 TYR A CA 1
ATOM 2754 C C . TYR A 1 359 ? -6.791 -1.980 26.977 1.00 97.62 359 TYR A C 1
ATOM 2756 O O . TYR A 1 359 ? -6.091 -1.958 27.993 1.00 97.62 359 TYR A O 1
ATOM 2764 N N . TYR A 1 360 ? -7.048 -0.878 26.269 1.00 96.94 360 TYR A N 1
ATOM 2765 C CA . TYR A 1 360 ? -6.496 0.433 26.611 1.00 96.94 360 TYR A CA 1
ATOM 2766 C C . TYR A 1 360 ? -7.334 1.173 27.665 1.00 96.94 360 TYR A C 1
ATOM 2768 O O . TYR A 1 360 ? -6.762 1.754 28.593 1.00 96.94 360 TYR A O 1
ATOM 2776 N N . PHE A 1 361 ? -8.665 1.111 27.578 1.00 97.31 361 PHE A N 1
ATOM 2777 C CA . PHE A 1 361 ? -9.570 2.024 28.291 1.00 97.31 361 PHE A CA 1
ATOM 2778 C C . PHE A 1 361 ? -10.696 1.355 29.083 1.00 97.31 361 PHE A C 1
ATOM 2780 O O . PHE A 1 361 ? -11.430 2.061 29.766 1.00 97.31 361 PHE A O 1
ATOM 2787 N N . ASP A 1 362 ? -10.814 0.025 29.039 1.00 97.06 362 ASP A N 1
ATOM 2788 C CA . ASP A 1 362 ? -11.925 -0.721 29.652 1.00 97.06 362 ASP A CA 1
ATOM 2789 C C . ASP A 1 362 ? -13.315 -0.239 29.174 1.00 97.06 362 ASP A C 1
ATOM 2791 O O . ASP A 1 362 ? -14.290 -0.223 29.921 1.00 97.06 362 ASP A O 1
ATOM 2795 N N . ARG A 1 363 ? -13.398 0.180 27.901 1.00 96.62 363 ARG A N 1
ATOM 2796 C CA . ARG A 1 363 ? -14.631 0.639 27.237 1.00 96.62 363 ARG A CA 1
ATOM 2797 C C . ARG A 1 363 ? -14.998 -0.235 26.042 1.00 96.62 363 ARG A C 1
ATOM 2799 O O . ARG A 1 363 ? -14.155 -0.958 25.516 1.00 96.62 363 ARG A O 1
ATOM 2806 N N . ASP A 1 364 ? -16.246 -0.131 25.590 1.00 96.81 364 ASP A N 1
ATOM 2807 C CA . ASP A 1 364 ? -16.651 -0.642 24.276 1.00 96.81 364 ASP A CA 1
ATOM 2808 C C . ASP A 1 364 ? -16.115 0.255 23.149 1.00 96.81 364 ASP A C 1
ATOM 2810 O O . ASP A 1 364 ? -15.901 1.454 23.345 1.00 96.81 364 ASP A O 1
ATOM 2814 N N . ALA A 1 365 ? -15.947 -0.302 21.948 1.00 97.12 365 ALA A N 1
ATOM 2815 C CA . ALA A 1 365 ? -15.572 0.469 20.761 1.00 97.12 365 ALA A CA 1
ATOM 2816 C C . ALA A 1 365 ? -16.540 1.619 20.431 1.00 97.12 365 ALA A C 1
ATOM 2818 O O . ALA A 1 365 ? -16.134 2.547 19.733 1.00 97.12 365 ALA A O 1
ATOM 2819 N N . SER A 1 366 ? -17.796 1.554 20.885 1.00 97.19 366 SER A N 1
ATOM 2820 C CA . SER A 1 366 ? -18.821 2.574 20.632 1.00 97.19 366 SER A CA 1
ATOM 2821 C C . SER A 1 366 ? -18.797 3.784 21.577 1.00 97.19 366 SER A C 1
ATOM 2823 O O . SER A 1 366 ? -19.542 4.726 21.329 1.00 97.19 366 SER A O 1
ATOM 2825 N N . ASP A 1 367 ? -18.019 3.755 22.667 1.00 96.44 367 ASP A N 1
ATOM 2826 C CA . ASP A 1 367 ? -18.091 4.738 23.773 1.00 96.44 367 ASP A CA 1
ATOM 2827 C C . ASP A 1 367 ? -16.719 5.361 24.110 1.00 96.44 367 ASP A C 1
ATOM 2829 O O . ASP A 1 367 ? -16.351 5.573 25.268 1.00 96.44 367 ASP A O 1
ATOM 2833 N N . LEU A 1 368 ? -15.918 5.611 23.074 1.00 96.69 368 LEU A N 1
ATOM 2834 C CA . LEU A 1 368 ? -14.597 6.229 23.189 1.00 96.69 368 LEU A CA 1
ATOM 2835 C C . LEU A 1 368 ? -14.700 7.756 23.205 1.00 96.69 368 LEU A C 1
ATOM 2837 O O . LEU A 1 368 ? -15.419 8.346 22.401 1.00 96.69 368 LEU A O 1
ATOM 2841 N N . ASP A 1 369 ? -13.925 8.414 24.068 1.00 95.75 369 ASP A N 1
ATOM 2842 C CA . ASP A 1 369 ? -13.766 9.869 23.986 1.00 95.75 369 ASP A CA 1
ATOM 2843 C C . ASP A 1 369 ? -12.738 10.300 22.919 1.00 95.75 369 ASP A C 1
ATOM 2845 O O . ASP A 1 369 ? -11.987 9.494 22.364 1.00 95.75 369 ASP A O 1
ATOM 2849 N N . LEU A 1 370 ? -12.684 11.604 22.614 1.00 96.00 370 LEU A N 1
ATOM 2850 C CA . LEU A 1 370 ? -11.773 12.157 21.603 1.00 96.00 370 LEU A CA 1
ATOM 2851 C C . LEU A 1 370 ? -10.295 11.840 21.893 1.00 96.00 370 LEU A C 1
ATOM 2853 O O . LEU A 1 370 ? -9.521 11.613 20.961 1.00 96.00 370 LEU A O 1
ATOM 2857 N N . GLY A 1 371 ? -9.877 11.841 23.162 1.00 96.62 371 GLY A N 1
ATOM 2858 C CA . GLY A 1 371 ? -8.503 11.531 23.550 1.00 96.62 371 GLY A CA 1
ATOM 2859 C C . GLY A 1 371 ? -8.173 10.065 23.287 1.00 96.62 371 GLY A C 1
ATOM 2860 O O . GLY A 1 371 ? -7.139 9.758 22.689 1.00 96.62 371 GLY A O 1
ATOM 2861 N N . GLU A 1 372 ? -9.081 9.173 23.668 1.00 97.25 372 GLU A N 1
ATOM 2862 C CA . GLU A 1 372 ? -8.995 7.728 23.450 1.00 97.25 372 GLU A CA 1
ATOM 2863 C C . GLU A 1 372 ? -8.998 7.373 21.949 1.00 97.25 372 GLU A C 1
ATOM 2865 O O . GLU A 1 372 ? -8.096 6.678 21.468 1.00 97.25 372 GLU A O 1
ATOM 2870 N N . ALA A 1 373 ? -9.935 7.933 21.177 1.00 97.50 373 ALA A N 1
ATOM 2871 C CA . ALA A 1 373 ? -10.043 7.767 19.727 1.00 97.50 373 ALA A CA 1
ATOM 2872 C C . ALA A 1 373 ? -8.791 8.266 18.978 1.00 97.50 373 ALA A C 1
ATOM 2874 O O . ALA A 1 373 ? -8.209 7.547 18.152 1.00 97.50 373 ALA A O 1
ATOM 2875 N N . LEU A 1 374 ? -8.318 9.480 19.297 1.00 97.75 374 LEU A N 1
ATOM 2876 C CA . LEU A 1 374 ? -7.076 10.014 18.735 1.00 97.75 374 LEU A CA 1
ATOM 2877 C C . LEU A 1 374 ? -5.879 9.141 19.118 1.00 97.75 374 LEU A C 1
ATOM 2879 O O . LEU A 1 374 ? -5.034 8.874 18.260 1.00 97.75 374 LEU A O 1
ATOM 2883 N N . PHE A 1 375 ? -5.797 8.665 20.364 1.00 97.38 375 PHE A N 1
ATOM 2884 C CA . PHE A 1 375 ? -4.703 7.807 20.813 1.00 97.38 375 PHE A CA 1
ATOM 2885 C C . PHE A 1 375 ? -4.632 6.522 19.991 1.00 97.38 375 PHE A C 1
ATOM 2887 O O . PHE A 1 375 ? -3.581 6.259 19.397 1.00 97.38 375 PHE A O 1
ATOM 2894 N N . LEU A 1 376 ? -5.738 5.774 19.900 1.00 97.56 376 LEU A N 1
ATOM 2895 C CA . LEU A 1 376 ? -5.818 4.513 19.158 1.00 97.56 376 LEU A CA 1
ATOM 2896 C C . LEU A 1 376 ? -5.417 4.697 17.693 1.00 97.56 376 LEU A C 1
ATOM 2898 O O . LEU A 1 376 ? -4.597 3.929 17.185 1.00 97.56 376 LEU A O 1
ATOM 2902 N N . SER A 1 377 ? -5.881 5.769 17.039 1.00 96.94 377 SER A N 1
ATOM 2903 C CA . SER A 1 377 ? -5.474 6.084 15.661 1.00 96.94 377 SER A CA 1
ATOM 2904 C C . SER A 1 377 ? -3.955 6.248 15.503 1.00 96.94 377 SER A C 1
ATOM 2906 O O . SER A 1 377 ? -3.392 5.871 14.478 1.00 96.94 377 SER A O 1
ATOM 2908 N N . THR A 1 378 ? -3.253 6.736 16.535 1.00 95.56 378 THR A N 1
ATOM 2909 C CA . THR A 1 378 ? -1.786 6.850 16.513 1.00 95.56 378 THR A CA 1
ATOM 2910 C C . THR A 1 378 ? -1.064 5.527 16.777 1.00 95.56 378 THR A C 1
ATOM 2912 O O . THR A 1 378 ? 0.142 5.432 16.522 1.00 95.56 378 THR A O 1
ATOM 2915 N N . VAL A 1 379 ? -1.745 4.505 17.298 1.00 95.19 379 VAL A N 1
ATOM 2916 C CA . VAL A 1 379 ? -1.137 3.197 17.572 1.00 95.19 379 VAL A CA 1
ATOM 2917 C C . VAL A 1 379 ? -1.033 2.348 16.301 1.00 95.19 379 VAL A C 1
ATOM 2919 O O . VAL A 1 379 ? 0.012 1.729 16.086 1.00 95.19 379 VAL A O 1
ATOM 2922 N N . VAL A 1 380 ? -2.039 2.406 15.418 1.00 93.31 380 VAL A N 1
ATOM 2923 C CA . VAL A 1 380 ? -2.130 1.623 14.164 1.00 93.31 380 VAL A CA 1
ATOM 2924 C C . VAL A 1 380 ? -0.840 1.605 13.308 1.00 93.31 380 VAL A C 1
ATOM 2926 O O . VAL A 1 380 ? -0.433 0.512 12.907 1.00 93.31 380 VAL A O 1
ATOM 2929 N N . PRO A 1 381 ? -0.103 2.718 13.080 1.00 89.19 381 PRO A N 1
ATOM 2930 C CA . PRO A 1 381 ? 1.146 2.698 12.304 1.00 89.19 381 PRO A CA 1
ATOM 2931 C C . PRO A 1 381 ? 2.275 1.835 12.881 1.00 89.19 381 PRO A C 1
ATOM 2933 O O . PRO A 1 381 ? 3.248 1.529 12.188 1.00 89.19 381 PRO A O 1
ATOM 2936 N N . SER A 1 382 ? 2.258 1.551 14.186 1.00 89.12 382 SER A N 1
ATOM 2937 C CA . SER A 1 382 ? 3.319 0.813 14.884 1.00 89.12 382 SER A CA 1
ATOM 2938 C C . SER A 1 382 ? 2.797 0.202 16.194 1.00 89.12 382 SER A C 1
ATOM 2940 O O . SER A 1 382 ? 3.207 0.645 17.274 1.00 89.12 382 SER A O 1
ATOM 2942 N N . PRO A 1 383 ? 1.948 -0.841 16.123 1.00 90.62 383 PRO A N 1
ATOM 2943 C CA . PRO A 1 383 ? 1.216 -1.359 17.282 1.00 90.62 383 PRO A CA 1
ATOM 2944 C C . PRO A 1 383 ? 2.142 -1.822 18.409 1.00 90.62 383 PRO A C 1
ATOM 2946 O O . PRO A 1 383 ? 1.974 -1.458 19.569 1.00 90.62 383 PRO A O 1
ATOM 2949 N N . SER A 1 384 ? 3.231 -2.517 18.069 1.00 90.00 384 SER A N 1
ATOM 2950 C CA . SER A 1 384 ? 4.243 -2.976 19.033 1.00 90.00 384 SER A CA 1
ATOM 2951 C C . SER A 1 384 ? 5.025 -1.863 19.744 1.00 90.00 384 SER A C 1
ATOM 2953 O O . SER A 1 384 ? 5.731 -2.138 20.713 1.00 90.00 384 SER A O 1
ATOM 2955 N N . LYS A 1 385 ? 4.912 -0.605 19.298 1.00 91.31 385 LYS A N 1
ATOM 2956 C CA . LYS A 1 385 ? 5.614 0.554 19.874 1.00 91.31 385 LYS A CA 1
ATOM 2957 C C . LYS A 1 385 ? 4.707 1.479 20.684 1.00 91.31 385 LYS A C 1
ATOM 2959 O O . LYS A 1 385 ? 5.191 2.520 21.128 1.00 91.31 385 LYS A O 1
ATOM 2964 N N . TRP A 1 386 ? 3.440 1.121 20.919 1.00 93.25 386 TRP A N 1
ATOM 2965 C CA . TRP A 1 386 ? 2.486 1.968 21.650 1.00 93.25 386 TRP A CA 1
ATOM 2966 C C . TRP A 1 386 ? 3.050 2.472 22.989 1.00 93.25 386 TRP A C 1
ATOM 2968 O O . TRP A 1 386 ? 2.952 3.660 23.290 1.00 93.25 386 TRP A O 1
ATOM 2978 N N . ARG A 1 387 ? 3.763 1.608 23.730 1.00 92.19 387 ARG A N 1
ATOM 2979 C CA . ARG A 1 387 ? 4.394 1.934 25.022 1.00 92.19 387 ARG A CA 1
ATOM 2980 C C . ARG A 1 387 ? 5.347 3.128 24.961 1.00 92.19 387 ARG A C 1
ATOM 2982 O O . ARG A 1 387 ? 5.471 3.865 25.930 1.00 92.19 387 ARG A O 1
ATOM 2989 N N . TYR A 1 388 ? 6.017 3.346 23.827 1.00 92.00 388 TYR A N 1
ATOM 2990 C CA . TYR A 1 388 ? 6.977 4.443 23.671 1.00 92.00 388 TYR A CA 1
ATOM 2991 C C . TYR A 1 388 ? 6.312 5.830 23.736 1.00 92.00 388 TYR A C 1
ATOM 2993 O O . TYR A 1 388 ? 7.003 6.818 23.993 1.00 92.00 388 TYR A O 1
ATOM 3001 N N . ARG A 1 389 ? 4.986 5.908 23.545 1.00 92.81 389 ARG A N 1
ATOM 3002 C CA . ARG A 1 389 ? 4.180 7.138 23.633 1.00 92.81 389 ARG A CA 1
ATOM 3003 C C . ARG A 1 389 ? 4.068 7.689 25.056 1.00 92.81 389 ARG A C 1
ATOM 3005 O O . ARG A 1 389 ? 3.866 8.893 25.190 1.00 92.81 389 ARG A O 1
ATOM 3012 N N . PHE A 1 390 ? 4.261 6.848 26.070 1.00 92.75 390 PHE A N 1
ATOM 3013 C CA . PHE A 1 390 ? 4.214 7.217 27.485 1.00 92.75 390 PHE A CA 1
ATOM 3014 C C . PHE A 1 390 ? 5.616 7.364 28.083 1.00 92.75 390 PHE A C 1
ATOM 3016 O O . PHE A 1 390 ? 6.585 6.766 27.598 1.00 92.75 390 PHE A O 1
ATOM 3023 N N . ASP A 1 391 ? 5.743 8.197 29.108 1.00 89.19 391 ASP A N 1
ATOM 3024 C CA . ASP A 1 391 ? 6.932 8.318 29.953 1.00 89.19 391 ASP A CA 1
ATOM 3025 C C . ASP A 1 391 ? 6.891 7.334 31.152 1.00 89.19 391 ASP A C 1
ATOM 3027 O O . ASP A 1 391 ? 5.931 6.569 31.276 1.00 89.19 391 ASP A O 1
ATOM 3031 N N . PRO A 1 392 ? 7.933 7.276 32.008 1.00 83.69 392 PRO A N 1
ATOM 3032 C CA . PRO A 1 392 ? 7.965 6.359 33.153 1.00 83.69 392 PRO A CA 1
ATOM 3033 C C . PRO A 1 392 ? 6.920 6.627 34.247 1.00 83.69 392 PRO A C 1
ATOM 3035 O O . PRO A 1 392 ? 6.756 5.780 35.119 1.00 83.69 392 PRO A O 1
ATOM 3038 N N . LEU A 1 393 ? 6.248 7.783 34.236 1.00 83.75 393 LEU A N 1
ATOM 3039 C CA . LEU A 1 393 ? 5.174 8.121 35.176 1.00 83.75 393 LEU A CA 1
ATOM 3040 C C . LEU A 1 393 ? 3.790 7.732 34.631 1.00 83.75 393 LEU A C 1
ATOM 3042 O O . LEU A 1 393 ? 2.802 7.800 35.357 1.00 83.75 393 LEU A O 1
ATOM 3046 N N . GLY A 1 394 ? 3.719 7.296 33.370 1.00 84.75 394 GLY A N 1
ATOM 3047 C CA . GLY A 1 394 ? 2.475 6.964 32.681 1.00 84.75 394 GLY A CA 1
ATOM 3048 C C . GLY A 1 394 ? 1.846 8.132 31.926 1.00 84.75 394 GLY A C 1
ATOM 3049 O O . GLY A 1 394 ? 0.761 7.974 31.375 1.00 84.75 394 GLY A O 1
ATOM 3050 N N . GLU A 1 395 ? 2.527 9.275 31.839 1.00 88.75 395 GLU A N 1
ATOM 3051 C CA . GLU A 1 395 ? 2.038 10.452 31.125 1.00 88.75 395 GLU A CA 1
ATOM 3052 C C . GLU A 1 395 ? 2.382 10.395 29.632 1.00 88.75 395 GLU A C 1
ATOM 3054 O O . GLU A 1 395 ? 3.412 9.854 29.214 1.00 88.75 395 GLU A O 1
ATOM 3059 N N . LEU A 1 396 ? 1.528 10.983 28.787 1.00 93.00 396 LEU A N 1
ATOM 3060 C CA . LEU A 1 396 ? 1.824 11.091 27.357 1.00 93.00 396 LEU A CA 1
ATOM 3061 C C . LEU A 1 396 ? 3.057 11.973 27.116 1.00 93.00 396 LEU A C 1
ATOM 3063 O O . LEU A 1 396 ? 3.201 13.063 27.672 1.00 93.00 396 LEU A O 1
ATOM 3067 N N . LYS A 1 397 ? 3.918 11.564 26.181 1.00 94.56 397 LYS A N 1
ATOM 3068 C CA . LYS A 1 397 ? 5.059 12.381 25.753 1.00 94.56 397 LYS A CA 1
ATOM 3069 C C . LYS A 1 397 ? 4.627 13.534 24.834 1.00 94.56 397 LYS A C 1
ATOM 3071 O O . LYS A 1 397 ? 3.693 13.375 24.041 1.00 94.56 397 LYS A O 1
ATOM 3076 N N . PRO A 1 398 ? 5.367 14.663 24.810 1.00 94.44 398 PRO A N 1
ATOM 3077 C CA . PRO A 1 398 ? 5.026 15.831 23.989 1.00 94.44 398 PRO A CA 1
ATOM 3078 C C . PRO A 1 398 ? 4.894 15.568 22.480 1.00 94.44 398 PRO A C 1
ATOM 3080 O O . PRO A 1 398 ? 4.169 16.300 21.801 1.00 94.44 398 PRO A O 1
ATOM 3083 N N . PHE A 1 399 ? 5.576 14.547 21.940 1.00 94.31 399 PHE A N 1
ATOM 3084 C CA . PHE A 1 399 ? 5.442 14.152 20.531 1.00 94.31 399 PHE A CA 1
ATOM 3085 C C . PHE A 1 399 ? 4.138 13.383 20.260 1.00 94.31 399 PHE A C 1
ATOM 3087 O O . PHE A 1 399 ? 3.564 13.524 19.183 1.00 94.31 399 PHE A O 1
ATOM 3094 N N . ALA A 1 400 ? 3.647 12.597 21.227 1.00 94.94 400 ALA A N 1
ATOM 3095 C CA . ALA A 1 400 ? 2.400 11.852 21.090 1.00 94.94 400 ALA A CA 1
ATOM 3096 C C . ALA A 1 400 ? 1.210 12.823 21.085 1.00 94.94 400 ALA A C 1
ATOM 3098 O O . ALA A 1 400 ? 0.424 12.803 20.139 1.00 94.94 400 ALA A O 1
ATOM 3099 N N . ARG A 1 401 ? 1.178 13.774 22.036 1.00 96.19 401 ARG A N 1
ATOM 3100 C CA . ARG A 1 401 ? 0.231 14.906 22.023 1.00 96.19 401 ARG A CA 1
ATOM 3101 C C . ARG A 1 401 ? 0.295 15.712 20.720 1.00 96.19 401 ARG A C 1
ATOM 3103 O O . ARG A 1 401 ? -0.741 16.058 20.163 1.00 96.19 401 ARG A O 1
ATOM 3110 N N . ALA A 1 402 ? 1.496 15.974 20.189 1.00 96.31 402 ALA A N 1
ATOM 3111 C CA . ALA A 1 402 ? 1.652 16.661 18.901 1.00 96.31 402 ALA A CA 1
ATOM 3112 C C . ALA A 1 402 ? 1.016 15.889 17.733 1.00 96.31 402 ALA A C 1
ATOM 3114 O O . ALA A 1 402 ? 0.332 16.494 16.909 1.00 96.31 402 ALA A O 1
ATOM 3115 N N . GLN A 1 403 ? 1.221 14.568 17.670 1.00 95.44 403 GLN A N 1
ATOM 3116 C CA . GLN A 1 403 ? 0.639 13.716 16.631 1.00 95.44 403 GLN A CA 1
ATOM 3117 C C . GLN A 1 403 ? -0.893 13.672 16.735 1.00 95.44 403 GLN A C 1
ATOM 3119 O O . GLN A 1 403 ? -1.571 13.863 15.730 1.00 95.44 403 GLN A O 1
ATOM 3124 N N . MET A 1 404 ? -1.437 13.491 17.942 1.00 97.50 404 MET A N 1
ATOM 3125 C CA . MET A 1 404 ? -2.885 13.499 18.187 1.00 97.50 404 MET A CA 1
ATOM 3126 C C . MET A 1 404 ? -3.522 14.835 17.779 1.00 97.50 404 MET A C 1
ATOM 3128 O O . MET A 1 404 ? -4.475 14.854 17.006 1.00 97.50 404 MET A O 1
ATOM 3132 N N . HIS A 1 405 ? -2.945 15.962 18.205 1.00 97.56 405 HIS A N 1
ATOM 3133 C CA . HIS A 1 405 ? -3.432 17.297 17.841 1.00 97.56 405 HIS A CA 1
ATOM 3134 C C . HIS A 1 405 ? -3.325 17.582 16.329 1.00 97.56 405 HIS A C 1
ATOM 3136 O O . HIS A 1 405 ? -4.155 18.293 15.762 1.00 97.56 405 HIS A O 1
ATOM 3142 N N . PHE A 1 406 ? -2.316 17.028 15.647 1.00 96.75 406 PHE A N 1
ATOM 3143 C CA . PHE A 1 406 ? -2.203 17.106 14.188 1.00 96.75 406 PHE A CA 1
ATOM 3144 C C . PHE A 1 406 ? -3.340 16.345 13.485 1.00 96.75 406 PHE A C 1
ATOM 3146 O O . PHE A 1 406 ? -3.925 16.878 12.541 1.00 96.75 406 PHE A O 1
ATOM 3153 N N . ILE A 1 407 ? -3.689 15.147 13.968 1.00 97.06 407 ILE A N 1
ATOM 3154 C CA . ILE A 1 407 ? -4.812 14.349 13.449 1.00 97.06 407 ILE A CA 1
ATOM 3155 C C . ILE A 1 407 ? -6.142 15.069 13.709 1.00 97.06 407 ILE A C 1
ATOM 3157 O O . ILE A 1 407 ? -6.902 15.264 12.765 1.00 97.06 407 ILE A O 1
ATOM 3161 N N . GLY A 1 408 ? -6.377 15.567 14.929 1.00 97.56 408 GLY A N 1
ATOM 3162 C CA . GLY A 1 408 ? -7.576 16.345 15.270 1.00 97.56 408 GLY A CA 1
ATOM 3163 C C . GLY A 1 408 ? -7.754 17.584 14.384 1.00 97.56 408 GLY A C 1
ATOM 3164 O O . GLY A 1 408 ? -8.815 17.789 13.801 1.00 97.56 408 GLY A O 1
ATOM 3165 N N . ARG A 1 409 ? -6.684 18.357 14.147 1.00 97.94 409 ARG A N 1
ATOM 3166 C CA . ARG A 1 409 ? -6.701 19.464 13.168 1.00 97.94 409 ARG A CA 1
ATOM 3167 C C . ARG A 1 409 ? -7.055 19.013 11.748 1.00 97.94 409 ARG A C 1
ATOM 3169 O O . ARG A 1 409 ? -7.731 19.743 11.026 1.00 97.94 409 ARG A O 1
ATOM 3176 N N . ALA A 1 410 ? -6.577 17.846 11.325 1.00 96.69 410 ALA A N 1
ATOM 3177 C CA . ALA A 1 410 ? -6.890 17.287 10.013 1.00 96.69 410 ALA A CA 1
ATOM 3178 C C . ALA A 1 410 ? -8.320 16.709 9.930 1.00 96.69 410 ALA A C 1
ATOM 3180 O O . ALA A 1 410 ? -8.852 16.602 8.826 1.00 96.69 410 ALA A O 1
ATOM 3181 N N . MET A 1 411 ? -8.953 16.384 11.064 1.00 97.69 411 MET A N 1
ATOM 3182 C CA . MET A 1 411 ? -10.385 16.069 11.167 1.00 97.69 411 MET A CA 1
ATOM 3183 C C . MET A 1 411 ? -11.238 17.344 11.089 1.00 97.69 411 MET A C 1
ATOM 3185 O O . MET A 1 411 ? -12.168 17.385 10.286 1.00 97.69 411 MET A O 1
ATOM 3189 N N . ILE A 1 412 ? -10.863 18.418 11.800 1.00 97.81 412 ILE A N 1
ATOM 3190 C CA . ILE A 1 412 ? -11.512 19.743 11.688 1.00 97.81 412 ILE A CA 1
ATOM 3191 C C . ILE A 1 412 ? -11.498 20.231 10.234 1.00 97.81 412 ILE A C 1
ATOM 3193 O O . ILE A 1 412 ? -12.531 20.606 9.688 1.00 97.81 412 ILE A O 1
ATOM 3197 N N . ALA A 1 413 ? -10.351 20.136 9.551 1.00 96.50 413 ALA A N 1
ATOM 3198 C CA . ALA A 1 413 ? -10.214 20.526 8.143 1.00 96.50 413 ALA A CA 1
ATOM 3199 C C . ALA A 1 413 ? -11.078 19.705 7.156 1.00 96.50 413 ALA A C 1
ATOM 3201 O O . ALA A 1 413 ? -11.163 20.059 5.981 1.00 96.50 413 ALA A O 1
ATOM 3202 N N . LYS A 1 414 ? -11.703 18.609 7.610 1.00 94.50 414 LYS A N 1
ATOM 3203 C CA . LYS A 1 414 ? -12.658 17.786 6.848 1.00 94.50 414 LYS A CA 1
ATOM 3204 C C . LYS A 1 414 ? -14.109 17.935 7.324 1.00 94.50 414 LYS A C 1
ATOM 3206 O O . LYS A 1 414 ? -14.980 17.303 6.735 1.00 94.50 414 LYS A O 1
ATOM 3211 N N . GLY A 1 415 ? -14.364 18.712 8.380 1.00 95.81 415 GLY A N 1
ATOM 3212 C CA . GLY A 1 415 ? -15.671 18.782 9.040 1.00 95.81 415 GLY A CA 1
ATOM 3213 C C . GLY A 1 415 ? -16.035 17.520 9.834 1.00 95.81 415 GLY A C 1
ATOM 3214 O O . GLY A 1 415 ? -17.210 17.199 9.948 1.00 95.81 415 GLY A O 1
ATOM 3215 N N . TRP A 1 416 ? -15.042 16.771 10.332 1.00 96.12 416 TRP A N 1
ATOM 3216 C CA . TRP A 1 416 ? -15.234 15.536 11.120 1.00 96.12 416 TRP A CA 1
ATOM 3217 C C . TRP A 1 416 ? -15.084 15.733 12.636 1.00 96.12 416 TRP A C 1
ATOM 3219 O O . TRP A 1 416 ? -15.177 14.766 13.386 1.00 96.12 416 TRP A O 1
ATOM 3229 N N . LEU A 1 417 ? -14.779 16.958 13.062 1.00 96.75 417 LEU A N 1
ATOM 3230 C CA . LEU A 1 417 ? -14.611 17.389 14.448 1.00 96.75 417 LEU A CA 1
ATOM 3231 C C . LEU A 1 417 ? -14.872 18.901 14.481 1.00 96.75 417 LEU A C 1
ATOM 3233 O O . LEU A 1 417 ? -14.386 19.604 13.586 1.00 96.75 417 LEU A O 1
ATOM 3237 N N . ALA A 1 418 ? -15.616 19.409 15.459 1.00 96.69 418 ALA A N 1
ATOM 3238 C CA . ALA A 1 418 ? -15.792 20.847 15.622 1.00 96.69 418 ALA A CA 1
ATOM 3239 C C . ALA A 1 418 ? -14.496 21.486 16.172 1.00 96.69 418 ALA A C 1
ATOM 3241 O O . ALA A 1 418 ? -13.784 20.855 16.962 1.00 96.69 418 ALA A O 1
ATOM 3242 N N . PRO A 1 419 ? -14.139 22.723 15.775 1.00 95.94 419 PRO A N 1
ATOM 3243 C CA . PRO A 1 419 ? -12.947 23.402 16.291 1.00 95.94 419 PRO A CA 1
ATOM 3244 C C . PRO A 1 419 ? -12.885 23.490 17.821 1.00 95.94 419 PRO A C 1
ATOM 3246 O O . PRO A 1 419 ? -11.796 23.448 18.389 1.00 95.94 419 PRO A O 1
ATOM 3249 N N . GLU A 1 420 ? -14.043 23.594 18.470 1.00 95.44 420 GLU A N 1
ATOM 3250 C CA . GLU A 1 420 ? -14.219 23.756 19.914 1.00 95.44 420 GLU A CA 1
ATOM 3251 C C . GLU A 1 420 ? -14.026 22.441 20.689 1.00 95.44 420 GLU A C 1
ATOM 3253 O O . GLU A 1 420 ? -13.701 22.470 21.875 1.00 95.44 420 GLU A O 1
ATOM 3258 N N . GLU A 1 421 ? -14.193 21.291 20.027 1.00 95.00 421 GLU A N 1
ATOM 3259 C CA . GLU A 1 421 ? -14.042 19.961 20.632 1.00 95.00 421 GLU A CA 1
ATOM 3260 C C . GLU A 1 421 ? -12.573 19.549 20.783 1.00 95.00 421 GLU A C 1
ATOM 3262 O O . GLU A 1 421 ? -12.254 18.721 21.634 1.00 95.00 421 GLU A O 1
ATOM 3267 N N . LEU A 1 422 ? -11.659 20.115 19.983 1.00 96.56 422 LEU A N 1
ATOM 3268 C CA . LEU A 1 422 ? -10.232 19.807 20.065 1.00 96.56 422 LEU A CA 1
ATOM 3269 C C . LEU A 1 422 ? -9.553 20.656 21.156 1.00 96.56 422 LEU A C 1
ATOM 3271 O O . LEU A 1 422 ? -9.298 21.843 20.929 1.00 96.56 422 LEU A O 1
ATOM 3275 N N . PRO A 1 423 ? -9.170 20.081 22.314 1.00 95.00 423 PRO A N 1
ATOM 3276 C CA . PRO A 1 423 ? -8.474 20.843 23.341 1.00 95.00 423 PRO A CA 1
ATOM 3277 C C . PRO A 1 423 ? -7.078 21.281 22.860 1.00 95.00 423 PRO A C 1
ATOM 3279 O O . PRO A 1 423 ? -6.481 20.633 21.989 1.00 95.00 423 PRO A O 1
ATOM 3282 N N . PRO A 1 424 ? -6.496 22.335 23.469 1.00 95.06 424 PRO A N 1
ATOM 3283 C CA . PRO A 1 424 ? -5.125 22.749 23.195 1.00 95.06 424 PRO A CA 1
ATOM 3284 C C . PRO A 1 424 ? -4.152 21.569 23.278 1.00 95.06 424 PRO A C 1
ATOM 3286 O O . PRO A 1 424 ? -4.263 20.733 24.174 1.00 95.06 424 PRO A O 1
ATOM 3289 N N . ARG A 1 425 ? -3.167 21.518 22.371 1.00 93.69 425 ARG A N 1
ATOM 3290 C CA . ARG A 1 425 ? -2.199 20.409 22.237 1.00 93.69 425 ARG A CA 1
ATOM 3291 C C . ARG A 1 425 ? -1.705 19.843 23.570 1.00 93.69 425 ARG A C 1
ATOM 3293 O O . ARG A 1 425 ? -1.679 18.628 23.724 1.00 93.69 425 ARG A O 1
ATOM 3300 N N . ASP A 1 426 ? -1.271 20.699 24.491 1.00 91.50 426 ASP A N 1
ATOM 3301 C CA . ASP A 1 426 ? -0.661 20.272 25.756 1.00 91.50 426 ASP A CA 1
ATOM 3302 C C . ASP A 1 426 ? -1.690 19.902 26.840 1.00 91.50 426 ASP A C 1
ATOM 3304 O O . ASP A 1 426 ? -1.336 19.265 27.829 1.00 91.50 426 ASP A O 1
ATOM 3308 N N . SER A 1 427 ? -2.969 20.213 26.610 1.00 92.31 427 SER A N 1
ATOM 3309 C CA . SER A 1 427 ? -4.120 19.798 27.417 1.00 92.31 427 SER A CA 1
ATOM 3310 C C . SER A 1 427 ? -4.711 18.446 26.992 1.00 92.31 427 SER A C 1
ATOM 3312 O O . SER A 1 427 ? -5.552 17.921 27.716 1.00 92.31 427 SER A O 1
ATOM 3314 N N . ILE A 1 428 ? -4.281 17.859 25.864 1.00 92.62 428 ILE A N 1
ATOM 3315 C CA . ILE A 1 428 ? -4.681 16.500 25.460 1.00 92.62 428 ILE A CA 1
ATOM 3316 C C . ILE A 1 428 ? -4.176 15.492 26.500 1.00 92.62 428 ILE A C 1
ATOM 3318 O O . ILE A 1 428 ? -2.968 15.293 26.651 1.00 92.62 428 ILE A O 1
ATOM 3322 N N . ARG A 1 429 ? -5.106 14.822 27.183 1.00 87.19 429 ARG A N 1
ATOM 3323 C CA . ARG A 1 429 ? -4.835 13.744 28.144 1.00 87.19 429 ARG A CA 1
ATOM 3324 C C . ARG A 1 429 ? -5.402 12.429 27.627 1.00 87.19 429 ARG A C 1
ATOM 3326 O O . ARG A 1 429 ? -6.361 12.428 26.866 1.00 87.19 429 ARG A O 1
ATOM 3333 N N . VAL A 1 430 ? -4.782 11.330 28.044 1.00 92.81 430 VAL A N 1
ATOM 3334 C CA . VAL A 1 430 ? -5.221 9.957 27.772 1.00 92.81 430 VAL A CA 1
ATOM 3335 C C . VAL A 1 430 ? -4.919 9.154 29.023 1.00 92.81 430 VAL A C 1
ATOM 3337 O O . VAL A 1 430 ? -3.753 9.001 29.384 1.00 92.81 430 VAL A O 1
ATOM 3340 N N . GLU A 1 431 ? -5.959 8.674 29.693 1.00 91.25 431 GLU A N 1
ATOM 3341 C CA . GLU A 1 431 ? -5.831 7.846 30.888 1.00 91.25 431 GLU A CA 1
ATOM 3342 C C . GLU A 1 431 ? -5.969 6.375 30.491 1.00 91.25 431 GLU A C 1
ATOM 3344 O O . GLU A 1 431 ? -7.013 5.960 30.000 1.00 91.25 431 GLU A O 1
ATOM 3349 N N . LEU A 1 432 ? -4.928 5.568 30.703 1.00 93.25 432 LEU A N 1
ATOM 3350 C CA . LEU A 1 432 ? -5.042 4.121 30.523 1.00 93.25 432 LEU A CA 1
ATOM 3351 C C . LEU A 1 432 ? -5.827 3.526 31.695 1.00 93.25 432 LEU A C 1
ATOM 3353 O O . LEU A 1 432 ? -5.389 3.618 32.844 1.00 93.25 432 LEU A O 1
ATOM 3357 N N . ARG A 1 433 ? -6.962 2.894 31.395 1.00 92.94 433 ARG A N 1
ATOM 3358 C CA . ARG A 1 433 ? -7.865 2.288 32.390 1.00 92.94 433 ARG A CA 1
ATOM 3359 C C . ARG A 1 433 ? -7.901 0.764 32.304 1.00 92.94 433 ARG A C 1
ATOM 3361 O O . ARG A 1 433 ? -7.951 0.114 33.343 1.00 92.94 433 ARG A O 1
ATOM 3368 N N . GLY A 1 434 ? -7.782 0.212 31.095 1.00 92.25 434 GLY A N 1
ATOM 3369 C CA . GLY A 1 434 ? -7.714 -1.230 30.864 1.00 92.25 434 GLY A CA 1
ATOM 3370 C C . GLY A 1 434 ? -6.349 -1.847 31.197 1.00 92.25 434 GLY A C 1
ATOM 3371 O O . GLY A 1 434 ? -5.452 -1.207 31.758 1.00 92.25 434 GLY A O 1
ATOM 3372 N N . ALA A 1 435 ? -6.162 -3.107 30.796 1.00 93.62 435 ALA A N 1
ATOM 3373 C CA . ALA A 1 435 ? -4.948 -3.896 31.041 1.00 93.62 435 ALA A CA 1
ATOM 3374 C C . ALA A 1 435 ? -3.636 -3.215 30.585 1.00 93.62 435 ALA A C 1
ATOM 3376 O O . ALA A 1 435 ? -2.576 -3.466 31.166 1.00 93.62 435 ALA A O 1
ATOM 3377 N N . ALA A 1 436 ? -3.691 -2.303 29.607 1.00 92.31 436 ALA A N 1
ATOM 3378 C CA . ALA A 1 436 ? -2.568 -1.459 29.197 1.00 92.31 436 ALA A CA 1
ATOM 3379 C C . ALA A 1 436 ? -1.926 -0.675 30.361 1.00 92.31 436 ALA A C 1
ATOM 3381 O O . ALA A 1 436 ? -0.714 -0.448 30.354 1.00 92.31 436 ALA A O 1
ATOM 3382 N N . ARG A 1 437 ? -2.702 -0.281 31.381 1.00 90.88 437 ARG A N 1
ATOM 3383 C CA . ARG A 1 437 ? -2.206 0.492 32.531 1.00 90.88 437 ARG A CA 1
ATOM 3384 C C . ARG A 1 437 ? -1.097 -0.246 33.282 1.00 90.88 437 ARG A C 1
ATOM 3386 O O . ARG A 1 437 ? -0.026 0.320 33.490 1.00 90.88 437 ARG A O 1
ATOM 3393 N N . ALA A 1 438 ? -1.320 -1.521 33.606 1.00 88.12 438 ALA A N 1
ATOM 3394 C CA . ALA A 1 438 ? -0.359 -2.369 34.319 1.00 88.12 438 ALA A CA 1
ATOM 3395 C C . ALA A 1 438 ? 0.938 -2.610 33.522 1.00 88.12 438 ALA A C 1
ATOM 3397 O O . ALA A 1 438 ? 1.978 -2.931 34.092 1.00 88.12 438 ALA A O 1
ATOM 3398 N N . VAL A 1 439 ? 0.888 -2.435 32.198 1.00 86.19 439 VAL A N 1
ATOM 3399 C CA . VAL A 1 439 ? 2.043 -2.575 31.305 1.00 86.19 439 VAL A CA 1
ATOM 3400 C C . VAL A 1 439 ? 2.948 -1.338 31.349 1.00 86.19 439 VAL A C 1
ATOM 3402 O O . VAL A 1 439 ? 4.154 -1.477 31.144 1.00 86.19 439 VAL A O 1
ATOM 3405 N N . ILE A 1 440 ? 2.405 -0.145 31.618 1.00 84.00 440 ILE A N 1
ATOM 3406 C CA . ILE A 1 440 ? 3.177 1.104 31.754 1.00 84.00 440 ILE A CA 1
ATOM 3407 C C . ILE A 1 440 ? 3.607 1.343 33.201 1.00 84.00 440 ILE A C 1
ATOM 3409 O O . ILE A 1 440 ? 4.792 1.558 33.447 1.00 84.00 440 ILE A O 1
ATOM 3413 N N . SER A 1 441 ? 2.661 1.236 34.131 1.00 76.31 441 SER A N 1
ATOM 3414 C CA . SER A 1 441 ? 2.861 1.451 35.562 1.00 76.31 441 SER A CA 1
ATOM 3415 C C . SER A 1 441 ? 2.450 0.174 36.302 1.00 76.31 441 SER A C 1
ATOM 3417 O O . SER A 1 441 ? 1.280 0.044 36.677 1.00 76.31 441 SER A O 1
ATOM 3419 N N . PRO A 1 442 ? 3.361 -0.807 36.467 1.00 65.12 442 PRO A N 1
ATOM 3420 C CA . PRO A 1 442 ? 3.053 -2.017 37.219 1.00 65.12 442 PRO A CA 1
ATOM 3421 C C . PRO A 1 442 ? 2.704 -1.655 38.673 1.00 65.12 442 PRO A C 1
ATOM 3423 O O . PRO A 1 442 ? 3.292 -0.716 39.222 1.00 65.12 442 PRO A O 1
ATOM 3426 N N . PRO A 1 443 ? 1.753 -2.364 39.311 1.00 59.88 443 PRO A N 1
ATOM 3427 C CA . PRO A 1 443 ? 1.430 -2.127 40.713 1.00 59.88 443 PRO A CA 1
ATOM 3428 C C . PRO A 1 443 ? 2.671 -2.351 41.596 1.00 59.88 443 PRO A C 1
ATOM 3430 O O . PRO A 1 443 ? 3.500 -3.205 41.268 1.00 59.88 443 PRO A O 1
ATOM 3433 N N . PRO A 1 444 ? 2.820 -1.604 42.707 1.00 58.69 444 PRO A N 1
ATOM 3434 C CA . PRO A 1 444 ? 3.947 -1.781 43.615 1.00 58.69 444 PRO A CA 1
ATOM 3435 C C . PRO A 1 444 ? 3.972 -3.211 44.162 1.00 58.69 444 PRO A C 1
ATOM 3437 O O . PRO A 1 444 ? 2.939 -3.753 44.556 1.00 58.69 444 PRO A O 1
ATOM 3440 N N . ASP A 1 445 ? 5.160 -3.814 44.185 1.00 53.41 445 ASP A N 1
ATOM 3441 C CA . ASP A 1 445 ? 5.349 -5.197 44.614 1.00 53.41 445 ASP A CA 1
ATOM 3442 C C . ASP A 1 445 ? 5.071 -5.348 46.119 1.00 53.41 445 ASP A C 1
ATOM 3444 O O . ASP A 1 445 ? 5.896 -5.017 46.978 1.00 53.41 445 ASP A O 1
ATOM 3448 N N . LEU A 1 446 ? 3.884 -5.869 46.437 1.00 55.06 446 LEU A N 1
ATOM 3449 C CA . LEU A 1 446 ? 3.436 -6.106 47.808 1.00 55.06 446 LEU A CA 1
ATOM 3450 C C . LEU A 1 446 ? 4.298 -7.144 48.548 1.00 55.06 446 LEU A C 1
ATOM 3452 O O . LEU A 1 446 ? 4.216 -7.216 49.772 1.00 55.06 446 LEU A O 1
ATOM 3456 N N . THR A 1 447 ? 5.158 -7.906 47.860 1.00 53.12 447 THR A N 1
ATOM 3457 C CA . THR A 1 447 ? 6.062 -8.864 48.517 1.00 53.12 447 THR A CA 1
ATOM 3458 C C . THR A 1 447 ? 7.255 -8.208 49.223 1.00 53.12 447 THR A C 1
ATOM 3460 O O . THR A 1 447 ? 7.908 -8.870 50.030 1.00 53.12 447 THR A O 1
ATOM 3463 N N . GLN A 1 448 ? 7.517 -6.908 49.009 1.00 48.34 448 GLN A N 1
ATOM 3464 C CA . GLN A 1 448 ? 8.595 -6.181 49.704 1.00 48.34 448 GLN A CA 1
ATOM 3465 C C . GLN A 1 448 ? 8.137 -5.325 50.899 1.00 48.34 448 GLN A C 1
ATOM 3467 O O . GLN A 1 448 ? 8.973 -4.861 51.678 1.00 48.34 448 GLN A O 1
ATOM 3472 N N . VAL A 1 449 ? 6.829 -5.153 51.125 1.00 45.34 449 VAL A N 1
ATOM 3473 C CA . VAL A 1 449 ? 6.305 -4.408 52.287 1.00 45.34 449 VAL A CA 1
ATOM 3474 C C . VAL A 1 449 ? 6.108 -5.361 53.473 1.00 45.34 449 VAL A C 1
ATOM 3476 O O . VAL A 1 449 ? 4.988 -5.709 53.835 1.00 45.34 449 VAL A O 1
ATOM 3479 N N . GLY A 1 450 ? 7.219 -5.829 54.061 1.00 48.56 450 GLY A N 1
ATOM 3480 C CA . GLY A 1 450 ? 7.170 -6.921 55.047 1.00 48.56 450 GLY A CA 1
ATOM 3481 C C . GLY A 1 450 ? 8.285 -7.017 56.095 1.00 48.56 450 GLY A C 1
ATOM 3482 O O . GLY A 1 450 ? 8.258 -7.956 56.885 1.00 48.56 450 GLY A O 1
ATOM 3483 N N . VAL A 1 451 ? 9.254 -6.090 56.163 1.00 42.16 451 VAL A N 1
ATOM 3484 C CA . VAL A 1 451 ? 10.280 -6.092 57.234 1.00 42.16 451 VAL A CA 1
ATOM 3485 C C . VAL A 1 451 ? 10.551 -4.678 57.757 1.00 42.16 451 VAL A C 1
ATOM 3487 O O . VAL A 1 451 ? 11.550 -4.045 57.427 1.00 42.16 451 VAL A O 1
ATOM 3490 N N . GLY A 1 452 ? 9.661 -4.184 58.619 1.00 35.28 452 GLY A N 1
ATOM 3491 C CA . GLY A 1 452 ? 9.819 -2.895 59.292 1.00 35.28 452 GLY A CA 1
ATOM 3492 C C . GLY A 1 452 ? 9.211 -2.899 60.692 1.00 35.28 452 GLY A C 1
ATOM 3493 O O . GLY A 1 452 ? 8.034 -2.601 60.842 1.00 35.28 452 GLY A O 1
ATOM 3494 N N . GLY A 1 453 ? 10.017 -3.199 61.719 1.00 39.75 453 GLY A N 1
ATOM 3495 C CA . GLY A 1 453 ? 9.644 -2.911 63.115 1.00 39.75 453 GLY A CA 1
ATOM 3496 C C . GLY A 1 453 ? 9.419 -4.092 64.068 1.00 39.75 453 GLY A C 1
ATOM 3497 O O . GLY A 1 453 ? 8.476 -4.057 64.848 1.00 39.75 453 GLY A O 1
ATOM 3498 N N . ALA A 1 454 ? 10.317 -5.084 64.112 1.00 32.09 454 ALA A N 1
ATOM 3499 C CA . ALA A 1 454 ? 10.420 -5.993 65.263 1.00 32.09 454 ALA A CA 1
ATOM 3500 C C . ALA A 1 454 ? 11.647 -5.629 66.119 1.00 32.09 454 ALA A C 1
ATOM 3502 O O . ALA A 1 454 ? 12.781 -6.018 65.828 1.00 32.09 454 ALA A O 1
ATOM 3503 N N . ARG A 1 455 ? 11.425 -4.840 67.179 1.00 31.84 455 ARG A N 1
ATOM 3504 C CA . ARG A 1 455 ? 12.457 -4.448 68.155 1.00 31.84 455 ARG A CA 1
ATOM 3505 C C . ARG A 1 455 ? 12.951 -5.711 68.878 1.00 31.84 455 ARG A C 1
ATOM 3507 O O . ARG A 1 455 ? 12.177 -6.343 69.590 1.00 31.84 455 ARG A O 1
ATOM 3514 N N . ARG A 1 456 ? 14.226 -6.089 68.712 1.00 30.27 456 ARG A N 1
ATOM 3515 C CA . ARG A 1 456 ? 14.812 -7.228 69.444 1.00 30.27 456 ARG A CA 1
ATOM 3516 C C . ARG A 1 456 ? 14.877 -6.912 70.941 1.00 30.27 456 ARG A C 1
ATOM 3518 O O . ARG A 1 456 ? 15.748 -6.160 71.370 1.00 30.27 456 ARG A O 1
ATOM 3525 N N . LEU A 1 457 ? 13.990 -7.520 71.722 1.00 33.00 457 LEU A N 1
ATOM 3526 C CA . LEU A 1 457 ? 14.171 -7.722 73.160 1.00 33.00 457 LEU A CA 1
ATOM 3527 C C . LEU A 1 457 ? 14.707 -9.140 73.402 1.00 33.00 457 LEU A C 1
ATOM 3529 O O . LEU A 1 457 ? 14.386 -10.069 72.662 1.00 33.00 457 LEU A O 1
ATOM 3533 N N . GLY A 1 458 ? 15.596 -9.267 74.390 1.00 28.77 458 GLY A N 1
ATOM 3534 C CA . GLY A 1 458 ? 16.325 -10.500 74.695 1.00 28.77 458 GLY A CA 1
ATOM 3535 C C . GLY A 1 458 ? 15.468 -11.612 75.323 1.00 28.77 458 GLY A C 1
ATOM 3536 O O . GLY A 1 458 ? 14.311 -11.386 75.674 1.00 28.77 458 GLY A O 1
ATOM 3537 N N . PRO A 1 459 ? 16.026 -12.828 75.457 1.00 40.34 459 PRO A N 1
ATOM 3538 C CA . PRO A 1 459 ? 15.242 -14.051 75.608 1.00 40.34 459 PRO A CA 1
ATOM 3539 C C . PRO A 1 459 ? 14.881 -14.389 77.061 1.00 40.34 459 PRO A C 1
ATOM 3541 O O . PRO A 1 459 ? 15.712 -14.263 77.961 1.00 40.34 459 PRO A O 1
ATOM 3544 N N . ARG A 1 460 ? 13.691 -14.971 77.269 1.00 27.59 460 ARG A N 1
ATOM 3545 C CA . ARG A 1 460 ? 13.406 -15.867 78.404 1.00 27.59 460 ARG A CA 1
ATOM 3546 C C . ARG A 1 460 ? 12.573 -17.078 77.971 1.00 27.59 460 ARG A C 1
ATOM 3548 O O . ARG A 1 460 ? 11.787 -17.004 77.036 1.00 27.59 460 ARG A O 1
ATOM 3555 N N . ALA A 1 461 ? 12.847 -18.195 78.638 1.00 29.69 461 ALA A N 1
ATOM 3556 C CA . ALA A 1 461 ? 12.423 -19.553 78.306 1.00 29.69 461 ALA A CA 1
ATOM 3557 C C . ALA A 1 461 ? 10.969 -19.893 78.688 1.00 29.69 461 ALA A C 1
ATOM 3559 O O . ALA A 1 461 ? 10.407 -19.259 79.577 1.00 29.69 461 ALA A O 1
ATOM 3560 N N . GLY A 1 462 ? 10.447 -20.996 78.131 1.00 27.08 462 GLY A N 1
ATOM 3561 C CA . GLY A 1 462 ? 9.411 -21.813 78.784 1.00 27.08 462 GLY A CA 1
ATOM 3562 C C . GLY A 1 462 ? 8.366 -22.449 77.857 1.00 27.08 462 GLY A C 1
ATOM 3563 O O . GLY A 1 462 ? 7.676 -21.723 77.159 1.00 27.08 462 GLY A O 1
ATOM 3564 N N . ALA A 1 463 ? 8.215 -23.780 77.962 1.00 28.78 463 ALA A N 1
ATOM 3565 C CA . ALA A 1 463 ? 7.152 -24.655 77.416 1.00 28.78 463 ALA A CA 1
ATOM 3566 C C . ALA A 1 463 ? 7.004 -24.706 75.867 1.00 28.78 463 ALA A C 1
ATOM 3568 O O . ALA A 1 463 ? 6.918 -23.679 75.213 1.00 28.78 463 ALA A O 1
ATOM 3569 N N . ALA A 1 464 ? 7.073 -25.834 75.148 1.00 25.27 464 ALA A N 1
ATOM 3570 C CA . ALA A 1 464 ? 6.582 -27.215 75.312 1.00 25.27 464 ALA A CA 1
ATOM 3571 C C . ALA A 1 464 ? 5.173 -27.469 74.724 1.00 25.27 464 ALA A C 1
ATOM 3573 O O . ALA A 1 464 ? 4.220 -26.784 75.080 1.00 25.27 464 ALA A O 1
ATOM 3574 N N . ALA A 1 465 ? 5.101 -28.551 73.920 1.00 26.03 465 ALA A N 1
ATOM 3575 C CA . ALA A 1 465 ? 3.929 -29.237 73.339 1.00 26.03 465 ALA A CA 1
ATOM 3576 C C . ALA A 1 465 ? 3.183 -28.527 72.165 1.00 26.03 465 ALA A C 1
ATOM 3578 O O . ALA A 1 465 ? 3.065 -27.310 72.158 1.00 26.03 465 ALA A O 1
ATOM 3579 N N . THR A 1 466 ? 2.652 -29.216 71.132 1.00 24.22 466 THR A N 1
ATOM 3580 C CA . THR A 1 466 ? 2.824 -30.633 70.712 1.00 24.22 466 THR A CA 1
ATOM 3581 C C . THR A 1 466 ? 2.459 -30.880 69.224 1.00 24.22 466 THR A C 1
ATOM 3583 O O . THR A 1 466 ? 1.811 -30.063 68.580 1.00 24.22 466 THR A O 1
ATOM 3586 N N . THR A 1 467 ? 2.919 -32.027 68.709 1.00 25.02 467 THR A N 1
ATOM 3587 C CA . THR A 1 467 ? 2.596 -32.805 67.482 1.00 25.02 467 THR A CA 1
ATOM 3588 C C . THR A 1 467 ? 1.132 -32.706 66.968 1.00 25.02 467 THR A C 1
ATOM 3590 O O . THR A 1 467 ? 0.209 -32.633 67.768 1.00 25.02 467 THR A O 1
ATOM 3593 N N . LEU A 1 468 ? 0.830 -32.754 65.656 1.00 25.91 468 LEU A N 1
ATOM 3594 C CA . LEU A 1 468 ? 0.893 -33.960 64.799 1.00 25.91 468 LEU A CA 1
ATOM 3595 C C . LEU A 1 468 ? 0.969 -33.660 63.282 1.00 25.91 468 LEU A C 1
ATOM 3597 O O . LEU A 1 468 ? 0.321 -32.749 62.778 1.00 25.91 468 LEU A O 1
ATOM 3601 N N . VAL A 1 469 ? 1.706 -34.510 62.555 1.00 27.70 469 VAL A N 1
ATOM 3602 C CA . VAL A 1 469 ? 1.820 -34.560 61.083 1.00 27.70 469 VAL A CA 1
ATOM 3603 C C . VAL A 1 469 ? 1.368 -35.947 60.604 1.00 27.70 469 VAL A C 1
ATOM 3605 O O . VAL A 1 469 ? 1.818 -36.932 61.192 1.00 27.70 469 VAL A O 1
ATOM 3608 N N . PRO A 1 470 ? 0.572 -36.078 59.525 1.00 26.48 470 PRO A N 1
ATOM 3609 C CA . PRO A 1 470 ? 0.452 -37.329 58.781 1.00 26.48 470 PRO A CA 1
ATOM 3610 C C . PRO A 1 470 ? 1.621 -37.468 57.794 1.00 26.48 470 PRO A C 1
ATOM 3612 O O . PRO A 1 470 ? 1.848 -36.601 56.949 1.00 26.48 470 PRO A O 1
ATOM 3615 N N . LEU A 1 471 ? 2.366 -38.569 57.893 1.00 25.73 471 LEU A N 1
ATOM 3616 C CA . LEU A 1 471 ? 3.426 -38.934 56.950 1.00 25.73 471 LEU A CA 1
ATOM 3617 C C . LEU A 1 471 ? 2.836 -39.558 55.675 1.00 25.73 471 LEU A C 1
ATOM 3619 O O . LEU A 1 471 ? 2.023 -40.474 55.747 1.00 25.73 471 LEU A O 1
ATOM 3623 N N . GLY A 1 472 ? 3.316 -39.111 54.515 1.00 25.80 472 GLY A N 1
ATOM 3624 C CA . GLY A 1 472 ? 3.015 -39.687 53.201 1.00 25.80 472 GLY A CA 1
ATOM 3625 C C . GLY A 1 472 ? 4.014 -39.160 52.174 1.00 25.80 472 GLY A C 1
ATOM 3626 O O . GLY A 1 472 ? 3.837 -38.074 51.632 1.00 25.80 472 GLY A O 1
ATOM 3627 N N . ALA A 1 473 ? 5.125 -39.872 51.987 1.00 25.95 473 ALA A N 1
ATOM 3628 C CA . ALA A 1 473 ? 6.308 -39.342 51.313 1.00 25.95 473 ALA A CA 1
ATOM 3629 C C . ALA A 1 473 ? 6.432 -39.781 49.846 1.00 25.95 473 ALA A C 1
ATOM 3631 O O . ALA A 1 473 ? 6.335 -40.969 49.563 1.00 25.95 473 ALA A O 1
ATOM 3632 N N . SER A 1 474 ? 6.823 -38.844 48.970 1.00 25.84 474 SER A N 1
ATOM 3633 C CA . SER A 1 474 ? 7.992 -39.028 48.086 1.00 25.84 474 SER A CA 1
ATOM 3634 C C . SER A 1 474 ? 8.379 -37.735 47.344 1.00 25.84 474 SER A C 1
ATOM 3636 O O . SER A 1 474 ? 7.714 -37.297 46.411 1.00 25.84 474 SER A O 1
ATOM 3638 N N . THR A 1 475 ? 9.507 -37.157 47.753 1.00 25.97 475 THR A N 1
ATOM 3639 C CA . THR A 1 475 ? 10.407 -36.240 47.010 1.00 25.97 475 THR A CA 1
ATOM 3640 C C . THR A 1 475 ? 11.818 -36.879 47.084 1.00 25.97 475 THR A C 1
ATOM 3642 O O . THR A 1 475 ? 11.948 -37.811 47.885 1.00 25.97 475 THR A O 1
ATOM 3645 N N . PRO A 1 476 ? 12.875 -36.498 46.316 1.00 37.25 476 PRO A N 1
ATOM 3646 C CA . PRO A 1 476 ? 13.206 -35.177 45.740 1.00 37.25 476 PRO A CA 1
ATOM 3647 C C . PRO A 1 476 ? 13.587 -35.235 44.224 1.00 37.25 476 PRO A C 1
ATOM 3649 O O . PRO A 1 476 ? 13.573 -36.299 43.624 1.00 37.25 476 PRO A O 1
ATOM 3652 N N . SER A 1 477 ? 13.842 -34.145 43.484 1.00 24.84 477 SER A N 1
ATOM 3653 C CA . SER A 1 477 ? 14.938 -33.180 43.674 1.00 24.84 477 SER A CA 1
ATOM 3654 C C . SER A 1 477 ? 14.712 -31.830 42.978 1.00 24.84 477 SER A C 1
ATOM 3656 O O . SER A 1 477 ? 14.025 -31.731 41.965 1.00 24.84 477 SER A O 1
ATOM 3658 N N . ARG A 1 478 ? 15.317 -30.781 43.549 1.00 26.23 478 ARG A N 1
ATOM 3659 C CA . ARG A 1 478 ? 15.269 -29.385 43.089 1.00 26.23 478 ARG A CA 1
ATOM 3660 C C . ARG A 1 478 ? 16.271 -29.131 41.956 1.00 26.23 478 ARG A C 1
ATOM 3662 O O . ARG A 1 478 ? 17.371 -29.671 41.982 1.00 26.23 478 ARG A O 1
ATOM 3669 N N . ASN A 1 479 ? 15.952 -28.179 41.078 1.00 25.39 479 ASN A N 1
ATOM 3670 C CA . ASN A 1 479 ? 16.655 -26.885 41.037 1.00 25.39 479 ASN A CA 1
ATOM 3671 C C . ASN A 1 479 ? 15.947 -25.916 40.078 1.00 25.39 479 ASN A C 1
ATOM 3673 O O . ASN A 1 479 ? 15.870 -26.164 38.879 1.00 25.39 479 ASN A O 1
ATOM 3677 N N . GLY A 1 480 ? 15.448 -24.801 40.614 1.00 20.89 480 GLY A N 1
ATOM 3678 C CA . GLY A 1 480 ? 15.014 -23.653 39.818 1.00 20.89 480 GLY A CA 1
ATOM 3679 C C . GLY A 1 480 ? 16.142 -22.629 39.708 1.00 20.89 480 GLY A C 1
ATOM 3680 O O . GLY A 1 480 ? 16.900 -22.453 40.661 1.00 20.89 480 GLY A O 1
ATOM 3681 N N . ILE A 1 481 ? 16.238 -21.945 38.568 1.00 24.31 481 ILE A N 1
ATOM 3682 C CA . ILE A 1 481 ? 17.097 -20.768 38.371 1.00 24.31 481 ILE A CA 1
ATOM 3683 C C . ILE A 1 481 ? 16.266 -19.690 37.667 1.00 24.31 481 ILE A C 1
ATOM 3685 O O . ILE A 1 481 ? 15.457 -19.990 36.790 1.00 24.31 481 ILE A O 1
ATOM 3689 N N . SER A 1 482 ? 16.435 -18.446 38.108 1.00 21.61 482 SER A N 1
ATOM 3690 C CA . SER A 1 482 ? 15.656 -17.280 37.697 1.00 21.61 482 SER A CA 1
ATOM 3691 C C . SER A 1 482 ? 16.084 -16.685 36.352 1.00 21.61 482 SER A C 1
ATOM 3693 O O . SER A 1 482 ? 17.217 -16.838 35.895 1.00 21.61 482 SER A O 1
ATOM 3695 N N . LEU A 1 483 ? 15.169 -15.916 35.761 1.00 24.73 483 LEU A N 1
ATOM 3696 C CA . LEU A 1 483 ? 15.479 -14.912 34.748 1.00 24.73 483 LEU A CA 1
ATOM 3697 C C . LEU A 1 483 ? 16.158 -13.704 35.409 1.00 24.73 483 LEU A C 1
ATOM 3699 O O . LEU A 1 483 ? 15.630 -13.185 36.384 1.00 24.73 483 LEU A O 1
ATOM 3703 N N . GLU A 1 484 ? 17.298 -13.267 34.873 1.00 23.62 484 GLU A N 1
ATOM 3704 C CA . GLU A 1 484 ? 17.591 -11.890 34.424 1.00 23.62 484 GLU A CA 1
ATOM 3705 C C . GLU A 1 484 ? 19.090 -11.736 34.112 1.00 23.62 484 GLU A C 1
ATOM 3707 O O . GLU A 1 484 ? 19.946 -12.374 34.721 1.00 23.62 484 GLU A O 1
ATOM 3712 N N . GLY A 1 485 ? 19.427 -10.912 33.114 1.00 24.67 485 GLY A N 1
ATOM 3713 C CA . GLY A 1 485 ? 20.793 -10.850 32.585 1.00 24.67 485 GLY A CA 1
ATOM 3714 C C . GLY A 1 485 ? 21.035 -9.680 31.641 1.00 24.67 485 GLY A C 1
ATOM 3715 O O . GLY A 1 485 ? 21.264 -9.874 30.447 1.00 24.67 485 GLY A O 1
ATOM 3716 N N . ASN A 1 486 ? 20.999 -8.460 32.183 1.00 24.38 486 ASN A N 1
ATOM 3717 C CA . ASN A 1 486 ? 21.424 -7.242 31.489 1.00 24.38 486 ASN A CA 1
ATOM 3718 C C . ASN A 1 486 ? 22.789 -7.420 30.798 1.00 24.38 486 ASN A C 1
ATOM 3720 O O . ASN A 1 486 ? 23.776 -7.772 31.443 1.00 24.38 486 ASN A O 1
ATOM 3724 N N . ARG A 1 487 ? 22.888 -7.057 29.512 1.00 23.48 487 ARG A N 1
ATOM 3725 C CA . ARG A 1 487 ? 24.177 -6.770 28.860 1.00 23.48 487 ARG A CA 1
ATOM 3726 C C . ARG A 1 487 ? 24.311 -5.281 28.574 1.00 23.48 487 ARG A C 1
ATOM 3728 O O . ARG A 1 487 ? 24.032 -4.807 27.475 1.00 23.48 487 ARG A O 1
ATOM 3735 N N . ALA A 1 488 ? 24.784 -4.560 29.587 1.00 23.33 488 ALA A N 1
ATOM 3736 C CA . ALA A 1 488 ? 25.382 -3.247 29.401 1.00 23.33 488 ALA A CA 1
ATOM 3737 C C . ALA A 1 488 ? 26.697 -3.367 28.603 1.00 23.33 488 ALA A C 1
ATOM 3739 O O . ALA A 1 488 ? 27.427 -4.354 28.715 1.00 23.33 488 ALA A O 1
ATOM 3740 N N . PHE A 1 489 ? 27.007 -2.350 27.800 1.00 20.67 489 PHE A N 1
ATOM 3741 C CA . PHE A 1 489 ? 28.272 -2.257 27.070 1.00 20.67 489 PHE A CA 1
ATOM 3742 C C . PHE A 1 489 ? 29.425 -1.911 28.024 1.00 20.67 489 PHE A C 1
ATOM 3744 O O . PHE A 1 489 ? 29.483 -0.792 28.530 1.00 20.67 489 PHE A O 1
ATOM 3751 N N . CYS A 1 490 ? 30.398 -2.813 28.184 1.00 21.42 490 CYS A N 1
ATOM 3752 C CA . CYS A 1 490 ? 31.690 -2.487 28.796 1.00 21.42 490 CYS A CA 1
ATOM 3753 C C . CYS A 1 490 ? 32.763 -2.269 27.722 1.00 21.42 490 CYS A C 1
ATOM 3755 O O . CYS A 1 490 ? 33.155 -3.181 26.993 1.00 21.42 490 CYS A O 1
ATOM 3757 N N . ARG A 1 491 ? 33.235 -1.024 27.644 1.00 19.48 491 ARG A N 1
ATOM 3758 C CA . ARG A 1 491 ? 34.294 -0.544 26.753 1.00 19.48 491 ARG A CA 1
ATOM 3759 C C . ARG A 1 491 ? 35.659 -0.909 27.345 1.00 19.48 491 ARG A C 1
ATOM 3761 O O . ARG A 1 491 ? 36.023 -0.358 28.376 1.00 19.48 491 ARG A O 1
ATOM 3768 N N . TRP A 1 492 ? 36.421 -1.782 26.690 1.00 21.42 492 TRP A N 1
ATOM 3769 C CA . TRP A 1 492 ? 37.799 -2.088 27.095 1.00 21.42 492 TRP A CA 1
ATOM 3770 C C . TRP A 1 492 ? 38.807 -1.304 26.251 1.00 21.42 492 TRP A C 1
ATOM 3772 O O . TRP A 1 492 ? 38.968 -1.548 25.058 1.00 21.42 492 TRP A O 1
ATOM 3782 N N . THR A 1 493 ? 39.500 -0.367 26.893 1.00 20.53 493 THR A N 1
ATOM 3783 C CA . THR A 1 493 ? 40.758 0.219 26.415 1.00 20.53 493 THR A CA 1
ATOM 3784 C C . THR A 1 493 ? 41.922 -0.542 27.036 1.00 20.53 493 THR A C 1
ATOM 3786 O O . THR A 1 493 ? 41.995 -0.633 28.258 1.00 20.53 493 THR A O 1
ATOM 3789 N N . LEU A 1 494 ? 42.843 -1.049 26.213 1.00 23.62 494 LEU A N 1
ATOM 3790 C CA . LEU A 1 494 ? 44.093 -1.665 26.665 1.00 23.62 494 LEU A CA 1
ATOM 3791 C C . LEU A 1 494 ? 45.290 -0.959 26.020 1.00 23.62 494 LEU A C 1
ATOM 3793 O O . LEU A 1 494 ? 45.443 -0.937 24.801 1.00 23.62 494 LEU A O 1
ATOM 3797 N N . THR A 1 495 ? 46.126 -0.376 26.874 1.00 24.66 495 THR A N 1
ATOM 3798 C CA . THR A 1 495 ? 47.365 0.347 26.560 1.00 24.66 495 THR A CA 1
ATOM 3799 C C . THR A 1 495 ? 48.558 -0.402 27.148 1.00 24.66 495 THR A C 1
ATOM 3801 O O . THR A 1 495 ? 48.566 -0.564 28.361 1.00 24.66 495 THR A O 1
ATOM 3804 N N . GLY A 1 496 ? 49.571 -0.756 26.338 1.00 22.64 496 GLY A N 1
ATOM 3805 C CA . GLY A 1 496 ? 50.909 -1.224 26.781 1.00 22.64 496 GLY A CA 1
ATOM 3806 C C . GLY A 1 496 ? 50.947 -2.496 27.660 1.00 22.64 496 GLY A C 1
ATOM 3807 O O . GLY A 1 496 ? 49.994 -2.834 28.338 1.00 22.64 496 GLY A O 1
ATOM 3808 N N . THR A 1 497 ? 52.006 -3.299 27.715 1.00 25.16 497 THR A N 1
ATOM 3809 C CA . THR A 1 497 ? 53.341 -3.265 27.092 1.00 25.16 497 THR A CA 1
ATOM 3810 C C . THR A 1 497 ? 53.896 -4.706 27.079 1.00 25.16 497 THR A C 1
ATOM 3812 O O . THR A 1 497 ? 53.279 -5.629 27.605 1.00 25.16 497 THR A O 1
ATOM 3815 N N . SER A 1 498 ? 55.037 -4.939 26.429 1.00 22.62 498 SER A N 1
ATOM 3816 C CA . SER A 1 498 ? 55.578 -6.274 26.124 1.00 22.62 498 SER A CA 1
ATOM 3817 C C . SER A 1 498 ? 56.280 -7.009 27.282 1.00 22.62 498 SER A C 1
ATOM 3819 O O . SER A 1 498 ? 56.941 -6.377 28.105 1.00 22.62 498 SER A O 1
ATOM 3821 N N . ARG A 1 499 ? 56.267 -8.359 27.241 1.00 23.36 499 ARG A N 1
ATOM 3822 C CA . ARG A 1 499 ? 57.450 -9.253 27.383 1.00 23.36 499 ARG A CA 1
ATOM 3823 C C . ARG A 1 499 ? 57.128 -10.722 27.012 1.00 23.36 499 ARG A C 1
ATOM 3825 O O . ARG A 1 499 ? 55.969 -11.096 26.893 1.00 23.36 499 ARG A O 1
ATOM 3832 N N . SER A 1 500 ? 58.178 -11.492 26.715 1.00 20.47 500 SER A N 1
ATOM 3833 C CA . SER A 1 500 ? 58.216 -12.859 26.137 1.00 20.47 500 SER A CA 1
ATOM 3834 C C . SER A 1 500 ? 58.160 -13.975 27.222 1.00 20.47 500 SER A C 1
ATOM 3836 O O . SER A 1 500 ? 58.074 -13.628 28.392 1.00 20.47 500 SER A O 1
ATOM 3838 N N . CYS A 1 501 ? 58.203 -15.307 26.989 1.00 20.30 501 CYS A N 1
ATOM 3839 C CA . CYS A 1 501 ? 58.638 -16.146 25.847 1.00 20.30 501 CYS A CA 1
ATOM 3840 C C . CYS A 1 501 ? 58.222 -17.645 26.031 1.00 20.30 501 CYS A C 1
ATOM 3842 O O . CYS A 1 501 ? 58.320 -18.096 27.162 1.00 20.30 501 CYS A O 1
ATOM 3844 N N . ARG A 1 502 ? 57.938 -18.407 24.940 1.00 20.98 502 ARG A N 1
ATOM 3845 C CA . ARG A 1 502 ? 58.084 -19.901 24.731 1.00 20.98 502 ARG A CA 1
ATOM 3846 C C . ARG A 1 502 ? 57.439 -20.915 25.728 1.00 20.98 502 ARG A C 1
ATOM 3848 O O . ARG A 1 502 ? 57.234 -20.596 26.882 1.00 20.98 502 ARG A O 1
ATOM 3855 N N . SER A 1 503 ? 57.168 -22.196 25.413 1.00 20.84 503 SER A N 1
ATOM 3856 C CA . SER A 1 503 ? 56.911 -22.978 24.168 1.00 20.84 503 SER A CA 1
ATOM 3857 C C . SER A 1 503 ? 56.569 -24.444 24.537 1.00 20.84 503 SER A C 1
ATOM 3859 O O . SER A 1 503 ? 57.185 -24.922 25.480 1.00 20.84 503 SER A O 1
ATOM 3861 N N . LEU A 1 504 ? 55.691 -25.140 23.785 1.00 23.45 504 LEU A N 1
ATOM 3862 C CA . LEU A 1 504 ? 55.567 -26.619 23.578 1.00 23.45 504 LEU A CA 1
ATOM 3863 C C . LEU A 1 504 ? 54.209 -26.877 22.865 1.00 23.45 504 LEU A C 1
ATOM 3865 O O . LEU A 1 504 ? 53.159 -26.612 23.435 1.00 23.45 504 LEU A O 1
ATOM 3869 N N . GLU A 1 505 ? 54.153 -27.010 21.536 1.00 23.39 505 GLU A N 1
ATOM 3870 C CA . GLU A 1 505 ? 54.294 -28.244 20.723 1.00 23.39 505 GLU A CA 1
ATOM 3871 C C . GLU A 1 505 ? 53.020 -29.104 20.553 1.00 23.39 505 GLU A C 1
ATOM 3873 O O . GLU A 1 505 ? 52.692 -29.953 21.375 1.00 23.39 505 GLU A O 1
ATOM 3878 N N . SER A 1 506 ? 52.328 -28.921 19.416 1.00 24.84 506 SER A N 1
ATOM 3879 C CA . SER A 1 506 ? 51.905 -29.988 18.471 1.00 24.84 506 SER A CA 1
ATOM 3880 C C . SER A 1 506 ? 51.118 -29.399 17.271 1.00 24.84 506 SER A C 1
ATOM 3882 O O . SER A 1 506 ? 50.462 -28.363 17.379 1.00 24.84 506 SER A O 1
ATOM 3884 N N . ARG A 1 507 ? 51.274 -30.000 16.080 1.00 22.06 507 ARG A N 1
ATOM 3885 C CA . ARG A 1 507 ? 50.808 -29.564 14.732 1.00 22.06 507 ARG A CA 1
ATOM 3886 C C . ARG A 1 507 ? 50.930 -30.772 13.764 1.00 22.06 507 ARG A C 1
ATOM 3888 O O . ARG A 1 507 ? 51.700 -31.666 14.102 1.00 22.06 507 ARG A O 1
ATOM 3895 N N . PRO A 1 508 ? 50.461 -30.720 12.494 1.00 39.78 508 PRO A N 1
ATOM 3896 C CA . PRO A 1 508 ? 49.199 -30.236 11.902 1.00 39.78 508 PRO A CA 1
ATOM 3897 C C . PRO A 1 508 ? 48.546 -31.418 11.089 1.00 39.78 508 PRO A C 1
ATOM 3899 O O . PRO A 1 508 ? 48.650 -32.515 11.635 1.00 39.78 508 PRO A O 1
ATOM 3902 N N . PRO A 1 509 ? 47.860 -31.332 9.904 1.00 30.31 509 PRO A N 1
ATOM 3903 C CA . PRO A 1 509 ? 48.018 -30.458 8.711 1.00 30.31 509 PRO A CA 1
ATOM 3904 C C . PRO A 1 509 ? 46.784 -29.556 8.421 1.00 30.31 509 PRO A C 1
ATOM 3906 O O . PRO A 1 509 ? 45.699 -29.835 8.911 1.00 30.31 509 PRO A O 1
ATOM 3909 N N . ALA A 1 510 ? 46.803 -28.408 7.723 1.00 21.47 510 ALA A N 1
ATOM 3910 C CA . ALA A 1 510 ? 47.688 -27.758 6.733 1.00 21.47 510 ALA A CA 1
ATOM 3911 C C . ALA A 1 510 ? 47.321 -27.955 5.238 1.00 21.47 510 ALA A C 1
ATOM 3913 O O . ALA A 1 510 ? 47.803 -28.889 4.615 1.00 21.47 510 ALA A O 1
ATOM 3914 N N . TYR A 1 511 ? 46.571 -26.986 4.682 1.00 21.92 511 TYR A N 1
ATOM 3915 C CA . TYR A 1 511 ? 46.634 -26.444 3.302 1.00 21.92 511 TYR A CA 1
ATOM 3916 C C . TYR A 1 511 ? 46.081 -25.002 3.376 1.00 21.92 511 TYR A C 1
ATOM 3918 O O . TYR A 1 511 ? 44.896 -24.803 3.619 1.00 21.92 511 TYR A O 1
ATOM 3926 N N . GLU A 1 512 ? 46.907 -23.977 3.590 1.00 19.95 512 GLU A N 1
ATOM 3927 C CA . GLU A 1 512 ? 47.609 -23.159 2.579 1.00 19.95 512 GLU A CA 1
ATOM 3928 C C . GLU A 1 512 ? 46.697 -22.541 1.497 1.00 19.95 512 GLU A C 1
ATOM 3930 O O . GLU A 1 512 ? 46.242 -23.218 0.583 1.00 19.95 512 GLU A O 1
ATOM 3935 N N . CYS A 1 513 ? 46.537 -21.213 1.539 1.00 19.69 513 CYS A N 1
ATOM 3936 C CA . CYS A 1 513 ? 46.295 -20.407 0.344 1.00 19.69 513 CYS A CA 1
ATOM 3937 C C . CYS A 1 513 ? 47.045 -19.071 0.483 1.00 19.69 513 CYS A C 1
ATOM 3939 O O . CYS A 1 513 ? 46.986 -18.417 1.527 1.00 19.69 513 CYS A O 1
ATOM 3941 N N . ARG A 1 514 ? 47.833 -18.713 -0.536 1.00 21.02 514 ARG A N 1
ATOM 3942 C CA . ARG A 1 514 ? 48.868 -17.666 -0.460 1.00 21.02 514 ARG A CA 1
ATOM 3943 C C . ARG A 1 514 ? 48.312 -16.265 -0.696 1.00 21.02 514 ARG A C 1
ATOM 3945 O O . ARG A 1 514 ? 47.448 -16.068 -1.544 1.00 21.02 514 ARG A O 1
ATOM 3952 N N . VAL A 1 515 ? 48.924 -15.275 -0.047 1.00 22.05 515 VAL A N 1
ATOM 3953 C CA . VAL A 1 515 ? 48.863 -13.881 -0.502 1.00 22.05 515 VAL A CA 1
ATOM 3954 C C . VAL A 1 515 ? 49.916 -13.687 -1.592 1.00 22.05 515 VAL A C 1
ATOM 3956 O O . VAL A 1 515 ? 51.111 -13.775 -1.319 1.00 22.05 515 VAL A O 1
ATOM 3959 N N . ALA A 1 516 ? 49.475 -13.375 -2.809 1.00 23.36 516 ALA A N 1
ATOM 3960 C CA . ALA A 1 516 ? 50.311 -12.743 -3.824 1.00 23.36 516 ALA A CA 1
ATOM 3961 C C . ALA A 1 516 ? 49.947 -11.254 -3.879 1.00 23.36 516 ALA A C 1
ATOM 3963 O O . ALA A 1 516 ? 48.786 -10.894 -4.068 1.00 23.36 516 ALA A O 1
ATOM 3964 N N . SER A 1 517 ? 50.928 -10.381 -3.669 1.00 26.34 517 SER A N 1
ATOM 3965 C CA . SER A 1 517 ? 50.744 -8.933 -3.751 1.00 26.34 517 SER A CA 1
ATOM 3966 C C . SER A 1 517 ? 50.923 -8.428 -5.184 1.00 26.34 517 SER A C 1
ATOM 3968 O O . SER A 1 517 ? 51.724 -8.980 -5.937 1.00 26.34 517 SER A O 1
ATOM 3970 N N . ARG A 1 518 ? 50.233 -7.327 -5.523 1.00 24.59 518 ARG A N 1
ATOM 3971 C CA . ARG A 1 518 ? 50.783 -6.131 -6.206 1.00 24.59 518 ARG A CA 1
ATOM 3972 C C . ARG A 1 518 ? 49.672 -5.103 -6.462 1.00 24.59 518 ARG A C 1
ATOM 3974 O O . ARG A 1 518 ? 48.708 -5.386 -7.153 1.00 24.59 518 ARG A O 1
ATOM 3981 N N . ASN A 1 519 ? 49.852 -3.907 -5.901 1.00 29.20 519 ASN A N 1
ATOM 3982 C CA . ASN A 1 519 ? 49.238 -2.629 -6.283 1.00 29.20 519 ASN A CA 1
ATOM 3983 C C . ASN A 1 519 ? 47.772 -2.635 -6.767 1.00 29.20 519 ASN A C 1
ATOM 3985 O O . ASN A 1 519 ? 47.501 -2.428 -7.946 1.00 29.20 519 ASN A O 1
ATOM 3989 N N . ALA A 1 520 ? 46.830 -2.685 -5.823 1.00 26.61 520 ALA A N 1
ATOM 3990 C CA . ALA A 1 520 ? 45.493 -2.122 -6.013 1.00 26.61 520 ALA A CA 1
ATOM 3991 C C . ALA A 1 520 ? 45.284 -0.988 -4.999 1.00 26.61 520 ALA A C 1
ATOM 3993 O O . ALA A 1 520 ? 45.044 -1.229 -3.814 1.00 26.61 520 ALA A O 1
ATOM 3994 N N . ALA A 1 521 ? 45.403 0.263 -5.449 1.00 24.80 521 ALA A N 1
ATOM 3995 C CA . ALA A 1 521 ? 45.039 1.409 -4.625 1.00 24.80 521 ALA A CA 1
ATOM 3996 C C . ALA A 1 521 ? 43.523 1.373 -4.377 1.00 24.80 521 ALA A C 1
ATOM 3998 O O . ALA A 1 521 ? 42.737 1.473 -5.319 1.00 24.80 521 ALA A O 1
ATOM 3999 N N . ARG A 1 522 ? 43.098 1.236 -3.113 1.00 23.94 522 ARG A N 1
ATOM 4000 C CA . ARG A 1 522 ? 41.680 1.337 -2.734 1.00 23.94 522 ARG A CA 1
ATOM 4001 C C . ARG A 1 522 ? 41.200 2.779 -2.910 1.00 23.94 522 ARG A C 1
ATOM 4003 O O . ARG A 1 522 ? 41.212 3.567 -1.969 1.00 23.94 522 ARG A O 1
ATOM 4010 N N . ALA A 1 523 ? 40.764 3.112 -4.120 1.00 23.67 523 ALA A N 1
ATOM 4011 C CA . ALA A 1 523 ? 40.130 4.383 -4.430 1.00 23.67 523 ALA A CA 1
ATOM 4012 C C . ALA A 1 523 ? 38.712 4.421 -3.838 1.00 23.67 523 ALA A C 1
ATOM 4014 O O . ALA A 1 523 ? 37.740 3.988 -4.458 1.00 23.67 523 ALA A O 1
ATOM 4015 N N . SER A 1 524 ? 38.574 4.955 -2.624 1.00 23.62 524 SER A N 1
ATOM 4016 C CA . SER A 1 524 ? 37.265 5.278 -2.060 1.00 23.62 524 SER A CA 1
ATOM 4017 C C . SER A 1 524 ? 36.687 6.508 -2.766 1.00 23.62 524 SER A C 1
ATOM 4019 O O . SER A 1 524 ? 36.945 7.643 -2.360 1.00 23.62 524 SER A O 1
ATOM 4021 N N . VAL A 1 525 ? 35.901 6.298 -3.823 1.00 24.94 525 VAL A N 1
ATOM 4022 C CA . VAL A 1 525 ? 35.167 7.380 -4.495 1.00 24.94 525 VAL A CA 1
ATOM 4023 C C . VAL A 1 525 ? 34.041 7.865 -3.580 1.00 24.94 525 VAL A C 1
ATOM 4025 O O . VAL A 1 525 ? 32.932 7.331 -3.586 1.00 24.94 525 VAL A O 1
ATOM 4028 N N . ARG A 1 526 ? 34.323 8.892 -2.774 1.00 22.09 526 ARG A N 1
ATOM 4029 C CA . ARG A 1 526 ? 33.292 9.614 -2.029 1.00 22.09 526 ARG A CA 1
ATOM 4030 C C . ARG A 1 526 ? 32.569 10.551 -3.001 1.00 22.09 526 ARG A C 1
ATOM 4032 O O . ARG A 1 526 ? 33.144 11.523 -3.479 1.00 22.09 526 ARG A O 1
ATOM 4039 N N . VAL A 1 527 ? 31.309 10.249 -3.310 1.00 25.22 527 VAL A N 1
ATOM 4040 C CA . VAL A 1 527 ? 30.446 11.150 -4.088 1.00 25.22 527 VAL A CA 1
ATOM 4041 C C . VAL A 1 527 ? 29.895 12.209 -3.139 1.00 25.22 527 VAL A C 1
ATOM 4043 O O . VAL A 1 527 ? 28.844 12.023 -2.530 1.00 25.22 527 VAL A O 1
ATOM 4046 N N . GLU A 1 528 ? 30.633 13.302 -2.974 1.00 21.44 528 GLU A N 1
ATOM 4047 C CA . GLU A 1 528 ? 30.139 14.469 -2.248 1.00 21.44 528 GLU A CA 1
ATOM 4048 C C . GLU A 1 528 ? 29.149 15.244 -3.128 1.00 21.44 528 GLU A C 1
ATOM 4050 O O . GLU A 1 528 ? 29.406 15.549 -4.295 1.00 21.44 528 GLU A O 1
ATOM 4055 N N . SER A 1 529 ? 27.975 15.518 -2.561 1.00 23.55 529 SER A N 1
ATOM 4056 C CA . SER A 1 529 ? 26.982 16.411 -3.148 1.00 23.55 529 SER A CA 1
ATOM 4057 C C . SER A 1 529 ? 27.536 17.833 -3.115 1.00 23.55 529 SER A C 1
ATOM 4059 O O . SER A 1 529 ? 27.810 18.351 -2.033 1.00 23.55 529 SER A O 1
ATOM 4061 N N . ILE A 1 530 ? 27.683 18.472 -4.279 1.00 24.80 530 ILE A N 1
ATOM 4062 C CA . ILE A 1 530 ? 28.040 19.894 -4.359 1.00 24.80 530 ILE A CA 1
ATOM 4063 C C . ILE A 1 530 ? 26.793 20.714 -4.002 1.00 24.80 530 ILE A C 1
ATOM 4065 O O . ILE A 1 530 ? 26.083 21.219 -4.870 1.00 24.80 530 ILE A O 1
ATOM 4069 N N . ALA A 1 531 ? 26.522 20.825 -2.703 1.00 25.45 531 ALA A N 1
ATOM 4070 C CA . ALA A 1 531 ? 25.708 21.896 -2.157 1.00 25.45 531 ALA A CA 1
ATOM 4071 C C . ALA A 1 531 ? 26.606 23.134 -2.033 1.00 25.45 531 ALA A C 1
ATOM 4073 O O . ALA A 1 531 ? 27.624 23.092 -1.345 1.00 25.45 531 ALA A O 1
ATOM 4074 N N . GLY A 1 532 ? 26.263 24.217 -2.732 1.00 26.11 532 GLY A N 1
ATOM 4075 C CA . GLY A 1 532 ? 27.030 25.459 -2.669 1.00 26.11 532 GLY A CA 1
ATOM 4076 C C . GLY A 1 532 ? 26.965 26.069 -1.270 1.00 26.11 532 GLY A C 1
ATOM 4077 O O . GLY A 1 532 ? 25.908 26.537 -0.851 1.00 26.11 532 GLY A O 1
ATOM 4078 N N . SER A 1 533 ? 28.091 26.074 -0.558 1.00 27.03 533 SER A N 1
ATOM 4079 C CA . SER A 1 533 ? 28.248 26.752 0.727 1.00 27.03 533 SER A CA 1
ATOM 4080 C C . SER A 1 533 ? 28.317 28.265 0.515 1.00 27.03 533 SER A C 1
ATOM 4082 O O . SER A 1 533 ? 29.353 28.806 0.128 1.00 27.03 533 SER A O 1
ATOM 4084 N N . GLY A 1 534 ? 27.203 28.953 0.762 1.00 24.97 534 GLY A N 1
ATOM 4085 C CA . GLY A 1 534 ? 27.200 30.400 0.950 1.00 24.97 534 GLY A CA 1
ATOM 4086 C C . GLY A 1 534 ? 27.603 30.733 2.382 1.00 24.97 534 GLY A C 1
ATOM 4087 O O . GLY A 1 534 ? 26.733 30.799 3.246 1.00 24.97 534 GLY A O 1
ATOM 4088 N N . ASP A 1 535 ? 28.898 30.933 2.629 1.00 25.34 535 ASP A N 1
ATOM 4089 C CA . ASP A 1 535 ? 29.386 31.413 3.924 1.00 25.34 535 ASP A CA 1
ATOM 4090 C C . ASP A 1 535 ? 29.267 32.936 4.033 1.00 25.34 535 ASP A C 1
ATOM 4092 O O . ASP A 1 535 ? 29.688 33.691 3.153 1.00 25.34 535 ASP A O 1
ATOM 4096 N N . SER A 1 536 ? 28.721 33.389 5.160 1.00 25.23 536 SER A N 1
ATOM 4097 C CA . SER A 1 536 ? 28.618 34.798 5.532 1.00 25.23 536 SER A CA 1
ATOM 4098 C C . SER A 1 536 ? 29.411 35.066 6.811 1.00 25.23 536 SER A C 1
ATOM 4100 O O . SER A 1 536 ? 29.029 34.583 7.877 1.00 25.23 536 SER A O 1
ATOM 41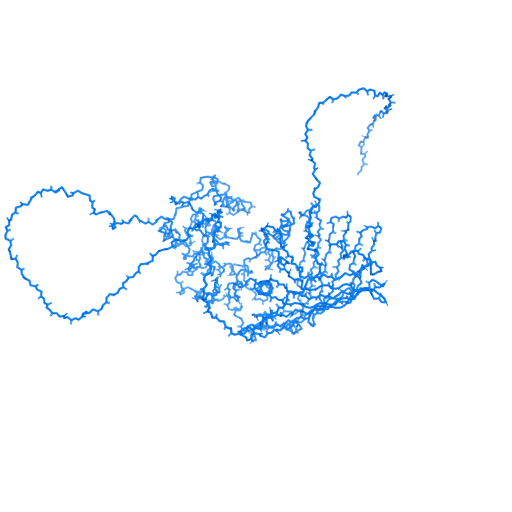02 N N . ALA A 1 537 ? 30.460 35.889 6.734 1.00 25.28 537 ALA A N 1
ATOM 4103 C CA . ALA A 1 537 ? 31.144 36.423 7.912 1.00 25.28 537 ALA A CA 1
ATOM 4104 C C . ALA A 1 537 ? 31.683 37.847 7.671 1.00 25.28 537 ALA A C 1
ATOM 4106 O O . ALA A 1 537 ? 32.288 38.143 6.643 1.00 25.28 537 ALA A O 1
ATOM 4107 N N . PHE A 1 538 ? 31.455 38.724 8.653 1.00 23.89 538 PHE A N 1
ATOM 4108 C CA . PHE A 1 538 ? 32.108 40.032 8.816 1.00 23.89 538 PHE A CA 1
ATOM 4109 C C . PHE A 1 538 ? 33.630 39.832 9.051 1.00 23.89 538 PHE A C 1
ATOM 4111 O O . PHE A 1 538 ? 34.015 38.795 9.578 1.00 23.89 538 PHE A O 1
ATOM 4118 N N . GLY A 1 539 ? 34.555 40.766 8.786 1.00 21.48 539 GLY A N 1
ATOM 4119 C CA . GLY A 1 539 ? 34.470 42.120 8.219 1.00 21.48 539 GLY A CA 1
ATOM 4120 C C . GLY A 1 539 ? 35.763 42.937 8.481 1.00 21.48 539 GLY A C 1
ATOM 4121 O O . GLY A 1 539 ? 36.705 42.431 9.081 1.00 21.48 539 GLY A O 1
ATOM 4122 N N . THR A 1 540 ? 35.748 44.231 8.120 1.00 23.25 540 THR A N 1
ATOM 4123 C CA . THR A 1 540 ? 36.719 45.327 8.434 1.00 23.25 540 THR A CA 1
ATOM 4124 C C . THR A 1 540 ? 37.992 45.543 7.576 1.00 23.25 540 THR A C 1
ATOM 4126 O O . THR A 1 540 ? 38.873 44.700 7.557 1.00 23.25 540 THR A O 1
ATOM 4129 N N . ARG A 1 541 ? 38.090 46.782 7.022 1.00 23.00 541 ARG A N 1
ATOM 4130 C CA . ARG A 1 541 ? 39.277 47.597 6.596 1.00 23.00 541 ARG A CA 1
ATOM 4131 C C . ARG A 1 541 ? 40.235 46.969 5.551 1.00 23.00 541 ARG A C 1
ATOM 4133 O O . ARG A 1 541 ? 40.482 45.781 5.579 1.00 23.00 541 ARG A O 1
ATOM 4140 N N . SER A 1 542 ? 40.875 47.663 4.603 1.00 25.70 542 SER A N 1
ATOM 4141 C CA . SER A 1 542 ? 40.960 49.057 4.086 1.00 25.70 542 SER A CA 1
ATOM 4142 C C . SER A 1 542 ? 41.817 48.964 2.794 1.00 25.70 542 SER A C 1
ATOM 4144 O O . SER A 1 542 ? 42.686 48.104 2.768 1.00 25.70 542 SER A O 1
ATOM 4146 N N . GLY A 1 543 ? 41.750 49.745 1.710 1.00 23.67 543 GLY A N 1
ATOM 4147 C CA . GLY A 1 543 ? 41.091 50.996 1.319 1.00 23.67 543 GLY A CA 1
ATOM 4148 C C . GLY A 1 543 ? 41.728 51.503 -0.009 1.00 23.67 543 GLY A C 1
ATOM 4149 O O . GLY A 1 543 ? 42.616 50.842 -0.536 1.00 23.67 543 GLY A O 1
ATOM 4150 N N . ILE A 1 544 ? 41.337 52.705 -0.466 1.00 25.14 544 ILE A N 1
ATOM 4151 C CA . ILE A 1 544 ? 41.974 53.552 -1.518 1.00 25.14 544 ILE A CA 1
ATOM 4152 C C . ILE A 1 544 ? 41.677 53.243 -3.015 1.00 25.14 544 ILE A C 1
ATOM 4154 O O . ILE A 1 544 ? 41.968 52.167 -3.512 1.00 25.14 544 ILE A O 1
ATOM 4158 N N . SER A 1 545 ? 41.188 54.306 -3.693 1.00 25.09 545 SER A N 1
ATOM 4159 C CA . SER A 1 545 ? 41.056 54.599 -5.148 1.00 25.09 545 SER A CA 1
ATOM 4160 C C . SER A 1 545 ? 40.249 53.638 -6.055 1.00 25.09 545 SER A C 1
ATOM 4162 O O . SER A 1 545 ? 40.253 52.430 -5.894 1.00 25.09 545 SER A O 1
ATOM 4164 N N . GLY A 1 546 ? 39.499 54.111 -7.062 1.00 23.95 546 GLY A N 1
ATOM 4165 C CA . GLY A 1 546 ? 39.157 55.486 -7.453 1.00 23.95 546 GLY A CA 1
ATOM 4166 C C . GLY A 1 546 ? 38.297 55.529 -8.735 1.00 23.95 546 GLY A C 1
ATOM 4167 O O . GLY A 1 546 ? 38.164 54.527 -9.429 1.00 23.95 546 GLY A O 1
ATOM 4168 N N . SER A 1 547 ? 37.779 56.716 -9.074 1.00 26.34 547 SER A N 1
ATOM 4169 C CA . SER A 1 547 ? 36.968 57.058 -10.267 1.00 26.34 547 SER A CA 1
ATOM 4170 C C . SER A 1 547 ? 35.481 56.635 -10.304 1.00 26.34 547 SER A C 1
ATOM 4172 O O . SER A 1 547 ? 35.077 55.531 -9.959 1.00 26.34 547 SER A O 1
ATOM 4174 N N . ALA A 1 548 ? 34.666 57.585 -10.763 1.00 25.08 548 ALA A N 1
ATOM 4175 C CA . ALA A 1 548 ? 33.255 57.494 -11.151 1.00 25.08 548 ALA A CA 1
ATOM 4176 C C . ALA A 1 548 ? 33.125 58.262 -12.498 1.00 25.08 548 ALA A C 1
ATOM 4178 O O . ALA A 1 548 ? 34.158 58.712 -13.002 1.00 25.08 548 ALA A O 1
ATOM 4179 N N . PRO A 1 549 ? 31.936 58.563 -13.067 1.00 39.47 549 PRO A N 1
ATOM 4180 C CA . PRO A 1 549 ? 30.585 58.022 -12.858 1.00 39.47 549 PRO A CA 1
ATOM 4181 C C . PRO A 1 549 ? 29.903 57.604 -14.193 1.00 39.47 549 PRO A C 1
ATOM 4183 O O . PRO A 1 549 ? 30.426 57.877 -15.270 1.00 39.47 549 PRO A O 1
ATOM 4186 N N . ARG A 1 550 ? 28.662 57.080 -14.145 1.00 27.53 550 ARG A N 1
ATOM 4187 C CA . ARG A 1 550 ? 27.531 57.540 -15.002 1.00 27.53 550 ARG A CA 1
ATOM 4188 C C . ARG A 1 550 ? 26.208 56.829 -14.678 1.00 27.53 550 ARG A C 1
ATOM 4190 O O . ARG A 1 550 ? 26.128 55.609 -14.666 1.00 27.53 550 ARG A O 1
ATOM 4197 N N . THR A 1 551 ? 25.154 57.617 -14.469 1.00 28.80 551 THR A N 1
ATOM 4198 C CA . THR A 1 551 ? 23.745 57.179 -14.506 1.00 28.80 551 THR A CA 1
ATOM 4199 C C . THR A 1 551 ? 23.188 57.315 -15.932 1.00 28.80 551 THR A C 1
ATOM 4201 O O . THR A 1 551 ? 23.785 58.019 -16.752 1.00 28.80 551 THR A O 1
ATOM 4204 N N . PRO A 1 552 ? 22.036 56.686 -16.247 1.00 33.81 552 PRO A N 1
ATOM 4205 C CA . PRO A 1 552 ? 20.845 57.535 -16.384 1.00 33.81 552 PRO A CA 1
ATOM 4206 C C . PRO A 1 552 ? 19.491 56.935 -15.924 1.00 33.81 552 PRO A C 1
ATOM 4208 O O . PRO A 1 552 ? 19.137 55.800 -16.209 1.00 33.81 552 PRO A O 1
ATOM 4211 N N . ARG A 1 553 ? 18.716 57.811 -15.266 1.00 28.00 553 ARG A N 1
ATOM 4212 C CA . AR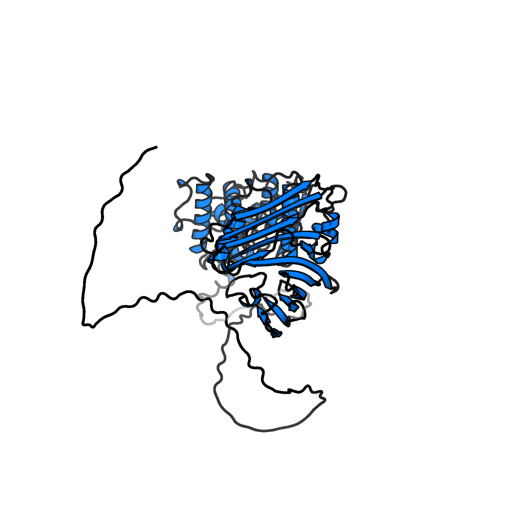G A 1 553 ? 17.249 58.053 -15.312 1.00 28.00 553 ARG A CA 1
ATOM 4213 C C . ARG A 1 553 ? 16.226 56.904 -15.506 1.00 28.00 553 ARG A C 1
ATOM 4215 O O . ARG A 1 553 ? 16.124 56.280 -16.552 1.00 28.00 553 ARG A O 1
ATOM 4222 N N . ARG A 1 554 ? 15.281 56.849 -14.550 1.00 28.81 554 ARG A N 1
ATOM 4223 C CA . ARG A 1 554 ? 13.922 56.263 -14.656 1.00 28.81 554 ARG A CA 1
ATOM 4224 C C . ARG A 1 554 ? 12.980 57.093 -15.555 1.00 28.81 554 ARG A C 1
ATOM 4226 O O . ARG A 1 554 ? 13.070 58.319 -15.519 1.00 28.81 554 ARG A O 1
ATOM 4233 N N . ARG A 1 555 ? 11.941 56.461 -16.131 1.00 28.59 555 ARG A N 1
ATOM 4234 C CA . ARG A 1 555 ? 10.521 56.916 -16.079 1.00 28.59 555 ARG A CA 1
ATOM 4235 C C . ARG A 1 555 ? 9.538 55.738 -16.346 1.00 28.59 555 ARG A C 1
ATOM 4237 O O . ARG A 1 555 ? 10.006 54.692 -16.785 1.00 28.59 555 ARG A O 1
ATOM 4244 N N . PRO A 1 556 ? 8.238 55.843 -15.980 1.00 37.84 556 PRO A N 1
ATOM 4245 C CA . PRO A 1 556 ? 7.367 54.680 -15.726 1.00 37.84 556 PRO A CA 1
ATOM 4246 C C . PRO A 1 556 ? 6.377 54.326 -16.856 1.00 37.84 556 PRO A C 1
ATOM 4248 O O . PRO A 1 556 ? 6.062 55.159 -17.703 1.00 37.84 556 PRO A O 1
ATOM 4251 N N . LEU A 1 557 ? 5.813 53.113 -16.790 1.00 33.34 557 LEU A N 1
ATOM 4252 C CA . LEU A 1 557 ? 4.726 52.628 -17.655 1.00 33.34 557 LEU A CA 1
ATOM 4253 C C . LEU A 1 557 ? 3.326 52.908 -17.069 1.00 33.34 557 LEU A C 1
ATOM 4255 O O . LEU A 1 557 ? 3.117 52.845 -15.857 1.00 33.34 557 LEU A O 1
ATOM 4259 N N . ARG A 1 558 ? 2.369 53.216 -17.957 1.00 30.95 558 ARG A N 1
ATOM 4260 C CA . ARG A 1 558 ? 0.938 53.454 -17.672 1.00 30.95 558 ARG A CA 1
ATOM 4261 C C . ARG A 1 558 ? 0.100 52.167 -17.800 1.00 30.95 558 ARG A C 1
ATOM 4263 O O . ARG A 1 558 ? 0.540 51.187 -18.389 1.00 30.95 558 ARG A O 1
ATOM 4270 N N . ARG A 1 559 ? -1.126 52.207 -17.260 1.00 34.28 559 ARG A N 1
ATOM 4271 C CA . ARG A 1 559 ? -2.167 51.158 -17.337 1.00 34.28 559 ARG A CA 1
ATOM 4272 C C . ARG A 1 559 ? -2.923 51.148 -18.682 1.00 34.28 559 ARG A C 1
ATOM 4274 O O . ARG A 1 559 ? -3.275 52.237 -19.121 1.00 34.28 559 ARG A O 1
ATOM 4281 N N . ALA A 1 560 ? -3.314 49.938 -19.125 1.00 32.03 560 ALA A N 1
ATOM 4282 C CA . ALA A 1 560 ? -4.617 49.548 -19.731 1.00 32.03 560 ALA A CA 1
ATOM 4283 C C . ALA A 1 560 ? -5.075 50.241 -21.054 1.00 32.03 560 ALA A C 1
ATOM 4285 O O . ALA A 1 560 ? -4.465 51.238 -21.435 1.00 32.03 560 ALA A O 1
ATOM 4286 N N . PRO A 1 561 ? -6.147 49.777 -21.756 1.00 52.09 561 PRO A N 1
ATOM 4287 C CA . PRO A 1 561 ? -7.058 48.649 -21.461 1.00 52.09 561 PRO A CA 1
ATOM 4288 C C . PRO A 1 561 ? -7.350 47.666 -22.627 1.00 52.09 561 PRO A C 1
ATOM 4290 O O . PRO A 1 561 ? -7.167 48.012 -23.792 1.00 52.09 561 PRO A O 1
ATOM 4293 N N . ALA A 1 562 ? -7.884 46.487 -22.280 1.00 37.72 562 ALA A N 1
ATOM 4294 C CA . ALA A 1 562 ? -9.010 45.769 -22.914 1.00 37.72 562 ALA A CA 1
ATOM 4295 C C . ALA A 1 562 ? -9.188 44.420 -22.193 1.00 37.72 562 ALA A C 1
ATOM 4297 O O . ALA A 1 562 ? -8.236 43.612 -22.248 1.00 37.72 562 ALA A O 1
#

pLDDT: mean 74.54, std 26.67, range [19.48, 98.25]